Protein AF-A0A1V6SLI2-F1 (afdb_monomer)

Mean predicted aligned error: 20.58 Å

Solvent-accessible surface area (backbone atoms only — not comparable to full-atom values): 27323 Å² total; per-residue (Å²): 140,80,90,82,83,81,81,80,77,80,84,79,77,57,75,88,74,56,78,76,87,75,81,78,74,79,84,79,71,80,94,71,87,84,80,83,86,89,86,84,91,81,86,79,82,81,82,66,76,77,42,73,76,43,67,50,71,49,76,47,74,46,64,66,79,65,73,90,71,76,64,74,61,68,69,55,58,57,48,43,68,65,27,41,50,62,81,67,58,69,67,48,49,58,50,50,52,54,52,48,56,55,32,55,76,68,77,46,65,62,51,77,51,75,51,76,44,76,65,89,68,70,82,78,75,55,87,58,94,89,75,46,79,77,77,71,55,80,73,81,81,86,73,87,85,77,88,74,56,74,66,60,53,52,52,49,50,56,53,45,53,55,51,50,60,56,52,63,72,74,36,77,89,69,74,75,77,62,53,58,77,68,47,40,84,75,43,78,64,84,66,63,90,79,45,59,67,76,60,32,38,40,63,28,50,66,99,62,85,67,72,89,73,56,70,66,63,43,52,51,51,20,50,54,34,28,50,52,24,52,50,48,33,28,56,50,43,58,68,37,65,80,33,50,81,61,62,52,69,42,65,62,76,30,54,60,54,41,30,46,36,41,34,66,40,41,86,39,75,45,35,19,55,44,13,48,51,54,21,40,54,47,10,39,54,44,4,32,50,48,35,55,58,42,68,75,41,95,67,33,82,83,41,31,69,59,49,13,50,50,19,21,52,54,34,45,53,50,18,60,52,65,71,17,50,24,75,34,20,30,49,42,4,20,39,22,36,61,34,70,60,44,41,70,40,36,78,58,42,43,65,53,50,53,52,36,47,51,46,35,52,53,37,37,22,57,53,37,34,72,69,49,65,18,38,88,40,66,83,56,88,64,81,54,65,77,81,70,92,80,70,87,86,79,68,97,83,71,89,81,86,76,84,83,84,87,83,75,94,74,83,77,79,86,85,68,72,48,76,41,73,80,47,75,50,71,53,94,91,63,88,73,51,79,65,55,49,55,49,51,50,55,48,16,71,71,97

Radius of gyration: 33.37 Å; Cα contacts (8 Å, |Δi|>4): 417; chains: 1; bounding box: 104×66×93 Å

pLDDT: mean 71.89, std 22.85, range [26.3, 98.38]

InterPro domains:
  IPR007065 HPP [PTHR33741] (158-380)
  IPR058581 HPP, transmembrane region [PF04982] (214-375)

Secondary structure (DSSP, 8-state):
--------------GGGSPP----------TT-SS-------PPP--PPPEESS-EEEEEEEEPP-GGG----HHHHHHHHHHEES--HHHHHHHHHHHHHHHHHTT--EEEEEEEE-PPPGGGSS--TTT-TTTSPPPP---------HHHHHHHHHHHHHHHHHHHHH-GGG----SHHHHGGGSPPP-GGGS-HHHHHHTT--SSPPPPPPHHHHHHHHHHHHHHHHHHHHHHHHH-HHHHTTT--SS-THHHHHHHHHHHSTTSGGGSHHHHHHHHHHHHHHHHHHHHHHTTSTTGGGGHHHHHHHHHHHHHHHHHHTT---HHHHHHHHHHHH-HHHHHHGGGHHHHHHHHHHHHHHHHHHHHHHHS---S-SS-SS--SPP-TT-SSS--S--------SS--SS-S----EEETTEEE--TT----HHHHHHHHHHHTT-

Foldseek 3Di:
DDDDDDDDDPPPPDPVPQPPDDDPDDDPDDPPPPDDDDDDDDDDDDQPDKDWPDWDKDKDKWFQDDLPVLDDPVSVVVCCVNTIDGDPSVVVSVVSVVVVVRCVVVVHGIDMDMDTDDDDDCPVVQDDPDPCPPVPDDDPDDDDDDDDDPVVVVVCVVVVVVVVVVVCVVDPSNPDQDPCVVVLLVDDDDPLVVDPPVVCLLQQDDPDAFDDDDPVVLVVLLVVLLCQLLVQQLVVLCPDVVNVVLVHHSDDVLSSVLSCCLRNVVADLLNALQLLQVLLLLLLCLLLVLLVVLVVDPCSVVVLVVSLVVSLVVSQVVCVNHVSDHNSSSVSSSCCRNPPSNVSCRSVVNVSSNVSSVSSLSSSSVSCSPRHGPDPDHHDLDPSDDDPPPPPPPDPDDDDDDDPPPPDPDDDDDQDWDAAQQDTDGDPPDDQDPVNVVVSNVVSPVD

Organism: NCBI:txid303698

Sequence (447 aa):
MDHDGSKKEPCDLNADSLPDFKVLPYPTEPDWLDAHPDKKDSPTSDTIPITLNASAHWTYCGPLLTLEESSLPSSFHTWAQATINGSLLTPLFSFLAYVHEFLMANNLAHYWLTVRATKGSEEFDIPRWHTDDLFFTPLPSQTPSQTPSLWSRFMAESSREKSERSNHLSNISSWNFDIDRFLNPLIPAPRWNLVPQPIAHFLGYRSKAPRPLGNILAAFWSLVGAFCGVALVASVSKRVPSFEDRNAPAIIGSFGAAAVIEFCAVESPFAQPRNAFFSQMIACVVGVGISKLFALNSNAENYTELGGALACGITTALMVLTRTVHPPAGATALLAVTNAQTVGLGWFLFPVMILGITLMISTALLVNNIQRRYPLYWWTSQPLSRRRDTDIESDNDKPAQAGSQYEESLTDIPRRLVVERGEIWVPNGVFVSAEERRVLDRISARL

Nearest PDB structures (foldseek):
  7x2u-assembly1_B  TM=2.955E-01  e=4.511E+00  Homo sapiens
  7dsw-assembly1_A  TM=2.464E-01  e=4.303E+00  Homo sapiens
  7x2u-assembly1_A  TM=3.431E-01  e=9.156E+00  Homo sapiens
  5iz2-assembly1_A  TM=2.581E-01  e=5.988E+00  Trichonephila clavipes
  4uiq-assembly2_A  TM=2.173E-01  e=3.563E+00  Bordetella pertussis Tohama I

Structure (mmCIF, N/CA/C/O backbone):
data_AF-A0A1V6SLI2-F1
#
_entry.id   AF-A0A1V6SLI2-F1
#
loop_
_atom_site.group_PDB
_atom_site.id
_atom_site.type_symbol
_atom_site.label_atom_id
_atom_site.label_alt_id
_atom_site.label_comp_id
_atom_site.label_asym_id
_atom_site.label_entity_id
_atom_site.label_seq_id
_atom_site.pdbx_PDB_ins_code
_atom_site.Cartn_x
_atom_site.Cartn_y
_atom_site.Cartn_z
_atom_site.occupancy
_atom_site.B_iso_or_equiv
_atom_site.auth_seq_id
_atom_site.auth_comp_id
_atom_site.auth_asym_id
_atom_site.auth_atom_id
_atom_site.pdbx_PDB_model_num
ATOM 1 N N . MET A 1 1 ? 10.917 34.733 -63.773 1.00 35.41 1 MET A N 1
ATOM 2 C CA . MET A 1 1 ? 12.329 35.032 -64.053 1.00 35.41 1 MET A CA 1
ATOM 3 C C . MET A 1 1 ? 12.891 35.700 -62.813 1.00 35.41 1 MET A C 1
ATOM 5 O O . MET A 1 1 ? 12.502 36.824 -62.551 1.00 35.41 1 MET A O 1
ATOM 9 N N . ASP A 1 2 ? 13.649 35.080 -61.920 1.00 34.75 2 ASP A N 1
ATOM 10 C CA . ASP A 1 2 ? 14.152 33.713 -61.801 1.00 34.75 2 ASP A CA 1
ATOM 11 C C . ASP A 1 2 ? 14.356 33.443 -60.302 1.00 34.75 2 ASP A C 1
ATOM 13 O O . ASP A 1 2 ? 14.860 34.296 -59.573 1.00 34.75 2 ASP A O 1
ATOM 17 N N . HIS A 1 3 ? 13.903 32.279 -59.835 1.00 33.03 3 HIS A N 1
ATOM 18 C CA . HIS A 1 3 ? 14.228 31.749 -58.514 1.00 33.03 3 HIS A CA 1
ATOM 19 C C . HIS A 1 3 ? 15.561 31.009 -58.642 1.00 33.03 3 HIS A C 1
ATOM 21 O O . HIS A 1 3 ? 15.582 29.918 -59.208 1.00 33.03 3 HIS A O 1
ATOM 27 N N . ASP A 1 4 ? 16.650 31.576 -58.123 1.00 33.88 4 ASP A N 1
ATOM 28 C CA . ASP A 1 4 ? 17.918 30.854 -57.988 1.00 33.88 4 ASP A CA 1
ATOM 29 C C . ASP A 1 4 ? 18.048 30.298 -56.564 1.00 33.88 4 ASP A C 1
ATOM 31 O O . ASP A 1 4 ? 18.243 31.021 -55.583 1.00 33.88 4 ASP A O 1
ATOM 35 N N . GLY A 1 5 ? 17.824 28.991 -56.451 1.00 39.03 5 GLY A N 1
ATOM 36 C CA . GLY A 1 5 ? 17.951 28.221 -55.225 1.00 39.03 5 GLY A CA 1
ATOM 37 C C . GLY A 1 5 ? 19.354 27.644 -55.098 1.00 39.03 5 GLY A C 1
ATOM 38 O O . GLY A 1 5 ? 19.585 26.503 -55.486 1.00 39.03 5 GLY A O 1
ATOM 39 N N . SER A 1 6 ? 20.268 28.388 -54.476 1.00 32.72 6 SER A N 1
ATOM 40 C CA . SER A 1 6 ? 21.530 27.830 -53.984 1.00 32.72 6 SER A CA 1
ATOM 41 C C . SER A 1 6 ? 21.305 27.207 -52.602 1.00 32.72 6 SER A C 1
ATOM 43 O O . SER A 1 6 ? 21.252 27.891 -51.578 1.00 32.72 6 SER A O 1
ATOM 45 N N . LYS A 1 7 ? 21.124 25.882 -52.570 1.00 34.06 7 LYS A N 1
ATOM 46 C CA . LYS A 1 7 ? 21.240 25.079 -51.347 1.00 34.06 7 LYS A CA 1
ATOM 47 C C . LYS A 1 7 ? 22.696 25.140 -50.870 1.00 34.06 7 LYS A C 1
ATOM 49 O O . LYS A 1 7 ? 23.570 24.595 -51.535 1.00 34.06 7 LYS A O 1
ATOM 54 N N . LYS A 1 8 ? 22.956 25.762 -49.716 1.00 37.72 8 LYS A N 1
ATOM 55 C CA . LYS A 1 8 ? 24.183 25.503 -48.951 1.00 37.72 8 LYS A CA 1
ATOM 56 C C . LYS A 1 8 ? 24.022 24.157 -48.247 1.00 37.72 8 LYS A C 1
ATOM 58 O O . LYS A 1 8 ? 23.121 24.006 -47.425 1.00 37.72 8 LYS A O 1
ATOM 63 N N . GLU A 1 9 ? 24.853 23.190 -48.615 1.00 37.81 9 GLU A N 1
ATOM 64 C CA . GLU A 1 9 ? 24.988 21.924 -47.895 1.00 37.81 9 GLU A CA 1
ATOM 65 C C . GLU A 1 9 ? 25.480 22.183 -46.458 1.00 37.81 9 GLU A C 1
ATOM 67 O O . GLU A 1 9 ? 26.278 23.102 -46.241 1.00 37.81 9 GLU A O 1
ATOM 72 N N . PRO A 1 10 ? 25.002 21.423 -45.458 1.00 36.81 10 PRO A N 1
ATOM 73 C CA . PRO A 1 10 ? 25.609 21.425 -44.135 1.00 36.81 10 PRO A CA 1
ATOM 74 C C . PRO A 1 10 ? 27.017 20.823 -44.237 1.00 36.81 10 PRO A C 1
ATOM 76 O O . PRO A 1 10 ? 27.198 19.764 -44.829 1.00 36.81 10 PRO A O 1
ATOM 79 N N . CYS A 1 11 ? 28.022 21.500 -43.674 1.00 39.16 11 CYS A N 1
ATOM 80 C CA . CYS A 1 11 ? 29.340 20.901 -43.484 1.00 39.16 11 CYS A CA 1
ATOM 81 C C . CYS A 1 11 ? 29.198 19.728 -42.505 1.00 39.16 11 CYS A C 1
ATOM 83 O O . CYS A 1 11 ? 29.123 19.941 -41.294 1.00 39.16 11 CYS A O 1
ATOM 85 N N . ASP A 1 12 ? 29.137 18.507 -43.031 1.00 37.19 12 ASP A N 1
ATOM 86 C CA . ASP A 1 12 ? 29.220 17.283 -42.243 1.00 37.19 12 ASP A CA 1
ATOM 87 C C . ASP A 1 12 ? 30.621 17.198 -41.617 1.00 37.19 12 ASP A C 1
ATOM 89 O O . ASP A 1 12 ? 31.607 16.847 -42.265 1.00 37.19 12 ASP A O 1
ATOM 93 N N . LEU A 1 13 ? 30.719 17.568 -40.338 1.00 39.59 13 LEU A N 1
ATOM 94 C CA . LEU A 1 13 ? 31.880 17.269 -39.504 1.00 39.59 13 LEU A CA 1
ATOM 95 C C . LEU A 1 13 ? 31.942 15.749 -39.321 1.00 39.59 13 LEU A C 1
ATOM 97 O O . LEU A 1 13 ? 31.149 15.169 -38.580 1.00 39.59 13 LEU A O 1
ATOM 101 N N . ASN A 1 14 ? 32.876 15.105 -40.020 1.00 40.84 14 ASN A N 1
ATOM 102 C CA . ASN A 1 14 ? 33.132 13.681 -39.875 1.00 40.84 14 ASN A CA 1
ATOM 103 C C . ASN A 1 14 ? 33.748 13.422 -38.487 1.00 40.84 14 ASN A C 1
ATOM 105 O O . ASN A 1 14 ? 34.852 13.887 -38.194 1.00 40.84 14 ASN A O 1
ATOM 109 N N . ALA A 1 15 ? 33.029 12.705 -37.620 1.00 42.62 15 ALA A N 1
ATOM 110 C CA . ALA A 1 15 ? 33.477 12.406 -36.257 1.00 42.62 15 ALA A CA 1
ATOM 111 C C . ALA A 1 15 ? 34.810 11.632 -36.238 1.00 42.62 15 ALA A C 1
ATOM 113 O O . ALA A 1 15 ? 35.597 11.794 -35.311 1.00 42.62 15 ALA A O 1
ATOM 114 N N . ASP A 1 16 ? 35.095 10.881 -37.307 1.00 43.03 16 ASP A N 1
ATOM 115 C CA . ASP A 1 16 ? 36.319 10.090 -37.471 1.00 43.03 16 ASP A CA 1
ATOM 116 C C . ASP A 1 16 ? 37.550 10.930 -37.874 1.00 43.03 16 ASP A C 1
ATOM 118 O O . ASP A 1 16 ? 38.665 10.415 -37.893 1.00 43.03 16 ASP A O 1
ATOM 122 N N . SER A 1 17 ? 37.376 12.218 -38.214 1.00 42.22 17 SER A N 1
ATOM 123 C CA . SER A 1 17 ? 38.486 13.152 -38.494 1.00 42.22 17 SER A CA 1
ATOM 124 C C . SER A 1 17 ? 38.869 14.039 -37.304 1.00 42.22 17 SER A C 1
ATOM 126 O O . SER A 1 17 ? 39.744 14.897 -37.429 1.00 42.22 17 SER A O 1
ATOM 128 N N . LEU A 1 18 ? 38.217 13.854 -36.153 1.00 40.53 18 LEU A N 1
ATOM 129 C CA . LEU A 1 18 ? 38.602 14.509 -34.906 1.00 40.53 18 LEU A CA 1
ATOM 130 C C . LEU A 1 18 ? 39.888 13.838 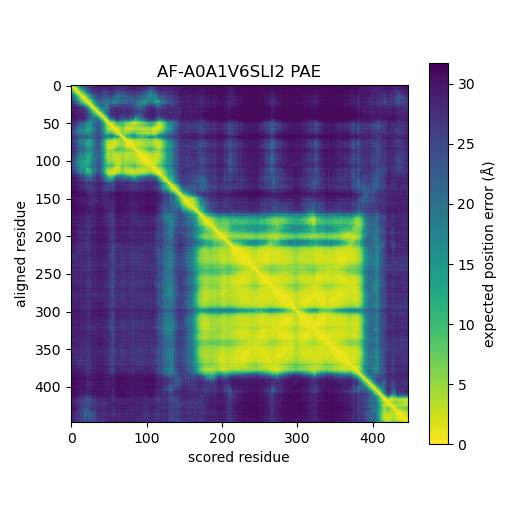-34.371 1.00 40.53 18 LEU A C 1
ATOM 132 O O . LEU A 1 18 ? 39.978 12.613 -34.389 1.00 40.53 18 LEU A O 1
ATOM 136 N N . PRO A 1 19 ? 40.898 14.590 -33.901 1.00 43.97 19 PRO A N 1
ATOM 137 C CA . PRO A 1 19 ? 42.063 14.025 -33.243 1.00 43.97 19 PRO A CA 1
ATOM 138 C C . PRO A 1 19 ? 41.621 13.287 -31.984 1.00 43.97 19 PRO A C 1
ATOM 140 O O . PRO A 1 19 ? 40.727 13.744 -31.266 1.00 43.97 19 PRO A O 1
ATOM 143 N N . ASP A 1 20 ? 42.276 12.159 -31.717 1.00 44.19 20 ASP A N 1
ATOM 144 C CA . ASP A 1 20 ? 42.027 11.350 -30.530 1.00 44.19 20 ASP A CA 1
ATOM 145 C C . ASP A 1 20 ? 42.045 12.207 -29.258 1.00 44.19 20 ASP A C 1
ATOM 147 O O . ASP A 1 20 ? 42.888 13.094 -29.078 1.00 44.19 20 ASP A O 1
ATOM 151 N N . PHE A 1 21 ? 41.100 11.924 -28.361 1.00 36.31 21 PHE A N 1
ATOM 152 C CA . PHE A 1 21 ? 40.970 12.591 -27.073 1.00 36.31 21 PHE A CA 1
ATOM 153 C C . PHE A 1 21 ? 42.282 12.483 -26.287 1.00 36.31 21 PHE A C 1
ATOM 155 O O . PHE A 1 21 ? 42.639 11.424 -25.768 1.00 36.31 21 PHE A O 1
ATOM 162 N N . LYS A 1 22 ? 43.017 13.593 -26.193 1.00 38.38 22 LYS A N 1
ATOM 163 C CA . LYS A 1 22 ? 44.294 13.640 -25.488 1.00 38.38 22 LYS A CA 1
ATOM 164 C C . LYS A 1 22 ? 44.051 14.017 -24.031 1.00 38.38 22 LYS A C 1
ATOM 166 O O . LYS A 1 22 ? 43.799 15.176 -23.708 1.00 38.38 22 LYS A O 1
ATOM 171 N N . VAL A 1 23 ? 44.137 13.035 -23.138 1.00 37.06 23 VAL A N 1
ATOM 172 C CA . VAL A 1 23 ? 44.223 13.294 -21.697 1.00 37.06 23 VAL A CA 1
ATOM 173 C C . VAL A 1 23 ? 45.565 13.978 -21.450 1.00 37.06 23 VAL A C 1
ATOM 175 O O . VAL A 1 23 ? 46.610 13.355 -21.612 1.00 37.06 23 VAL A O 1
ATOM 178 N N . LEU A 1 24 ? 45.554 15.265 -21.098 1.00 34.62 24 LEU A N 1
ATOM 179 C CA . LEU A 1 24 ? 46.747 15.932 -20.581 1.00 34.62 24 LEU A CA 1
ATOM 180 C C . LEU A 1 24 ? 46.910 15.490 -19.120 1.00 34.62 24 LEU A C 1
ATOM 182 O O . LEU A 1 24 ? 46.080 15.872 -18.289 1.00 34.62 24 LEU A O 1
ATOM 186 N N . PRO A 1 25 ? 47.910 14.654 -18.788 1.00 34.47 25 PRO A N 1
ATOM 187 C CA . PRO A 1 25 ? 48.137 14.269 -17.407 1.00 34.47 25 PRO A CA 1
ATOM 188 C C . PRO A 1 25 ? 48.475 15.513 -16.581 1.00 34.47 25 PRO A C 1
ATOM 190 O O . PRO A 1 25 ? 49.175 16.418 -17.038 1.00 34.47 25 PRO A O 1
ATOM 193 N N . TYR A 1 26 ? 47.972 15.547 -15.349 1.00 32.72 26 TYR A N 1
ATOM 194 C CA . TYR A 1 26 ? 48.440 16.484 -14.336 1.00 32.72 26 TYR A CA 1
ATOM 195 C C . TYR A 1 26 ? 49.964 16.315 -14.207 1.00 32.72 26 TYR A C 1
ATOM 197 O O . TYR A 1 26 ? 50.404 15.175 -14.046 1.00 32.72 26 TYR A O 1
ATOM 205 N N . PRO A 1 27 ? 50.783 17.377 -14.319 1.00 33.19 27 PRO A N 1
ATOM 206 C CA . PRO A 1 27 ? 52.226 17.228 -14.243 1.00 33.19 27 PRO A CA 1
ATOM 207 C C . PRO A 1 27 ? 52.607 16.838 -12.814 1.00 33.19 27 PRO A C 1
ATOM 209 O O . PRO A 1 27 ? 52.708 17.680 -11.926 1.00 33.19 27 PRO A O 1
ATOM 212 N N . THR A 1 28 ? 52.810 15.548 -12.577 1.00 40.88 28 THR A N 1
ATOM 213 C CA . THR A 1 28 ? 53.609 15.062 -11.455 1.00 40.88 28 THR A CA 1
ATOM 214 C C . THR A 1 28 ? 55.063 15.092 -11.903 1.00 40.88 28 THR A C 1
ATOM 216 O O . THR A 1 28 ? 55.547 14.088 -12.400 1.00 40.88 28 THR A O 1
ATOM 219 N N . GLU A 1 29 ? 55.681 16.270 -11.769 1.00 35.81 29 GLU A N 1
ATOM 220 C CA . GLU A 1 29 ? 57.099 16.586 -12.025 1.00 35.81 29 GLU A CA 1
ATOM 221 C C . GLU A 1 29 ? 57.648 16.273 -13.446 1.00 35.81 29 GLU A C 1
ATOM 223 O O . GLU A 1 29 ? 57.259 15.302 -14.089 1.00 35.81 29 GLU A O 1
ATOM 228 N N . PRO A 1 30 ? 58.543 17.100 -14.021 1.00 34.78 30 PRO A N 1
ATOM 229 C CA . PRO A 1 30 ? 59.125 16.802 -15.329 1.00 34.78 30 PRO A CA 1
ATOM 230 C C . PRO A 1 30 ? 60.303 15.811 -15.238 1.00 34.78 30 PRO A C 1
ATOM 232 O O . PRO A 1 30 ? 61.299 16.087 -14.572 1.00 34.78 30 PRO A O 1
ATOM 235 N N . ASP A 1 31 ? 60.248 14.738 -16.029 1.00 35.72 31 ASP A N 1
ATOM 236 C CA . ASP A 1 31 ? 61.293 13.713 -16.248 1.00 35.72 31 ASP A CA 1
ATOM 237 C C . ASP A 1 31 ? 62.550 14.209 -17.019 1.00 35.72 31 ASP A C 1
ATOM 239 O O . ASP A 1 31 ? 63.136 13.482 -17.820 1.00 35.72 31 ASP A O 1
ATOM 243 N N . TRP A 1 32 ? 63.011 15.451 -16.823 1.00 41.44 32 TRP A N 1
ATOM 244 C CA . TRP A 1 32 ? 64.291 15.916 -17.405 1.00 41.44 32 TRP A CA 1
ATOM 245 C C . TRP A 1 32 ? 65.414 16.129 -16.385 1.00 41.44 32 TRP A C 1
ATOM 247 O O . TRP A 1 32 ? 66.485 16.622 -16.740 1.00 41.44 32 TRP A O 1
ATOM 257 N N . LEU A 1 33 ? 65.237 15.685 -15.140 1.00 33.62 33 LEU A N 1
ATOM 258 C CA . LEU A 1 33 ? 66.271 15.755 -14.108 1.00 33.62 33 LEU A CA 1
ATOM 259 C C . LEU A 1 33 ? 67.183 14.514 -14.082 1.00 33.62 33 LEU A C 1
ATOM 261 O O . LEU A 1 33 ? 67.442 13.971 -13.023 1.00 33.62 33 LEU A O 1
ATOM 265 N N . ASP A 1 34 ? 67.684 14.075 -15.239 1.00 36.12 34 ASP A N 1
ATOM 266 C CA . ASP A 1 34 ? 68.716 13.025 -15.321 1.00 36.12 34 ASP A CA 1
ATOM 267 C C . ASP A 1 34 ? 69.675 13.255 -16.505 1.00 36.12 34 ASP A C 1
ATOM 269 O O . ASP A 1 34 ? 70.051 12.340 -17.232 1.00 36.12 34 ASP A O 1
ATOM 273 N N . ALA A 1 35 ? 70.098 14.502 -16.739 1.00 36.97 35 ALA A N 1
ATOM 274 C CA . ALA A 1 35 ? 71.254 14.770 -17.599 1.00 36.97 35 ALA A CA 1
ATOM 275 C C . ALA A 1 35 ? 71.861 16.167 -17.369 1.00 36.97 35 ALA A C 1
ATOM 277 O O . ALA A 1 35 ? 71.662 17.058 -18.185 1.00 36.97 35 ALA A O 1
ATOM 278 N N . HIS A 1 36 ? 72.636 16.335 -16.290 1.00 30.75 36 HIS A N 1
ATOM 279 C CA . HIS A 1 36 ? 73.961 17.000 -16.242 1.00 30.75 36 HIS A CA 1
ATOM 280 C C . HIS A 1 36 ? 74.291 17.555 -14.839 1.00 30.75 36 HIS A C 1
ATOM 282 O O . HIS A 1 36 ? 73.413 18.096 -14.169 1.00 30.75 36 HIS A O 1
ATOM 288 N N . PRO A 1 37 ? 75.553 17.423 -14.380 1.00 40.16 37 PRO A N 1
ATOM 289 C CA . PRO A 1 37 ? 75.987 17.887 -13.069 1.00 40.16 37 PRO A CA 1
ATOM 290 C C . PRO A 1 37 ? 76.273 19.399 -13.084 1.00 40.16 37 PRO A C 1
ATOM 292 O O . PRO A 1 37 ? 76.606 19.966 -14.120 1.00 40.16 37 PRO A O 1
ATOM 295 N N . ASP A 1 38 ? 76.200 20.011 -11.902 1.00 36.50 38 ASP A N 1
ATOM 296 C CA . ASP A 1 38 ? 76.635 21.377 -11.569 1.00 36.50 38 ASP A CA 1
ATOM 297 C C . ASP A 1 38 ? 75.690 22.547 -11.908 1.00 36.50 38 ASP A C 1
ATOM 299 O O . ASP A 1 38 ? 75.901 23.285 -12.870 1.00 36.50 38 ASP A O 1
ATOM 303 N N . LYS A 1 39 ? 74.751 22.856 -10.995 1.00 30.08 39 LYS A N 1
ATOM 304 C CA . LYS A 1 39 ? 74.680 24.193 -10.362 1.00 30.08 39 LYS A CA 1
ATOM 305 C C . LYS A 1 39 ? 73.649 24.289 -9.233 1.00 30.08 39 LYS A C 1
ATOM 307 O O . LYS A 1 39 ? 72.529 23.809 -9.322 1.00 30.08 39 LYS A O 1
ATOM 312 N N . LYS A 1 40 ? 74.105 24.956 -8.175 1.00 32.22 40 LYS A N 1
ATOM 313 C CA . LYS A 1 40 ? 73.472 25.276 -6.894 1.00 32.22 40 LYS A CA 1
ATOM 314 C C . LYS A 1 40 ? 72.495 26.464 -6.983 1.00 32.22 40 LYS A C 1
ATOM 316 O O . LYS A 1 40 ? 72.749 27.400 -7.736 1.00 32.22 40 LYS A O 1
ATOM 321 N N . ASP A 1 41 ? 71.505 26.429 -6.086 1.00 34.12 41 ASP A N 1
ATOM 322 C CA . ASP A 1 41 ? 70.798 27.545 -5.425 1.00 34.12 41 ASP A CA 1
ATOM 323 C C . ASP A 1 41 ? 69.790 28.408 -6.232 1.00 34.12 41 ASP A C 1
ATOM 325 O O . ASP A 1 41 ? 70.157 29.384 -6.880 1.00 34.12 41 ASP A O 1
ATOM 329 N N . SER A 1 42 ? 68.482 28.116 -6.103 1.00 27.95 42 SER A N 1
ATOM 330 C CA . SER A 1 42 ? 67.363 29.091 -5.948 1.00 27.95 42 SER A CA 1
ATOM 331 C C . SER A 1 42 ? 66.005 28.366 -5.768 1.00 27.95 42 SER A C 1
ATOM 333 O O . SER A 1 42 ? 65.871 27.233 -6.231 1.00 27.95 42 SER A O 1
ATOM 335 N N . PRO A 1 43 ? 65.015 28.937 -5.044 1.00 34.38 43 PRO A N 1
ATOM 336 C CA . PRO A 1 43 ? 63.869 28.185 -4.531 1.00 34.38 43 PRO A CA 1
ATOM 337 C C . PRO A 1 43 ? 62.800 27.949 -5.608 1.00 34.38 43 PRO A C 1
ATOM 339 O O . PRO A 1 43 ? 62.363 28.874 -6.291 1.00 34.38 43 PRO A O 1
ATOM 342 N N . THR A 1 44 ? 62.368 26.697 -5.732 1.00 34.41 44 THR A N 1
ATOM 343 C CA . THR A 1 44 ? 61.233 26.231 -6.539 1.00 34.41 44 THR A CA 1
ATOM 344 C C . THR A 1 44 ? 59.939 26.935 -6.125 1.00 34.41 44 THR A C 1
ATOM 346 O O . THR A 1 44 ? 59.614 26.963 -4.941 1.00 34.41 44 THR A O 1
ATOM 349 N N . SER A 1 45 ? 59.191 27.495 -7.083 1.00 35.69 45 SER A N 1
ATOM 350 C CA . SER A 1 45 ? 57.886 28.103 -6.810 1.00 35.69 45 SER A CA 1
ATOM 351 C C . SER A 1 45 ? 56.880 27.047 -6.348 1.00 35.69 45 SER A C 1
ATOM 353 O O . SER A 1 45 ? 56.570 26.121 -7.097 1.00 35.69 45 SER A O 1
ATOM 355 N N . ASP A 1 46 ? 56.346 27.229 -5.146 1.00 37.81 46 ASP A N 1
ATOM 356 C CA . ASP A 1 46 ? 55.258 26.450 -4.563 1.00 37.81 46 ASP A CA 1
ATOM 357 C C . ASP A 1 46 ? 54.021 26.420 -5.485 1.00 37.81 46 ASP A C 1
ATOM 359 O O . ASP A 1 46 ? 53.280 27.401 -5.594 1.00 37.81 46 ASP A O 1
ATOM 363 N N . THR A 1 47 ? 53.732 25.291 -6.137 1.00 48.03 47 THR A N 1
ATOM 364 C CA . THR A 1 47 ? 52.396 25.051 -6.703 1.00 48.03 47 THR A CA 1
ATOM 365 C C . THR A 1 47 ? 51.451 24.688 -5.562 1.00 48.03 47 THR A C 1
ATOM 367 O O . THR A 1 47 ? 51.375 23.536 -5.140 1.00 48.03 47 THR A O 1
ATOM 370 N N . ILE A 1 48 ? 50.755 25.692 -5.031 1.00 54.56 48 ILE A N 1
ATOM 371 C CA . ILE A 1 48 ? 49.733 25.529 -3.989 1.00 54.56 48 ILE A CA 1
ATOM 372 C C . ILE A 1 48 ? 48.647 24.550 -4.494 1.00 54.56 48 ILE A C 1
ATOM 374 O O . ILE A 1 48 ? 48.108 24.773 -5.583 1.00 54.56 48 ILE A O 1
ATOM 378 N N . PRO A 1 49 ? 48.288 23.491 -3.738 1.00 66.38 49 PRO A N 1
ATOM 379 C CA . PRO A 1 49 ? 47.221 22.571 -4.125 1.00 66.38 49 PRO A CA 1
ATOM 380 C C . PRO A 1 49 ? 45.876 23.304 -4.211 1.00 66.38 49 PRO A C 1
ATOM 382 O O . PRO A 1 49 ? 45.477 24.019 -3.290 1.00 66.38 49 PRO A O 1
ATOM 385 N N . ILE A 1 50 ? 45.175 23.130 -5.334 1.00 73.69 50 ILE A N 1
ATOM 386 C CA . ILE A 1 50 ? 43.887 23.778 -5.605 1.00 73.69 50 ILE A CA 1
ATOM 387 C C . ILE A 1 50 ? 42.832 23.231 -4.632 1.00 73.69 50 ILE A C 1
ATOM 389 O O . ILE A 1 50 ? 42.548 22.034 -4.632 1.00 73.69 50 ILE A O 1
ATOM 393 N N . THR A 1 51 ? 42.220 24.098 -3.822 1.00 77.44 51 THR A N 1
ATOM 394 C CA . THR A 1 51 ? 41.125 23.734 -2.900 1.00 77.44 51 THR A CA 1
ATOM 395 C C . THR A 1 51 ? 39.826 24.457 -3.269 1.00 77.44 51 THR A C 1
ATOM 397 O O . THR A 1 51 ? 39.854 25.539 -3.853 1.00 77.44 51 THR A O 1
ATOM 400 N N . LEU A 1 52 ? 38.669 23.846 -2.983 1.00 80.62 52 LEU A N 1
ATOM 401 C CA . LEU A 1 52 ? 37.351 24.364 -3.381 1.00 80.62 52 LEU A CA 1
ATOM 402 C C . LEU A 1 52 ? 36.579 24.937 -2.186 1.00 80.62 52 LEU A C 1
ATOM 404 O O . LEU A 1 52 ? 36.356 24.238 -1.196 1.00 80.62 52 LEU A O 1
ATOM 408 N N . ASN A 1 53 ? 36.102 26.177 -2.313 1.00 77.56 53 ASN A N 1
ATOM 409 C CA . ASN A 1 53 ? 35.265 26.831 -1.300 1.00 77.56 53 ASN A CA 1
ATOM 410 C C . ASN A 1 53 ? 33.781 26.461 -1.460 1.00 77.56 53 ASN A C 1
ATOM 412 O O . ASN A 1 53 ? 33.088 26.226 -0.469 1.00 77.56 53 ASN A O 1
ATOM 416 N N . ALA A 1 54 ? 33.298 26.368 -2.702 1.00 75.75 54 ALA A N 1
ATOM 417 C CA . ALA A 1 54 ? 31.901 26.098 -3.034 1.00 75.75 54 ALA A CA 1
ATOM 418 C C . ALA A 1 54 ? 31.773 25.223 -4.291 1.00 75.75 54 ALA A C 1
ATOM 420 O O . ALA A 1 54 ? 32.679 25.170 -5.121 1.00 75.75 54 ALA A O 1
ATOM 421 N N . SER A 1 55 ? 30.628 24.552 -4.439 1.00 82.25 55 SER A N 1
ATOM 422 C CA . SER A 1 55 ? 30.258 23.885 -5.691 1.00 82.25 55 SER A CA 1
ATOM 423 C C . SER A 1 55 ? 29.655 24.911 -6.648 1.00 82.25 55 SER A C 1
ATOM 425 O O . SER A 1 55 ? 28.598 25.471 -6.362 1.00 82.25 55 SER A O 1
ATOM 427 N N . ALA A 1 56 ? 30.307 25.161 -7.780 1.00 83.25 56 ALA A N 1
ATOM 428 C CA . ALA A 1 56 ? 29.847 26.119 -8.781 1.00 83.25 56 ALA A CA 1
ATOM 429 C C . ALA A 1 56 ? 30.336 25.736 -10.182 1.00 83.25 56 ALA A C 1
ATOM 431 O O . ALA A 1 56 ? 31.255 24.935 -10.354 1.00 83.25 56 ALA A O 1
ATOM 432 N N . HIS A 1 57 ? 29.729 26.330 -11.204 1.00 87.31 57 HIS A N 1
ATOM 433 C CA . HIS A 1 57 ? 30.129 26.144 -12.593 1.00 87.31 57 HIS A CA 1
ATOM 434 C C . HIS A 1 57 ? 30.246 27.495 -13.292 1.00 87.31 57 HIS A C 1
ATOM 436 O O . HIS A 1 57 ? 29.497 28.425 -12.994 1.00 87.31 57 HIS A O 1
ATOM 442 N N . TRP A 1 58 ? 31.175 27.582 -14.233 1.00 86.00 58 TRP A N 1
ATOM 443 C CA . TRP A 1 58 ? 31.320 28.711 -15.137 1.00 86.00 58 TRP A CA 1
ATOM 444 C C . TRP A 1 58 ? 31.206 28.224 -16.571 1.00 86.00 58 TRP A C 1
ATOM 446 O O . TRP A 1 58 ? 31.736 27.171 -16.920 1.00 86.00 58 TRP A O 1
ATOM 456 N N . THR A 1 59 ? 30.486 28.981 -17.390 1.00 85.31 59 THR A N 1
ATOM 457 C CA . THR A 1 59 ? 30.236 28.643 -18.789 1.00 85.31 59 THR A CA 1
ATOM 458 C C . THR A 1 59 ? 30.555 29.837 -19.671 1.00 85.31 59 THR A C 1
ATOM 460 O O . THR A 1 59 ? 30.116 30.952 -19.387 1.00 85.31 59 THR A O 1
ATOM 463 N N . TYR A 1 60 ? 31.279 29.590 -20.756 1.00 83.75 60 TYR A N 1
ATOM 464 C CA . TYR A 1 60 ? 31.547 30.548 -21.815 1.00 83.75 60 TYR A CA 1
ATOM 465 C C . TYR A 1 60 ? 31.026 30.015 -23.143 1.00 83.75 60 TYR A C 1
ATOM 467 O O . TYR A 1 60 ? 31.292 28.872 -23.510 1.00 83.75 60 TYR A O 1
ATOM 475 N N . CYS A 1 61 ? 30.298 30.863 -23.861 1.00 80.44 61 CYS A N 1
ATOM 476 C CA . CYS A 1 61 ? 29.816 30.599 -25.207 1.00 80.44 61 CYS A CA 1
ATOM 477 C C . CYS A 1 61 ? 30.112 31.839 -26.044 1.00 80.44 61 CYS A C 1
ATOM 479 O O . CYS A 1 61 ? 29.555 32.908 -25.784 1.00 80.44 61 CYS A O 1
ATOM 481 N N . GLY A 1 62 ? 31.008 31.719 -27.018 1.00 80.44 62 GLY A N 1
ATOM 482 C CA . GLY A 1 62 ? 31.465 32.880 -27.767 1.00 80.44 62 GLY A CA 1
ATOM 483 C C . GLY A 1 62 ? 32.534 32.564 -28.809 1.00 80.44 62 GLY A C 1
ATOM 484 O O . GLY A 1 62 ? 32.811 31.389 -29.075 1.00 80.44 62 GLY A O 1
ATOM 485 N N . PRO A 1 63 ? 33.104 33.610 -29.431 1.00 79.88 63 PRO A N 1
ATOM 486 C CA . PRO A 1 63 ? 34.233 33.461 -30.339 1.00 79.88 63 PRO A CA 1
ATOM 487 C C . PRO A 1 63 ? 35.450 32.876 -29.612 1.00 79.88 63 PRO A C 1
ATOM 489 O O . PRO A 1 63 ? 35.534 32.901 -28.383 1.00 79.88 63 PRO A O 1
ATOM 492 N N . LEU A 1 64 ? 36.408 32.352 -30.375 1.00 77.38 64 LEU A N 1
ATOM 493 C CA . LEU A 1 64 ? 37.674 31.870 -29.826 1.00 77.38 64 LEU A CA 1
ATOM 494 C C . LEU A 1 64 ? 38.341 32.949 -28.954 1.00 77.38 64 LEU A C 1
ATOM 496 O O . LEU A 1 64 ? 38.652 34.033 -29.441 1.00 77.38 64 LEU A O 1
ATOM 500 N N . LEU A 1 65 ? 38.573 32.645 -27.672 1.00 76.25 65 LEU A N 1
ATOM 501 C CA . LEU A 1 65 ? 39.321 33.534 -26.779 1.00 76.25 65 LEU A CA 1
ATOM 502 C C . LEU A 1 65 ? 40.745 33.739 -27.321 1.00 76.25 65 LEU A C 1
ATOM 504 O O . LEU A 1 65 ? 41.449 32.768 -27.608 1.00 76.25 65 LEU A O 1
ATOM 508 N N . THR A 1 66 ? 41.157 34.998 -27.465 1.00 64.94 66 THR A N 1
ATOM 509 C CA . THR A 1 66 ? 42.491 35.398 -27.921 1.00 64.94 66 THR A CA 1
ATOM 510 C C . THR A 1 66 ? 43.516 35.155 -26.818 1.00 64.94 66 THR A C 1
ATOM 512 O O . THR A 1 66 ? 43.508 35.799 -25.771 1.00 64.94 66 THR A O 1
ATOM 515 N N . LEU A 1 67 ? 44.417 34.202 -27.052 1.00 63.19 67 LEU A N 1
ATOM 516 C CA . LEU A 1 67 ? 45.441 33.795 -26.084 1.00 63.19 67 LEU A CA 1
ATOM 517 C C . LEU A 1 67 ? 46.586 34.812 -25.949 1.00 63.19 67 LEU A C 1
ATOM 519 O O . LEU A 1 67 ? 47.322 34.768 -24.969 1.00 63.19 67 LEU A O 1
ATOM 523 N N . GLU A 1 68 ? 46.714 35.745 -26.898 1.00 57.16 68 GLU A N 1
ATOM 524 C CA . GLU A 1 68 ? 47.797 36.738 -26.951 1.00 57.16 68 GLU A CA 1
ATOM 525 C C . GLU A 1 68 ? 47.731 37.787 -25.825 1.00 57.16 68 GLU A C 1
ATOM 527 O O . GLU A 1 68 ? 48.766 38.306 -25.414 1.00 57.16 68 GLU A O 1
ATOM 532 N N . GLU A 1 69 ? 46.548 38.065 -25.264 1.00 55.12 69 GLU A N 1
ATOM 533 C CA . GLU A 1 69 ? 46.372 39.094 -24.222 1.00 55.12 69 GLU A CA 1
ATOM 534 C C . GLU A 1 69 ? 46.274 38.534 -22.796 1.00 55.12 69 GLU A C 1
ATOM 536 O O . GLU A 1 69 ? 46.143 39.303 -21.845 1.00 55.12 69 GLU A O 1
ATOM 541 N N . SER A 1 70 ? 46.344 37.208 -22.607 1.00 55.34 70 SER A N 1
ATOM 542 C CA . SER A 1 70 ? 46.254 36.556 -21.282 1.00 55.34 70 SER A CA 1
ATOM 543 C C . SER A 1 70 ? 45.052 36.998 -20.422 1.00 55.34 70 SER A C 1
ATOM 545 O O . SER A 1 70 ? 45.069 36.830 -19.201 1.00 55.34 70 SER A O 1
ATOM 547 N N . SER A 1 71 ? 44.006 37.575 -21.022 1.00 61.41 71 SER A N 1
ATOM 548 C CA . SER A 1 71 ? 42.862 38.122 -20.295 1.00 61.41 71 SER A CA 1
ATOM 549 C C . SER A 1 71 ? 41.613 37.296 -20.595 1.00 61.41 71 SER A C 1
ATOM 551 O O . SER A 1 71 ? 41.029 37.333 -21.675 1.00 61.41 71 SER A O 1
ATOM 553 N N . LEU A 1 72 ? 41.224 36.470 -19.622 1.00 76.44 72 LEU A N 1
ATOM 554 C CA . LEU A 1 72 ? 39.939 35.779 -19.663 1.00 76.44 72 LEU A CA 1
ATOM 555 C C . LEU A 1 72 ? 38.813 36.785 -19.363 1.00 76.44 72 LEU A C 1
ATOM 557 O O . LEU A 1 72 ? 39.056 37.824 -18.742 1.00 76.44 72 LEU A O 1
ATOM 561 N N . PRO A 1 73 ? 37.559 36.487 -19.753 1.00 79.50 73 PRO A N 1
ATOM 562 C CA . PRO A 1 73 ? 36.421 37.325 -19.398 1.00 79.50 73 PRO A CA 1
ATOM 563 C C . PRO A 1 73 ? 36.371 37.599 -17.889 1.00 79.50 73 PRO A C 1
ATOM 565 O O . PRO A 1 73 ? 36.617 36.705 -17.079 1.00 79.50 73 PRO A O 1
ATOM 568 N N . SER A 1 74 ? 35.983 38.813 -17.491 1.00 76.12 74 SER A N 1
ATOM 569 C CA . SER A 1 74 ? 35.875 39.199 -16.073 1.00 76.12 74 SER A CA 1
ATOM 570 C C . SER A 1 74 ? 34.983 38.250 -15.260 1.00 76.12 74 SER A C 1
ATOM 572 O O . SER A 1 74 ? 35.265 37.992 -14.092 1.00 76.12 74 SER A O 1
ATOM 574 N N . SER A 1 75 ? 33.974 37.645 -15.899 1.00 82.44 75 SER A N 1
ATOM 575 C CA . SER A 1 75 ? 33.108 36.622 -15.302 1.00 82.44 75 SER A CA 1
ATOM 576 C C . SER A 1 75 ? 33.867 35.379 -14.826 1.00 82.44 75 SER A C 1
ATOM 578 O O . SER A 1 75 ? 33.495 34.800 -13.806 1.00 82.44 75 SER A O 1
ATOM 580 N N . PHE A 1 76 ? 34.942 34.986 -15.518 1.00 83.62 76 PHE A N 1
ATOM 581 C CA . PHE A 1 76 ? 35.804 33.885 -15.093 1.00 83.62 76 PHE A CA 1
ATOM 582 C C . PHE A 1 76 ? 36.560 34.254 -13.820 1.00 83.62 76 PHE A C 1
ATOM 584 O O . PHE A 1 76 ? 36.583 33.475 -12.872 1.00 83.62 76 PHE A O 1
ATOM 591 N N . HIS A 1 77 ? 37.132 35.460 -13.766 1.00 81.69 77 HIS A N 1
ATOM 592 C CA . HIS A 1 77 ? 37.868 35.933 -12.595 1.00 81.69 77 HIS A CA 1
ATOM 593 C C . HIS A 1 77 ? 36.966 36.050 -11.361 1.00 81.69 77 HIS A C 1
ATOM 595 O O . HIS A 1 77 ? 37.356 35.609 -10.280 1.00 81.69 77 HIS A O 1
ATOM 601 N N . THR A 1 78 ? 35.740 36.557 -11.522 1.00 82.50 78 THR A N 1
ATOM 602 C CA . THR A 1 78 ? 34.741 36.605 -10.443 1.00 82.50 78 THR A CA 1
ATOM 603 C C . THR A 1 78 ? 34.369 35.206 -9.949 1.00 82.50 78 THR A C 1
ATOM 605 O O . THR A 1 78 ? 34.325 34.970 -8.742 1.00 82.50 78 THR A O 1
ATOM 608 N N . TRP A 1 79 ? 34.136 34.258 -10.861 1.00 86.69 79 TRP A N 1
ATOM 609 C CA . TRP A 1 79 ? 33.824 32.876 -10.494 1.00 86.69 79 TRP A CA 1
ATOM 610 C C . TRP A 1 79 ? 35.000 32.177 -9.801 1.00 86.69 79 TRP A C 1
ATOM 612 O O . TRP A 1 79 ? 34.806 31.537 -8.765 1.00 86.69 79 TRP A O 1
ATOM 622 N N . ALA A 1 80 ? 36.214 32.321 -10.336 1.00 83.50 80 ALA A N 1
ATOM 623 C CA . ALA A 1 80 ? 37.414 31.690 -9.804 1.00 83.50 80 ALA A CA 1
ATOM 624 C C . ALA A 1 80 ? 37.713 32.180 -8.380 1.00 83.50 80 ALA A C 1
ATOM 626 O O . ALA A 1 80 ? 37.937 31.351 -7.505 1.00 83.50 80 ALA A O 1
ATOM 627 N N . GLN A 1 81 ? 37.610 33.491 -8.121 1.00 82.31 81 GLN A N 1
ATOM 628 C CA . GLN A 1 81 ? 37.776 34.065 -6.778 1.00 82.31 81 GLN A CA 1
ATOM 629 C C . GLN A 1 81 ? 36.736 33.556 -5.770 1.00 82.31 81 GLN A C 1
ATOM 631 O O . GLN A 1 81 ? 37.057 33.362 -4.601 1.00 82.31 81 GLN A O 1
ATOM 636 N N . ALA A 1 82 ? 35.492 33.337 -6.204 1.00 79.19 82 ALA A N 1
ATOM 637 C CA . ALA A 1 82 ? 34.431 32.845 -5.326 1.00 79.19 82 ALA A CA 1
ATOM 638 C C . ALA A 1 82 ? 34.528 31.333 -5.046 1.00 79.19 82 ALA A C 1
ATOM 640 O O . ALA A 1 82 ? 34.074 30.864 -4.002 1.00 79.19 82 ALA A O 1
ATOM 641 N N . THR A 1 83 ? 35.099 30.562 -5.975 1.00 79.94 83 THR A N 1
ATOM 642 C CA . THR A 1 83 ? 34.962 29.096 -6.003 1.00 79.94 83 THR A CA 1
ATOM 643 C C . THR A 1 83 ? 36.255 28.364 -5.637 1.00 79.94 83 THR A C 1
ATOM 645 O O . THR A 1 83 ? 36.195 27.302 -5.013 1.00 79.94 83 THR A O 1
ATOM 648 N N . ILE A 1 84 ? 37.417 28.914 -5.999 1.00 84.00 84 ILE A N 1
ATOM 649 C CA . ILE A 1 84 ? 38.708 28.220 -5.984 1.00 84.00 84 ILE A CA 1
ATOM 650 C C . ILE A 1 84 ? 39.727 28.985 -5.129 1.00 84.00 84 ILE A C 1
ATOM 652 O O . ILE A 1 84 ? 39.945 30.177 -5.322 1.00 84.00 84 ILE A O 1
ATOM 656 N N . ASN A 1 85 ? 40.424 28.272 -4.246 1.00 78.00 85 ASN A N 1
ATOM 657 C CA . ASN A 1 85 ? 41.648 28.731 -3.592 1.00 78.00 85 ASN A CA 1
ATOM 658 C C . ASN A 1 85 ? 42.855 28.117 -4.321 1.00 78.00 85 ASN A C 1
ATOM 660 O O . ASN A 1 85 ? 43.123 26.921 -4.193 1.00 78.00 85 ASN A O 1
ATOM 664 N N . GLY A 1 86 ? 43.558 28.929 -5.111 1.00 77.50 86 GLY A N 1
ATOM 665 C CA . GLY A 1 86 ? 44.684 28.520 -5.961 1.00 77.50 86 GLY A CA 1
ATOM 666 C C . GLY A 1 86 ? 44.605 29.156 -7.354 1.00 77.50 86 GLY A C 1
ATOM 667 O O . GLY A 1 86 ? 43.713 29.961 -7.620 1.00 77.50 86 GLY A O 1
ATOM 668 N N . SER A 1 87 ? 45.524 28.799 -8.258 1.00 74.06 87 SER A N 1
ATOM 669 C CA . SER A 1 87 ? 45.511 29.284 -9.647 1.00 74.06 87 SER A CA 1
ATOM 670 C C . SER A 1 87 ? 45.153 28.164 -10.621 1.00 74.06 87 SER A C 1
ATOM 672 O O . SER A 1 87 ? 45.923 27.226 -10.811 1.00 74.06 87 SER A O 1
ATOM 674 N N . LEU A 1 88 ? 43.991 28.286 -11.270 1.00 76.25 88 LEU A N 1
ATOM 675 C CA . LEU A 1 88 ? 43.573 27.417 -12.381 1.00 76.25 88 LEU A CA 1
ATOM 676 C C . LEU A 1 88 ? 44.023 27.967 -13.748 1.00 76.25 88 LEU A C 1
ATOM 678 O O . LEU A 1 88 ? 43.815 27.326 -14.772 1.00 76.25 88 LEU A O 1
ATOM 682 N N . LEU A 1 89 ? 44.639 29.153 -13.786 1.00 75.25 89 LEU A N 1
ATOM 683 C CA . LEU A 1 89 ? 44.945 29.851 -15.035 1.00 75.25 89 LEU A CA 1
ATOM 684 C C . LEU A 1 89 ? 45.969 29.094 -15.881 1.00 75.25 89 LEU A C 1
ATOM 686 O O . LEU A 1 89 ? 45.727 28.878 -17.061 1.00 75.25 89 LEU A O 1
ATOM 690 N N . THR A 1 90 ? 47.074 28.637 -15.289 1.00 75.81 90 THR A N 1
ATOM 691 C CA . THR A 1 90 ? 48.152 27.979 -16.044 1.00 75.81 90 THR A CA 1
ATOM 692 C C . THR A 1 90 ? 47.692 26.682 -16.727 1.00 75.81 90 THR A C 1
ATOM 694 O O . THR A 1 90 ? 47.889 26.563 -17.936 1.00 75.81 90 THR A O 1
ATOM 697 N N . PRO A 1 91 ? 47.013 25.737 -16.039 1.00 76.62 91 PRO A N 1
ATOM 698 C CA . PRO A 1 91 ? 46.481 24.542 -16.700 1.00 76.62 91 PRO A CA 1
ATOM 699 C C . PRO A 1 91 ? 45.393 24.865 -17.733 1.00 76.62 91 PRO A 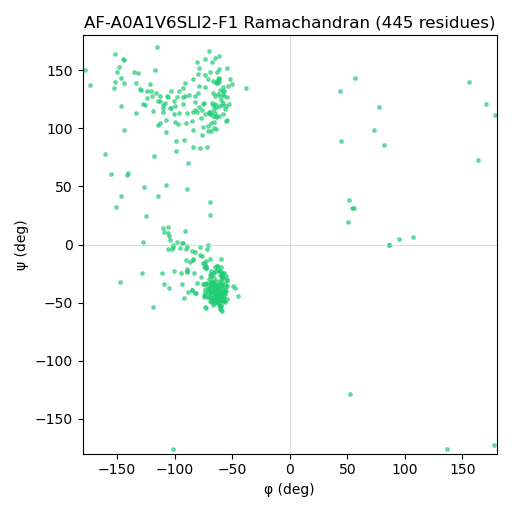C 1
ATOM 701 O O . PRO A 1 91 ? 45.330 24.231 -18.786 1.00 76.62 91 PRO A O 1
ATOM 704 N N . LEU A 1 92 ? 44.550 25.864 -17.450 1.00 79.56 92 LEU A N 1
ATOM 705 C CA . LEU A 1 92 ? 43.465 26.263 -18.342 1.00 79.56 92 LEU A CA 1
ATOM 706 C C . LEU A 1 92 ? 43.989 26.903 -19.632 1.00 79.56 92 LEU A C 1
ATOM 708 O O . LEU A 1 92 ? 43.476 26.588 -20.699 1.00 79.56 92 LEU A O 1
ATOM 712 N N . PHE A 1 93 ? 45.020 27.747 -19.566 1.00 80.12 93 PHE A N 1
ATOM 713 C CA . PHE A 1 93 ? 45.637 28.337 -20.756 1.00 80.12 93 PHE A CA 1
ATOM 714 C C . PHE A 1 93 ? 46.327 27.283 -21.627 1.00 80.12 93 PHE A C 1
ATOM 716 O O . PHE A 1 93 ? 46.156 27.319 -22.843 1.00 80.12 93 PHE A O 1
ATOM 723 N N . SER A 1 94 ? 47.015 26.302 -21.032 1.00 78.00 94 SER A N 1
ATOM 724 C CA . SER A 1 94 ? 47.595 25.175 -21.782 1.00 78.00 94 SER A CA 1
ATOM 725 C C . SER A 1 94 ? 46.527 24.365 -22.522 1.00 78.00 94 SER A C 1
ATOM 727 O O . SER A 1 94 ? 46.719 23.980 -23.674 1.00 78.00 94 SER A O 1
ATOM 729 N N . PHE A 1 95 ? 45.374 24.141 -21.887 1.00 81.44 95 PHE A N 1
ATOM 730 C CA . PHE A 1 95 ? 44.237 23.477 -22.521 1.00 81.44 95 PHE A CA 1
ATOM 731 C C . PHE A 1 95 ? 43.601 24.336 -23.624 1.00 81.44 95 PHE A C 1
ATOM 733 O O . PHE A 1 95 ? 43.346 23.846 -24.723 1.00 81.44 95 PHE A O 1
ATOM 740 N N . LEU A 1 96 ? 43.377 25.626 -23.363 1.00 80.69 96 LEU A N 1
ATOM 741 C CA . LEU A 1 96 ? 42.791 26.553 -24.331 1.00 80.69 96 LEU A CA 1
ATOM 742 C C . LEU A 1 96 ? 43.675 26.737 -25.569 1.00 80.69 96 LEU A C 1
ATOM 744 O O . LEU A 1 96 ? 43.131 26.840 -26.662 1.00 80.69 96 LEU A O 1
ATOM 748 N N . ALA A 1 97 ? 45.004 26.730 -25.422 1.00 80.56 97 ALA A N 1
ATOM 749 C CA . ALA A 1 97 ? 45.945 26.765 -26.543 1.00 80.56 97 ALA A CA 1
ATOM 750 C C . ALA A 1 97 ? 45.788 25.556 -27.467 1.00 80.56 97 ALA A C 1
ATOM 752 O O . ALA A 1 97 ? 45.635 25.722 -28.676 1.00 80.56 97 ALA A O 1
ATOM 753 N N . TYR A 1 98 ? 45.712 24.356 -26.893 1.00 81.50 98 TYR A N 1
ATOM 754 C CA . TYR A 1 98 ? 45.461 23.135 -27.656 1.00 81.50 98 TYR A CA 1
ATOM 755 C C . TYR A 1 98 ? 44.104 23.169 -28.379 1.00 81.50 98 TYR A C 1
ATOM 757 O O . TYR A 1 98 ? 44.019 22.878 -29.572 1.00 81.50 98 TYR A O 1
ATOM 765 N N . VAL A 1 99 ? 43.039 23.566 -27.675 1.00 80.81 99 VAL A N 1
ATOM 766 C CA . VAL A 1 99 ? 41.692 23.671 -28.259 1.00 80.81 99 VAL A CA 1
ATOM 767 C C . VAL A 1 99 ? 41.649 24.728 -29.364 1.00 80.81 99 VAL A C 1
ATOM 769 O O . VAL A 1 99 ? 40.990 24.524 -30.380 1.00 80.81 99 VAL A O 1
ATOM 772 N N . HIS A 1 100 ? 42.369 25.837 -29.201 1.00 82.62 100 HIS A N 1
ATOM 773 C CA . HIS A 1 100 ? 42.437 26.904 -30.192 1.00 82.62 100 HIS A CA 1
ATOM 774 C C . HIS A 1 100 ? 43.101 26.434 -31.493 1.00 82.62 100 HIS A C 1
ATOM 776 O O . HIS A 1 100 ? 42.519 26.613 -32.563 1.00 82.62 100 HIS A O 1
ATOM 782 N N . GLU A 1 101 ? 44.267 25.784 -31.415 1.00 79.75 101 GLU A N 1
ATOM 783 C CA . GLU A 1 101 ? 44.942 25.209 -32.589 1.00 79.75 101 GLU A CA 1
ATOM 784 C C . GLU A 1 101 ? 44.059 24.177 -33.298 1.00 79.75 101 GLU A C 1
ATOM 786 O O . GLU A 1 101 ? 43.932 24.190 -34.525 1.00 79.75 101 GLU A O 1
ATOM 791 N N . PHE A 1 102 ? 43.389 23.323 -32.523 1.00 80.19 102 PHE A N 1
ATOM 792 C CA . PHE A 1 102 ? 42.497 22.303 -33.054 1.00 80.19 102 PHE A CA 1
ATOM 793 C C . PHE A 1 102 ? 41.287 22.892 -33.802 1.00 80.19 102 PHE A C 1
ATOM 795 O O . PHE A 1 102 ? 40.954 22.452 -34.907 1.00 80.19 102 PHE A O 1
ATOM 802 N N . LEU A 1 103 ? 40.626 23.896 -33.224 1.00 79.88 103 LEU A N 1
ATOM 803 C CA . LEU A 1 103 ? 39.444 24.519 -33.824 1.00 79.88 103 LEU A CA 1
ATOM 804 C C . LEU A 1 103 ? 39.803 25.350 -35.061 1.00 79.88 103 LEU A C 1
ATOM 806 O O . LEU A 1 103 ? 39.090 25.282 -36.065 1.00 79.88 103 LEU A O 1
ATOM 810 N N . MET A 1 104 ? 40.940 26.052 -35.037 1.00 79.62 104 MET A N 1
ATOM 811 C CA . MET A 1 104 ? 41.449 26.795 -36.195 1.00 79.62 104 MET A CA 1
ATOM 812 C C . MET A 1 104 ? 41.811 25.867 -37.359 1.00 79.62 104 MET A C 1
ATOM 814 O O . MET A 1 104 ? 41.480 26.178 -38.502 1.00 79.62 104 MET A O 1
ATOM 818 N N . ALA A 1 105 ? 42.399 24.697 -37.087 1.00 78.31 105 ALA A N 1
ATOM 819 C CA . ALA A 1 105 ? 42.691 23.693 -38.115 1.00 78.31 105 ALA A CA 1
ATOM 820 C C . ALA A 1 105 ? 41.428 23.162 -38.826 1.00 78.31 105 ALA A C 1
ATOM 822 O O . ALA A 1 105 ? 41.509 22.707 -39.965 1.00 78.31 105 ALA A O 1
ATOM 823 N N . ASN A 1 106 ? 40.261 23.259 -38.181 1.00 80.81 106 ASN A N 1
ATOM 824 C CA . ASN A 1 106 ? 38.971 22.803 -38.705 1.00 80.81 106 ASN A CA 1
ATOM 825 C C . ASN A 1 106 ? 38.050 23.953 -39.158 1.00 80.81 106 ASN A C 1
ATOM 827 O O . ASN A 1 106 ? 36.858 23.735 -39.370 1.00 80.81 106 ASN A O 1
ATOM 831 N N . ASN A 1 107 ? 38.575 25.176 -39.324 1.00 83.06 107 ASN A N 1
ATOM 832 C CA . ASN A 1 107 ? 37.807 26.375 -39.697 1.00 83.06 107 ASN A CA 1
ATOM 833 C C . ASN A 1 107 ? 36.621 26.692 -38.754 1.00 83.06 107 ASN A C 1
ATOM 835 O O . ASN A 1 107 ? 35.609 27.255 -39.180 1.00 83.06 107 ASN A O 1
ATOM 839 N N . LEU A 1 108 ? 36.730 26.357 -37.465 1.00 79.62 108 LEU A N 1
ATOM 840 C CA . LEU A 1 108 ? 35.713 26.643 -36.451 1.00 79.62 108 LEU A CA 1
ATOM 841 C C . LEU A 1 108 ? 36.112 27.869 -35.626 1.00 79.62 108 LEU A C 1
ATOM 843 O O . LEU A 1 108 ? 37.164 27.892 -35.002 1.00 79.62 108 LEU A O 1
ATOM 847 N N . ALA A 1 109 ? 35.245 28.884 -35.593 1.00 76.88 109 ALA A N 1
ATOM 848 C CA . ALA A 1 109 ? 35.542 30.173 -34.955 1.00 76.88 109 ALA A CA 1
ATOM 849 C C . ALA A 1 109 ? 34.903 30.373 -33.564 1.00 76.88 109 ALA A C 1
ATOM 851 O O . ALA A 1 109 ? 35.115 31.411 -32.937 1.00 76.88 109 ALA A O 1
ATOM 852 N N . HIS A 1 110 ? 34.084 29.424 -33.095 1.00 80.44 110 HIS A N 1
ATOM 853 C CA . HIS A 1 110 ? 33.290 29.544 -31.865 1.00 80.44 110 HIS A CA 1
ATOM 854 C C . HIS A 1 110 ? 33.372 28.259 -31.041 1.00 80.44 110 HIS A C 1
ATOM 856 O O . HIS A 1 110 ? 33.453 27.171 -31.612 1.00 80.44 110 HIS A O 1
ATOM 862 N N . TYR A 1 111 ? 33.293 28.375 -29.714 1.00 82.50 111 TYR A N 1
ATOM 863 C CA . TYR A 1 111 ? 33.196 27.214 -28.829 1.00 82.50 111 TYR A CA 1
ATOM 864 C C . TYR A 1 111 ? 32.320 27.470 -27.603 1.00 82.50 111 TYR A C 1
ATOM 866 O O . TYR A 1 111 ? 32.086 28.606 -27.183 1.00 82.50 111 TYR A O 1
ATOM 874 N N . TRP A 1 112 ? 31.861 26.366 -27.018 1.00 82.75 112 TRP A N 1
ATOM 875 C CA . TRP A 1 112 ? 31.220 26.326 -25.712 1.00 82.75 112 TRP A CA 1
ATOM 876 C C . TRP A 1 112 ? 32.162 25.620 -24.737 1.00 82.75 112 TRP A C 1
ATOM 878 O O . TRP A 1 112 ? 32.458 24.439 -24.899 1.00 82.75 112 TRP A O 1
ATOM 888 N N . LEU A 1 113 ? 32.615 26.331 -23.703 1.00 84.12 113 LEU A N 1
ATOM 889 C CA . LEU A 1 113 ? 33.430 25.782 -22.620 1.00 84.12 113 LEU A CA 1
ATOM 890 C C . LEU A 1 113 ? 32.688 25.865 -21.289 1.00 84.12 113 LEU A C 1
ATOM 892 O O . LEU A 1 113 ? 32.196 26.928 -20.918 1.00 84.12 113 LEU A O 1
ATOM 896 N N . THR A 1 114 ? 32.642 24.756 -20.552 1.00 82.56 114 THR A N 1
ATOM 897 C CA . THR A 1 114 ? 32.076 24.709 -19.197 1.00 82.56 114 THR A CA 1
ATOM 898 C C . THR A 1 114 ? 33.116 24.168 -18.226 1.00 82.56 114 THR A C 1
ATOM 900 O O . THR A 1 114 ? 33.637 23.074 -18.425 1.00 82.56 114 THR A O 1
ATOM 903 N N . VAL A 1 115 ? 33.393 24.911 -17.157 1.00 84.56 115 VAL A N 1
ATOM 904 C CA . VAL A 1 115 ? 34.262 24.492 -16.052 1.00 84.56 115 VAL A CA 1
ATOM 905 C C . VAL A 1 115 ? 33.389 24.256 -14.825 1.00 84.56 115 VAL A C 1
ATOM 907 O O . VAL A 1 115 ? 32.697 25.165 -14.367 1.00 84.56 115 VAL A O 1
ATOM 910 N N . ARG A 1 116 ? 33.403 23.033 -14.287 1.00 81.62 116 ARG A N 1
ATOM 911 C CA . ARG A 1 116 ? 32.611 22.643 -13.112 1.00 81.62 116 ARG A CA 1
ATOM 912 C C . ARG A 1 116 ? 33.529 22.309 -11.942 1.00 81.62 116 ARG A C 1
ATOM 914 O O . ARG A 1 116 ? 34.360 21.414 -12.043 1.00 81.62 116 ARG A O 1
ATOM 921 N N . ALA A 1 117 ? 33.326 22.993 -10.823 1.00 83.19 117 ALA A N 1
ATOM 922 C CA . ALA A 1 117 ? 33.952 22.692 -9.545 1.00 83.19 117 ALA A CA 1
ATOM 923 C C . ALA A 1 117 ? 32.893 22.101 -8.608 1.00 83.19 117 ALA A C 1
ATOM 925 O O . ALA A 1 117 ? 31.868 22.731 -8.344 1.00 83.19 117 ALA A O 1
ATOM 926 N N . THR A 1 118 ? 33.121 20.885 -8.117 1.00 76.88 118 THR A N 1
ATOM 927 C CA . THR A 1 118 ? 32.149 20.171 -7.279 1.00 76.88 118 THR A CA 1
ATOM 928 C C . THR A 1 118 ? 32.832 19.714 -6.002 1.00 76.88 118 THR A C 1
ATOM 930 O O . THR A 1 118 ? 33.814 18.979 -6.057 1.00 76.88 118 THR A O 1
ATOM 933 N N . LYS A 1 119 ? 32.320 20.153 -4.853 1.00 73.62 119 LYS A N 1
ATOM 934 C CA . LYS A 1 119 ? 32.720 19.635 -3.545 1.00 73.62 119 LYS A CA 1
ATOM 935 C C . LYS A 1 119 ? 32.016 18.296 -3.312 1.00 73.62 119 LYS A C 1
ATOM 937 O O . LYS A 1 119 ? 30.827 18.187 -3.607 1.00 73.62 119 LYS A O 1
ATOM 942 N N . GLY A 1 120 ? 32.737 17.298 -2.798 1.00 62.31 120 GLY A N 1
ATOM 943 C CA . GLY A 1 120 ? 32.126 16.035 -2.373 1.00 62.31 120 GLY A CA 1
ATOM 944 C C . GLY A 1 120 ? 31.062 16.295 -1.304 1.00 62.31 120 GLY A C 1
ATOM 945 O O . GLY A 1 120 ? 31.299 17.079 -0.384 1.00 62.31 120 GLY A O 1
ATOM 946 N N . SER A 1 121 ? 29.880 15.700 -1.458 1.00 51.69 121 SER A N 1
ATOM 947 C CA . SER A 1 121 ? 28.798 15.777 -0.475 1.00 51.69 121 SER A CA 1
ATOM 948 C C . SER A 1 121 ? 28.717 14.476 0.316 1.00 51.69 121 SER A C 1
ATOM 950 O O . SER A 1 121 ? 28.609 13.416 -0.294 1.00 51.69 121 SER A O 1
ATOM 952 N N . GLU A 1 122 ? 28.634 14.568 1.642 1.00 48.94 122 GLU A N 1
ATOM 953 C CA . GLU A 1 122 ? 28.361 13.424 2.536 1.00 48.94 122 GLU A CA 1
ATOM 954 C C . GLU A 1 122 ? 26.905 12.918 2.433 1.00 48.94 122 GLU A C 1
ATOM 956 O O . GLU A 1 122 ? 26.513 11.962 3.092 1.00 48.94 122 GLU A O 1
ATOM 961 N N . GLU A 1 123 ? 26.069 13.541 1.591 1.00 41.62 123 GLU A N 1
ATOM 962 C CA . GLU A 1 123 ? 24.669 13.147 1.366 1.00 41.62 123 GLU A CA 1
ATOM 963 C C . GLU A 1 123 ? 24.525 11.706 0.837 1.00 41.62 123 GLU A C 1
ATOM 965 O O . GLU A 1 123 ? 23.485 11.074 1.033 1.00 41.62 123 GLU A O 1
ATOM 970 N N . PHE A 1 124 ? 25.581 11.180 0.209 1.00 44.34 124 PHE A N 1
ATOM 971 C CA . PHE A 1 124 ? 25.660 9.807 -0.294 1.00 44.34 124 PHE A CA 1
ATOM 972 C C . PHE A 1 124 ? 26.333 8.825 0.685 1.00 44.34 124 PHE A C 1
ATOM 974 O O . PHE A 1 124 ? 26.340 7.631 0.408 1.00 44.34 124 PHE A O 1
ATOM 981 N N . ASP A 1 125 ? 26.834 9.294 1.835 1.00 44.69 125 ASP A N 1
ATOM 982 C CA . ASP A 1 125 ? 27.432 8.454 2.890 1.00 44.69 125 ASP A CA 1
ATOM 983 C C . ASP A 1 125 ? 26.406 8.032 3.966 1.00 44.69 125 ASP A C 1
ATOM 985 O O . ASP A 1 125 ? 26.737 7.345 4.935 1.00 44.69 125 ASP A O 1
ATOM 989 N N . ILE A 1 126 ? 25.139 8.440 3.818 1.00 44.00 126 ILE A N 1
ATOM 990 C CA . ILE A 1 126 ? 24.052 8.091 4.738 1.00 44.00 126 ILE A CA 1
ATOM 991 C C . ILE A 1 126 ? 23.346 6.828 4.221 1.00 44.00 126 ILE A C 1
ATOM 993 O O . ILE A 1 126 ? 22.863 6.836 3.086 1.00 44.00 126 ILE A O 1
ATOM 997 N N . PRO A 1 127 ? 23.192 5.771 5.041 1.00 40.22 127 PRO A N 1
ATOM 998 C CA . PRO A 1 127 ? 22.455 4.579 4.641 1.00 40.22 127 PRO A CA 1
ATOM 999 C C . PRO A 1 127 ? 20.995 4.938 4.339 1.00 40.22 127 PRO A C 1
ATOM 1001 O O . PRO A 1 127 ? 20.217 5.286 5.234 1.00 40.22 127 PRO A O 1
ATOM 1004 N N . ARG A 1 128 ? 20.609 4.868 3.060 1.00 44.56 128 ARG A N 1
ATOM 1005 C CA . ARG A 1 128 ? 19.210 4.988 2.641 1.00 44.56 128 ARG A CA 1
ATOM 1006 C C . ARG A 1 128 ? 18.523 3.637 2.769 1.00 44.56 128 ARG A C 1
ATOM 1008 O O . ARG A 1 128 ? 19.085 2.576 2.507 1.00 44.56 128 ARG A O 1
ATOM 1015 N N . TRP A 1 129 ? 17.266 3.696 3.189 1.00 42.72 129 TRP A N 1
ATOM 1016 C CA . TRP A 1 129 ? 16.389 2.542 3.273 1.00 42.72 129 TRP A CA 1
ATOM 1017 C C . TRP A 1 129 ? 16.327 1.848 1.902 1.00 42.72 129 TRP A C 1
ATOM 1019 O O . TRP A 1 129 ? 15.876 2.437 0.927 1.00 42.72 129 TRP A O 1
ATOM 1029 N N . HIS A 1 130 ? 16.757 0.583 1.892 1.00 48.62 130 HIS A N 1
ATOM 1030 C CA . HIS A 1 130 ? 16.552 -0.452 0.870 1.00 48.62 130 HIS A CA 1
ATOM 1031 C C . HIS A 1 130 ? 17.688 -0.911 -0.053 1.00 48.62 130 HIS A C 1
ATOM 1033 O O . HIS A 1 130 ? 17.414 -1.823 -0.839 1.00 48.62 130 HIS A O 1
ATOM 1039 N N . THR A 1 131 ? 18.949 -0.479 0.107 1.00 39.09 131 THR A N 1
ATOM 1040 C CA . THR A 1 131 ? 19.970 -0.939 -0.875 1.00 39.09 131 THR A CA 1
ATOM 1041 C C . THR A 1 131 ? 21.388 -1.145 -0.387 1.00 39.09 131 THR A C 1
ATOM 1043 O O . THR A 1 131 ? 22.047 -2.063 -0.870 1.00 39.09 131 THR A O 1
ATOM 1046 N N . ASP A 1 132 ? 21.860 -0.380 0.590 1.00 38.41 132 ASP A N 1
ATOM 1047 C CA . ASP A 1 132 ? 23.310 -0.298 0.801 1.00 38.41 132 ASP A CA 1
ATOM 1048 C C . ASP A 1 132 ? 23.844 -1.095 1.998 1.00 38.41 132 ASP A C 1
ATOM 1050 O O . ASP A 1 132 ? 25.049 -1.097 2.250 1.00 38.41 132 ASP A O 1
ATOM 1054 N N . ASP A 1 133 ? 22.990 -1.847 2.703 1.00 42.31 133 ASP A N 1
ATOM 1055 C CA . ASP A 1 133 ? 23.406 -2.626 3.884 1.00 42.31 133 ASP A CA 1
ATOM 1056 C C . ASP A 1 133 ? 24.510 -3.655 3.559 1.00 42.31 133 ASP A C 1
ATOM 1058 O O . ASP A 1 133 ? 25.309 -4.010 4.429 1.00 42.31 133 ASP A O 1
ATOM 1062 N N . LEU A 1 134 ? 24.581 -4.111 2.300 1.00 44.41 134 LEU A N 1
ATOM 1063 C CA . LEU A 1 134 ? 25.621 -5.016 1.793 1.00 44.41 134 LEU A CA 1
ATOM 1064 C C . LEU A 1 134 ? 26.858 -4.287 1.247 1.00 44.41 134 LEU A C 1
ATOM 1066 O O . LEU A 1 134 ? 27.924 -4.894 1.181 1.00 44.41 134 LEU A O 1
ATOM 1070 N N . PHE A 1 135 ? 26.730 -3.022 0.839 1.00 38.34 135 PHE A N 1
ATOM 1071 C CA . PHE A 1 135 ? 27.823 -2.268 0.218 1.00 38.34 135 PHE A CA 1
ATOM 1072 C C . PHE A 1 135 ? 28.791 -1.703 1.267 1.00 38.34 135 PHE A C 1
ATOM 1074 O O . PHE A 1 135 ? 29.998 -1.670 1.042 1.00 38.34 135 PHE A O 1
ATOM 1081 N N . PHE A 1 136 ? 28.277 -1.336 2.446 1.00 37.34 136 PHE A N 1
ATOM 1082 C CA . PHE A 1 136 ? 29.064 -0.726 3.525 1.00 37.34 136 PHE A CA 1
ATOM 1083 C C . PHE A 1 136 ? 29.361 -1.658 4.707 1.00 37.34 136 PHE A C 1
ATOM 1085 O O . PHE A 1 136 ? 29.863 -1.201 5.736 1.00 37.34 136 PHE A O 1
ATOM 1092 N N . THR A 1 137 ? 29.080 -2.963 4.607 1.00 39.59 137 THR A N 1
ATOM 1093 C CA . THR A 1 137 ? 29.479 -3.895 5.670 1.00 39.59 137 THR A CA 1
ATOM 1094 C C . THR A 1 137 ? 31.011 -4.002 5.691 1.00 39.59 137 THR A C 1
ATOM 1096 O O . THR A 1 137 ? 31.595 -4.403 4.682 1.00 39.59 137 THR A O 1
ATOM 1099 N N . PRO A 1 138 ? 31.705 -3.691 6.805 1.00 36.44 138 PRO A N 1
ATOM 1100 C CA . PRO A 1 138 ? 33.147 -3.876 6.867 1.00 36.44 138 PRO A CA 1
ATOM 1101 C C . PRO A 1 138 ? 33.465 -5.360 6.676 1.00 36.44 138 PRO A C 1
ATOM 1103 O O . PRO A 1 138 ? 33.032 -6.200 7.471 1.00 36.44 138 PRO A O 1
ATOM 1106 N N . LEU A 1 139 ? 34.218 -5.695 5.626 1.00 38.66 139 LEU A N 1
ATOM 1107 C CA . LEU A 1 139 ? 34.801 -7.026 5.491 1.00 38.66 139 LEU A CA 1
ATOM 1108 C C . LEU A 1 139 ? 35.655 -7.296 6.740 1.00 38.66 139 LEU A C 1
ATOM 1110 O O . LEU A 1 139 ? 36.448 -6.431 7.126 1.00 38.66 139 LEU A O 1
ATOM 1114 N N . PRO A 1 140 ? 35.514 -8.461 7.396 1.00 35.62 140 PRO A N 1
ATOM 1115 C CA . PRO A 1 140 ? 36.349 -8.783 8.539 1.00 35.62 140 PRO A CA 1
ATOM 1116 C C . PRO A 1 140 ? 37.816 -8.739 8.105 1.00 35.62 140 PRO A C 1
ATOM 1118 O O . PRO A 1 140 ? 38.232 -9.447 7.187 1.00 35.62 140 PRO A O 1
ATOM 1121 N N . SER A 1 141 ? 38.593 -7.882 8.767 1.00 33.28 141 SER A N 1
ATOM 1122 C CA . SER A 1 141 ? 40.028 -7.750 8.549 1.00 33.28 141 SER A CA 1
ATOM 1123 C C . SER A 1 141 ? 40.698 -9.101 8.794 1.00 33.28 141 SER A C 1
ATOM 1125 O O . SER A 1 141 ? 40.738 -9.581 9.930 1.00 33.28 141 SER A O 1
ATOM 1127 N N . GLN A 1 142 ? 41.224 -9.717 7.738 1.00 32.84 142 GLN A N 1
ATOM 1128 C CA . GLN A 1 142 ? 42.100 -10.873 7.863 1.00 32.84 142 GLN A CA 1
ATOM 1129 C C . GLN A 1 142 ? 43.439 -10.404 8.436 1.00 32.84 142 GLN A C 1
ATOM 1131 O O . GLN A 1 142 ? 44.297 -9.903 7.715 1.00 32.84 142 GLN A O 1
ATOM 1136 N N . THR A 1 143 ? 43.630 -10.552 9.744 1.00 30.31 143 THR A N 1
ATOM 1137 C CA . THR A 1 143 ? 44.969 -10.573 10.336 1.00 30.31 143 THR A CA 1
ATOM 1138 C C . THR A 1 143 ? 45.458 -12.021 10.395 1.00 30.31 143 THR A C 1
ATOM 1140 O O . THR A 1 143 ? 44.747 -12.889 10.911 1.00 30.31 143 THR A O 1
ATOM 1143 N N . PRO A 1 144 ? 46.658 -12.328 9.875 1.00 37.91 144 PRO A N 1
ATOM 1144 C CA . PRO A 1 144 ? 47.178 -13.682 9.904 1.00 37.91 144 PRO A CA 1
ATOM 1145 C C . PRO A 1 144 ? 47.645 -14.053 11.319 1.00 37.91 144 PRO A C 1
ATOM 1147 O O . PRO A 1 144 ? 48.508 -13.413 11.912 1.00 37.91 144 PRO A O 1
ATOM 1150 N N . SER A 1 145 ? 47.045 -15.127 11.834 1.00 38.34 145 SER A N 1
ATOM 1151 C CA . SER A 1 145 ? 47.638 -16.131 12.725 1.00 38.34 145 SER A CA 1
ATOM 1152 C C . SER A 1 145 ? 48.507 -15.655 13.902 1.00 38.34 145 SER A C 1
ATOM 1154 O O . SER A 1 145 ? 49.730 -15.703 13.821 1.00 38.34 145 SER A O 1
ATOM 1156 N N . GLN A 1 146 ? 47.878 -15.405 15.055 1.00 38.81 146 GLN A N 1
ATOM 1157 C CA . GLN A 1 146 ? 48.306 -15.959 16.352 1.00 38.81 146 GLN A CA 1
ATOM 1158 C C . GLN A 1 146 ? 47.048 -16.203 17.191 1.00 38.81 146 GLN A C 1
ATOM 1160 O O . GLN A 1 146 ? 46.289 -15.275 17.445 1.00 38.81 146 GLN A O 1
ATOM 1165 N N . THR A 1 147 ? 46.777 -17.450 17.578 1.00 40.75 147 THR A N 1
ATOM 1166 C CA . THR A 1 147 ? 45.606 -17.814 18.392 1.00 40.75 147 THR A CA 1
ATOM 1167 C C . THR A 1 147 ? 45.760 -17.265 19.815 1.00 40.75 147 THR A C 1
ATOM 1169 O O . THR A 1 147 ? 46.621 -17.761 20.546 1.00 40.75 147 THR A O 1
ATOM 1172 N N . PRO A 1 148 ? 44.948 -16.286 20.254 1.00 44.66 148 PRO A N 1
ATOM 1173 C CA . PRO A 1 148 ? 45.023 -15.789 21.618 1.00 44.66 148 PRO A CA 1
ATOM 1174 C C . PRO A 1 148 ? 44.286 -16.758 22.562 1.00 44.66 148 PRO A C 1
ATOM 1176 O O . PRO A 1 148 ? 43.309 -17.412 22.181 1.00 44.66 148 PRO A O 1
ATOM 1179 N N . SER A 1 149 ? 44.777 -16.890 23.796 1.00 56.34 149 SER A N 1
ATOM 1180 C CA . SER A 1 149 ? 44.250 -17.835 24.791 1.00 56.34 149 SER A CA 1
ATOM 1181 C C . SER A 1 149 ? 42.783 -17.546 25.148 1.00 56.34 149 SER A C 1
ATOM 1183 O O . SER A 1 149 ? 42.334 -16.399 25.116 1.00 56.34 149 SER A O 1
ATOM 1185 N N . LEU A 1 150 ? 42.030 -18.586 25.531 1.00 48.53 150 LEU A N 1
ATOM 1186 C CA . LEU A 1 150 ? 40.593 -18.522 25.862 1.00 48.53 150 LEU A CA 1
ATOM 1187 C C . LEU A 1 150 ? 40.217 -17.374 26.819 1.00 48.53 150 LEU A C 1
ATOM 1189 O O . LEU A 1 150 ? 39.191 -16.728 26.628 1.00 48.53 150 LEU A O 1
ATOM 1193 N N . TRP A 1 151 ? 41.074 -17.068 27.796 1.00 46.22 151 TRP A N 1
ATOM 1194 C CA . TRP A 1 151 ? 40.846 -16.000 28.775 1.00 46.22 151 TRP A CA 1
ATOM 1195 C C . TRP A 1 151 ? 40.993 -14.587 28.197 1.00 46.22 151 TRP A C 1
ATOM 1197 O O . TRP A 1 151 ? 40.241 -13.688 28.572 1.00 46.22 151 TRP A O 1
ATOM 1207 N N . SER A 1 152 ? 41.904 -14.391 27.242 1.00 51.66 152 SER A N 1
ATOM 1208 C CA . SER A 1 152 ? 42.053 -13.108 26.542 1.00 51.66 152 SER A CA 1
ATOM 1209 C C . SER A 1 152 ? 40.888 -12.830 25.587 1.00 51.66 152 SER A C 1
ATOM 1211 O O . SER A 1 152 ? 40.435 -11.691 25.498 1.00 51.66 152 SER A O 1
ATOM 1213 N N . ARG A 1 153 ? 40.324 -13.879 24.966 1.00 51.50 153 ARG A N 1
ATOM 1214 C CA . ARG A 1 153 ? 39.090 -13.786 24.168 1.00 51.50 153 ARG A CA 1
ATOM 1215 C C . ARG A 1 153 ? 37.900 -13.397 25.043 1.00 51.50 153 ARG A C 1
ATOM 1217 O O . ARG A 1 153 ? 37.188 -12.469 24.697 1.00 51.50 153 ARG A O 1
ATOM 1224 N N . PHE A 1 154 ? 37.746 -14.017 26.214 1.00 51.50 154 PHE A N 1
ATOM 1225 C CA . PHE A 1 154 ? 36.627 -13.738 27.125 1.00 51.50 154 PHE A CA 1
ATOM 1226 C C . PHE A 1 154 ? 36.654 -12.311 27.710 1.00 51.50 154 PHE A C 1
ATOM 1228 O O . PHE A 1 154 ? 35.617 -11.660 27.825 1.00 51.50 154 PHE A O 1
ATOM 1235 N N . MET A 1 155 ? 37.840 -11.790 28.048 1.00 56.34 155 MET A N 1
ATOM 1236 C CA . MET A 1 155 ? 37.987 -10.415 28.553 1.00 56.34 155 MET A CA 1
ATOM 1237 C C . MET A 1 155 ? 37.835 -9.360 27.450 1.00 56.34 155 MET A C 1
ATOM 1239 O O . MET A 1 155 ? 37.281 -8.287 27.707 1.00 56.34 155 MET A O 1
ATOM 1243 N N . ALA A 1 156 ? 38.283 -9.664 26.227 1.00 52.12 156 ALA A N 1
ATOM 1244 C CA . ALA A 1 156 ? 38.060 -8.815 25.060 1.00 52.12 156 ALA A CA 1
ATOM 1245 C C . ALA A 1 156 ? 36.575 -8.776 24.671 1.00 52.12 156 ALA A C 1
ATOM 1247 O O . ALA A 1 156 ? 36.068 -7.690 24.417 1.00 52.12 156 ALA A O 1
ATOM 1248 N N . GLU A 1 157 ? 35.862 -9.906 24.720 1.00 48.81 157 GLU A N 1
ATOM 1249 C CA . GLU A 1 157 ? 34.411 -9.986 24.484 1.00 48.81 157 GLU A CA 1
ATOM 1250 C C . GLU A 1 157 ? 33.635 -9.148 25.516 1.00 48.81 157 GLU A C 1
ATOM 1252 O O . GLU A 1 157 ? 32.824 -8.309 25.147 1.00 48.81 157 GLU A O 1
ATOM 1257 N N . SER A 1 158 ? 33.963 -9.282 26.808 1.00 45.19 158 SER A N 1
ATOM 1258 C CA . SER A 1 158 ? 33.315 -8.546 27.911 1.00 45.19 158 SER A CA 1
ATOM 1259 C C . SER A 1 158 ? 33.571 -7.031 27.866 1.00 45.19 158 SER A C 1
ATOM 1261 O O . SER A 1 158 ? 32.683 -6.218 28.144 1.00 45.19 158 SER A O 1
ATOM 1263 N N . SER A 1 159 ? 34.785 -6.626 27.482 1.00 47.44 159 SER A N 1
ATOM 1264 C CA . SER A 1 159 ? 35.150 -5.209 27.331 1.00 47.44 159 SER A CA 1
ATOM 1265 C C . SER A 1 159 ? 34.555 -4.598 26.058 1.00 47.44 159 SER A C 1
ATOM 1267 O O . SER A 1 159 ? 34.152 -3.433 26.064 1.00 47.44 159 SER A O 1
ATOM 1269 N N . ARG A 1 160 ? 34.447 -5.388 24.983 1.00 44.75 160 ARG A N 1
ATOM 1270 C CA . ARG A 1 160 ? 33.823 -5.007 23.712 1.00 44.75 160 ARG A CA 1
ATOM 1271 C C . ARG A 1 160 ? 32.304 -4.899 23.843 1.00 44.75 160 ARG A C 1
ATOM 1273 O O . ARG A 1 160 ? 31.762 -3.886 23.423 1.00 44.75 160 ARG A O 1
ATOM 1280 N N . GLU A 1 161 ? 31.648 -5.811 24.563 1.00 49.12 161 GLU A N 1
ATOM 1281 C CA . GLU A 1 161 ? 30.224 -5.703 24.919 1.00 49.12 161 GLU A CA 1
ATOM 1282 C C . GLU A 1 161 ? 29.925 -4.438 25.733 1.00 49.12 161 GLU A C 1
ATOM 1284 O O . GLU A 1 161 ? 28.925 -3.766 25.488 1.00 49.12 161 GLU A O 1
ATOM 1289 N N . LYS A 1 162 ? 30.786 -4.072 26.693 1.00 44.62 162 LYS A N 1
ATOM 1290 C CA . LYS A 1 162 ? 30.604 -2.845 27.489 1.00 44.62 162 LYS A CA 1
ATOM 1291 C C . LYS A 1 162 ? 30.850 -1.564 26.684 1.00 44.62 162 LYS A C 1
ATOM 1293 O O . LYS A 1 162 ? 30.128 -0.591 26.886 1.00 44.62 162 LYS A O 1
ATOM 1298 N N . SER A 1 163 ? 31.825 -1.565 25.774 1.00 42.12 163 SER A N 1
ATOM 1299 C CA . SER A 1 163 ? 32.140 -0.422 24.902 1.00 42.12 163 SER A CA 1
ATOM 1300 C C . SER A 1 163 ? 31.090 -0.225 23.797 1.00 42.12 163 SER A C 1
ATOM 1302 O O . SER A 1 163 ? 30.600 0.885 23.587 1.00 42.12 163 SER A O 1
ATOM 1304 N N . GLU A 1 164 ? 30.642 -1.307 23.155 1.00 47.81 164 GLU A N 1
ATOM 1305 C CA . GLU A 1 164 ? 29.589 -1.279 22.131 1.00 47.81 164 GLU A CA 1
ATOM 1306 C C . GLU A 1 164 ? 28.232 -0.894 22.736 1.00 47.81 164 GLU A C 1
ATOM 1308 O O . GLU A 1 164 ? 27.525 -0.058 22.174 1.00 47.81 164 GLU A O 1
ATOM 1313 N N . ARG A 1 165 ? 27.893 -1.387 23.936 1.00 46.28 165 ARG A N 1
ATOM 1314 C CA . ARG A 1 165 ? 26.648 -1.015 24.633 1.00 46.28 165 ARG A CA 1
ATOM 1315 C C . ARG A 1 165 ? 26.638 0.451 25.100 1.00 46.28 165 ARG A C 1
ATOM 1317 O O . ARG A 1 165 ? 25.568 1.047 25.175 1.00 46.28 165 ARG A O 1
ATOM 1324 N N . SER A 1 166 ? 27.806 1.046 25.362 1.00 45.75 166 SER A N 1
ATOM 1325 C CA . SER A 1 166 ? 27.955 2.479 25.671 1.00 45.75 166 SER A CA 1
ATOM 1326 C C . SER A 1 166 ? 27.785 3.370 24.430 1.00 45.75 166 SER A C 1
ATOM 1328 O O . SER A 1 166 ? 27.163 4.427 24.514 1.00 45.75 166 SER A O 1
ATOM 1330 N N . ASN A 1 167 ? 28.294 2.942 23.270 1.00 48.31 167 ASN A N 1
ATOM 1331 C CA . ASN A 1 167 ? 28.243 3.718 22.022 1.00 48.31 167 ASN A CA 1
ATOM 1332 C C . ASN A 1 167 ? 26.914 3.578 21.254 1.00 48.31 167 ASN A C 1
ATOM 1334 O O . ASN A 1 167 ? 26.523 4.483 20.521 1.00 48.31 167 ASN A O 1
ATOM 1338 N N . HIS A 1 168 ? 26.178 2.480 21.447 1.00 47.75 168 HIS A N 1
ATOM 1339 C CA . HIS A 1 168 ? 24.877 2.254 20.801 1.00 47.75 168 HIS A CA 1
ATOM 1340 C C . HIS A 1 168 ? 23.739 3.106 21.405 1.00 47.75 168 HIS A C 1
ATOM 1342 O O . HIS A 1 168 ? 22.692 3.306 20.785 1.00 47.75 168 HIS A O 1
ATOM 1348 N N . LEU A 1 169 ? 23.931 3.616 22.628 1.00 52.19 169 LEU A N 1
ATOM 1349 C CA . LEU A 1 169 ? 22.974 4.498 23.306 1.00 52.19 169 LEU A CA 1
ATOM 1350 C C . LEU A 1 169 ? 23.211 5.985 23.006 1.00 52.19 169 LEU A C 1
ATOM 1352 O O . LEU A 1 169 ? 22.278 6.772 23.129 1.00 52.19 169 LEU A O 1
ATOM 1356 N N . SER A 1 170 ? 24.428 6.380 22.615 1.00 57.31 170 SER A N 1
ATOM 1357 C CA . SER A 1 170 ? 24.787 7.787 22.376 1.00 57.31 170 SER A CA 1
ATOM 1358 C C . SER A 1 170 ? 24.530 8.255 20.943 1.00 57.31 170 SER A C 1
ATOM 1360 O O . SER A 1 170 ? 24.370 9.454 20.718 1.00 57.31 170 SER A O 1
ATOM 1362 N N . ASN A 1 171 ? 24.443 7.337 19.976 1.00 58.72 171 ASN A N 1
ATOM 1363 C CA . ASN A 1 171 ? 24.194 7.672 18.579 1.00 58.72 171 ASN A CA 1
ATOM 1364 C C . ASN A 1 171 ? 22.770 7.273 18.161 1.00 58.72 171 ASN A C 1
ATOM 1366 O O . ASN A 1 171 ? 22.518 6.125 17.793 1.00 58.72 171 ASN A O 1
ATOM 1370 N N . ILE A 1 172 ? 21.840 8.234 18.197 1.00 64.00 172 ILE A N 1
ATOM 1371 C CA . ILE A 1 172 ? 20.427 8.051 17.800 1.00 64.00 172 ILE A CA 1
ATOM 1372 C C . ILE A 1 172 ? 20.317 7.550 16.346 1.00 64.00 172 ILE A C 1
ATOM 1374 O O . ILE A 1 172 ? 19.410 6.788 16.027 1.00 64.00 172 ILE A O 1
ATOM 1378 N N . SER A 1 173 ? 21.285 7.893 15.485 1.00 62.81 173 SER A N 1
ATOM 1379 C CA . SER A 1 173 ? 21.356 7.423 14.092 1.00 62.81 173 SER A CA 1
ATOM 1380 C C . SER A 1 173 ? 21.579 5.904 13.966 1.00 62.81 173 SER A C 1
ATOM 1382 O O . SER A 1 173 ? 21.268 5.308 12.942 1.00 62.81 173 SER A O 1
ATOM 1384 N N . SER A 1 174 ? 22.076 5.238 15.016 1.00 58.84 174 SER A N 1
ATOM 1385 C CA . SER A 1 174 ? 22.322 3.784 15.005 1.00 58.84 174 SER A CA 1
ATOM 1386 C C . SER A 1 174 ? 21.089 2.937 15.352 1.00 58.84 174 SER A C 1
ATOM 1388 O O . SER A 1 174 ? 21.138 1.707 15.289 1.00 58.84 174 SER A O 1
ATOM 1390 N N . TRP A 1 175 ? 19.971 3.564 15.731 1.00 70.94 175 TRP A N 1
ATOM 1391 C CA . TRP A 1 175 ? 18.746 2.860 16.109 1.00 70.94 175 TRP A CA 1
ATOM 1392 C C . TRP A 1 175 ? 17.995 2.365 14.868 1.00 70.94 175 TRP A C 1
ATOM 1394 O O . TRP A 1 175 ? 17.048 2.991 14.400 1.00 70.94 175 TRP A O 1
ATOM 1404 N N . ASN A 1 176 ? 18.402 1.207 14.350 1.00 70.56 176 ASN A N 1
ATOM 1405 C CA . ASN A 1 176 ? 17.716 0.525 13.256 1.00 70.56 176 ASN A CA 1
ATOM 1406 C C . ASN A 1 176 ? 16.988 -0.722 13.779 1.00 70.56 176 ASN A C 1
ATOM 1408 O O . ASN A 1 176 ? 17.609 -1.728 14.127 1.00 70.56 176 ASN A O 1
ATOM 1412 N N . PHE A 1 177 ? 15.658 -0.656 13.847 1.00 77.62 177 PHE A N 1
ATOM 1413 C CA . PHE A 1 177 ? 14.831 -1.825 14.132 1.00 77.62 177 PHE A CA 1
ATOM 1414 C C . PHE A 1 177 ? 14.471 -2.526 12.821 1.00 77.62 177 PHE A C 1
ATOM 1416 O O . PHE A 1 177 ? 13.723 -1.985 12.003 1.00 77.62 177 PHE A O 1
ATOM 1423 N N . ASP A 1 178 ? 14.989 -3.742 12.630 1.00 75.38 178 ASP A N 1
ATOM 1424 C CA . ASP A 1 178 ? 14.624 -4.599 11.504 1.00 75.38 178 ASP A CA 1
ATOM 1425 C C . ASP A 1 178 ? 13.888 -5.864 11.931 1.00 75.38 178 ASP A C 1
ATOM 1427 O O . ASP A 1 178 ? 14.491 -6.836 12.390 1.00 75.38 178 ASP A O 1
ATOM 1431 N N . ILE A 1 179 ? 12.566 -5.854 11.744 1.00 78.88 179 ILE A N 1
ATOM 1432 C CA . ILE A 1 179 ? 11.722 -7.021 11.992 1.00 78.88 179 ILE A CA 1
ATOM 1433 C C . ILE A 1 179 ? 12.024 -8.171 11.017 1.00 78.88 179 ILE A C 1
ATOM 1435 O O . ILE A 1 179 ? 11.896 -9.341 11.387 1.00 78.88 179 ILE A O 1
ATOM 1439 N N . ASP A 1 180 ? 12.481 -7.871 9.797 1.00 78.88 180 ASP A N 1
ATOM 1440 C CA . ASP A 1 180 ? 12.740 -8.870 8.756 1.00 78.88 180 ASP A CA 1
ATOM 1441 C C . ASP A 1 180 ? 13.945 -9.736 9.110 1.00 78.88 180 ASP A C 1
ATOM 1443 O O . ASP A 1 180 ? 13.973 -10.916 8.764 1.00 78.88 180 ASP A O 1
ATOM 1447 N N . ARG A 1 181 ? 14.882 -9.218 9.914 1.00 72.69 181 ARG A N 1
ATOM 1448 C CA . ARG A 1 181 ? 15.986 -10.004 10.485 1.00 72.69 181 ARG A CA 1
ATOM 1449 C C . ARG A 1 181 ? 15.491 -11.210 11.289 1.00 72.69 181 ARG A C 1
ATOM 1451 O O . ARG A 1 181 ? 16.154 -12.245 11.310 1.00 72.69 181 ARG A O 1
ATOM 1458 N N . PHE A 1 182 ? 14.336 -11.082 11.940 1.00 77.69 182 PHE A N 1
ATOM 1459 C CA . PHE A 1 182 ? 13.736 -12.143 12.748 1.00 77.69 182 PHE A CA 1
ATOM 1460 C C . PHE A 1 182 ? 12.734 -12.987 11.954 1.00 77.69 182 PHE A C 1
ATOM 1462 O O . PHE A 1 182 ? 12.636 -14.191 12.182 1.00 77.69 182 PHE A O 1
ATOM 1469 N N . LEU A 1 183 ? 12.004 -12.376 11.014 1.00 78.69 183 LEU A N 1
ATOM 1470 C CA . LEU A 1 183 ? 10.965 -13.055 10.234 1.00 78.69 183 LEU A CA 1
ATOM 1471 C C . LEU A 1 183 ? 11.522 -13.834 9.036 1.00 78.69 183 LEU A C 1
ATOM 1473 O O . LEU A 1 183 ? 11.094 -14.962 8.803 1.00 78.69 183 LEU A O 1
ATOM 1477 N N . ASN A 1 184 ? 12.487 -13.286 8.292 1.00 80.31 184 ASN A N 1
ATOM 1478 C CA . ASN A 1 184 ? 13.002 -13.901 7.062 1.00 80.31 184 ASN A CA 1
ATOM 1479 C C . ASN A 1 184 ? 13.560 -15.323 7.264 1.00 80.31 184 ASN A C 1
ATOM 1481 O O . ASN A 1 184 ? 13.253 -16.181 6.439 1.00 80.31 184 ASN A O 1
ATOM 1485 N N . PRO A 1 185 ? 14.303 -15.640 8.347 1.00 75.31 185 PRO A N 1
ATOM 1486 C CA . PRO A 1 185 ? 14.790 -17.002 8.582 1.00 75.31 185 PRO A CA 1
ATOM 1487 C C . PRO A 1 185 ? 13.683 -18.042 8.809 1.00 75.31 185 PRO A C 1
ATOM 1489 O O . PRO A 1 185 ? 13.921 -19.235 8.630 1.00 75.31 185 PRO A O 1
ATOM 1492 N N . LEU A 1 186 ? 12.491 -17.608 9.226 1.00 77.69 186 LEU A N 1
ATOM 1493 C CA . LEU A 1 186 ? 11.348 -18.485 9.494 1.00 77.69 186 LEU A CA 1
ATOM 1494 C C . LEU A 1 186 ? 10.522 -18.769 8.235 1.00 77.69 186 LEU A C 1
ATOM 1496 O O . LEU A 1 186 ? 9.700 -19.685 8.236 1.00 77.69 186 LEU A O 1
ATOM 1500 N N . ILE A 1 187 ? 10.716 -17.993 7.168 1.00 77.25 187 ILE A N 1
ATOM 1501 C CA . ILE A 1 187 ? 9.844 -18.016 5.997 1.00 77.25 187 ILE A CA 1
ATOM 1502 C C . ILE A 1 187 ? 10.537 -18.774 4.870 1.00 77.25 187 ILE A C 1
ATOM 1504 O O . ILE A 1 187 ? 11.590 -18.349 4.391 1.00 77.25 187 ILE A O 1
ATOM 1508 N N . PRO A 1 188 ? 9.967 -19.903 4.416 1.00 73.88 188 PRO A N 1
ATOM 1509 C CA . PRO A 1 188 ? 10.579 -20.680 3.355 1.00 73.88 188 PRO A CA 1
ATOM 1510 C C . PRO A 1 188 ? 10.564 -19.894 2.043 1.00 73.88 188 PRO A C 1
ATOM 1512 O O . PRO A 1 188 ? 9.569 -19.260 1.686 1.00 73.88 188 PRO A O 1
ATOM 1515 N N . ALA A 1 189 ? 11.656 -19.991 1.284 1.00 73.00 189 ALA A N 1
ATOM 1516 C CA . ALA A 1 189 ? 11.701 -19.439 -0.062 1.00 73.00 189 ALA A CA 1
ATOM 1517 C C . ALA A 1 189 ? 10.586 -20.060 -0.936 1.00 73.00 189 ALA A C 1
ATOM 1519 O O . ALA A 1 189 ? 10.380 -21.283 -0.900 1.00 73.00 189 ALA A O 1
ATOM 1520 N N . PRO A 1 190 ? 9.863 -19.250 -1.731 1.00 72.06 190 PRO A N 1
ATOM 1521 C CA . PRO A 1 190 ? 8.758 -19.737 -2.546 1.00 72.06 190 PRO A CA 1
ATOM 1522 C C . PRO A 1 190 ? 9.252 -20.718 -3.617 1.00 72.06 190 PRO A C 1
ATOM 1524 O O . PRO A 1 190 ? 10.158 -20.425 -4.399 1.00 72.06 190 PRO A O 1
ATOM 1527 N N . ARG A 1 191 ? 8.633 -21.902 -3.670 1.00 77.56 191 ARG A N 1
ATOM 1528 C CA . ARG A 1 191 ? 8.971 -22.967 -4.626 1.00 77.56 191 ARG A CA 1
ATOM 1529 C C . ARG A 1 191 ? 8.177 -22.813 -5.924 1.00 77.56 191 ARG A C 1
ATOM 1531 O O . ARG A 1 191 ? 7.307 -23.629 -6.220 1.00 77.56 191 ARG A O 1
ATOM 1538 N N . TRP A 1 192 ? 8.490 -21.784 -6.711 1.00 74.88 192 TRP A N 1
ATOM 1539 C CA . TRP A 1 192 ? 7.801 -21.502 -7.983 1.00 74.88 192 TRP A CA 1
ATOM 1540 C C . TRP A 1 192 ? 7.854 -22.662 -8.988 1.00 74.88 192 TRP A C 1
ATOM 1542 O O . TRP A 1 192 ? 6.936 -22.817 -9.782 1.00 74.88 192 TRP A O 1
ATOM 1552 N N . ASN A 1 193 ? 8.858 -23.539 -8.883 1.00 73.50 193 ASN A N 1
ATOM 1553 C CA . ASN A 1 193 ? 8.992 -24.739 -9.717 1.00 73.50 193 ASN A CA 1
ATOM 1554 C C . ASN A 1 193 ? 7.845 -25.756 -9.542 1.00 73.50 193 ASN A C 1
ATOM 1556 O O . ASN A 1 193 ? 7.673 -26.618 -10.396 1.00 73.50 193 ASN A O 1
ATOM 1560 N N . LEU A 1 194 ? 7.080 -25.685 -8.444 1.00 80.75 194 LEU A N 1
ATOM 1561 C CA . LEU A 1 194 ? 5.938 -26.574 -8.186 1.00 80.75 194 LEU A CA 1
ATOM 1562 C C . LEU A 1 194 ? 4.615 -26.029 -8.743 1.00 80.75 194 LEU A C 1
ATOM 1564 O O . LEU A 1 194 ? 3.626 -26.757 -8.796 1.00 80.75 194 LEU A O 1
ATOM 1568 N N . VAL A 1 195 ? 4.573 -24.752 -9.125 1.00 84.75 195 VAL A N 1
ATOM 1569 C CA . VAL A 1 195 ? 3.345 -24.076 -9.548 1.00 84.75 195 VAL A CA 1
ATOM 1570 C C . VAL A 1 195 ? 3.258 -24.104 -11.078 1.00 84.75 195 VAL A C 1
ATOM 1572 O O . VAL A 1 195 ? 4.233 -23.749 -11.744 1.00 84.75 195 VAL A O 1
ATOM 1575 N N . PRO A 1 196 ? 2.110 -24.482 -11.674 1.00 86.12 196 PRO A N 1
ATOM 1576 C CA . PRO A 1 196 ? 1.919 -24.393 -13.117 1.00 86.12 196 PRO A CA 1
ATOM 1577 C C . PRO A 1 196 ? 2.210 -22.979 -13.633 1.00 86.12 196 PRO A C 1
ATOM 1579 O O . PRO A 1 196 ? 1.733 -21.999 -13.062 1.00 86.12 196 PRO A O 1
ATOM 1582 N N . GLN A 1 197 ? 2.927 -22.879 -14.756 1.00 83.56 197 GLN A N 1
ATOM 1583 C CA . GLN A 1 197 ? 3.307 -21.609 -15.393 1.00 83.56 197 GLN A CA 1
ATOM 1584 C C . GLN A 1 197 ? 2.185 -20.557 -15.501 1.00 83.56 197 GLN A C 1
ATOM 1586 O O . GLN A 1 197 ? 2.451 -19.407 -15.154 1.00 83.56 197 GLN A O 1
ATOM 1591 N N . PRO A 1 198 ? 0.934 -20.878 -15.907 1.00 84.50 198 PRO A N 1
ATOM 1592 C CA . PRO A 1 198 ? -0.112 -19.855 -15.974 1.00 84.50 198 PRO A CA 1
ATOM 1593 C C . PRO A 1 198 ? -0.441 -19.261 -14.600 1.00 84.50 198 PRO A C 1
ATOM 1595 O O . PRO A 1 198 ? -0.663 -18.062 -14.490 1.00 84.50 198 PRO A O 1
ATOM 1598 N N . ILE A 1 199 ? -0.424 -20.069 -13.539 1.00 84.69 199 ILE A N 1
ATOM 1599 C CA . ILE A 1 199 ? -0.691 -19.600 -12.174 1.00 84.69 199 ILE A CA 1
ATOM 1600 C C . ILE A 1 199 ? 0.514 -18.809 -11.657 1.00 84.69 199 ILE A C 1
ATOM 1602 O O . ILE A 1 199 ? 0.346 -17.725 -11.107 1.00 84.69 199 ILE A O 1
ATOM 1606 N N . ALA A 1 200 ? 1.733 -19.304 -11.889 1.00 85.69 200 ALA A N 1
ATOM 1607 C CA . ALA A 1 200 ? 2.961 -18.610 -11.509 1.00 85.69 200 ALA A CA 1
ATOM 1608 C C . ALA A 1 200 ? 3.054 -17.214 -12.158 1.00 85.69 200 ALA A C 1
ATOM 1610 O O . ALA A 1 200 ? 3.430 -16.252 -11.486 1.00 85.69 200 ALA A O 1
ATOM 1611 N N . HIS A 1 201 ? 2.614 -17.084 -13.416 1.00 85.50 201 HIS A N 1
ATOM 1612 C CA . HIS A 1 201 ? 2.547 -15.810 -14.140 1.00 85.50 201 HIS A CA 1
ATOM 1613 C C . HIS A 1 201 ? 1.674 -14.773 -13.427 1.00 85.50 201 HIS A C 1
ATOM 1615 O O . HIS A 1 201 ? 2.115 -13.645 -13.212 1.00 85.50 201 HIS A O 1
ATOM 1621 N N . PHE A 1 202 ? 0.458 -15.149 -13.014 1.00 87.56 202 PHE A N 1
ATOM 1622 C CA . PHE A 1 202 ? -0.444 -14.255 -12.272 1.00 87.56 202 PHE A CA 1
ATOM 1623 C C . PHE A 1 202 ? -0.011 -14.015 -10.820 1.00 87.56 202 PHE A C 1
ATOM 1625 O O . PHE A 1 202 ? -0.486 -13.072 -10.197 1.00 87.56 202 PHE A O 1
ATOM 1632 N N . LEU A 1 203 ? 0.908 -14.820 -10.285 1.00 86.38 203 LEU A N 1
ATOM 1633 C CA . LEU A 1 203 ? 1.531 -14.604 -8.976 1.00 86.38 203 LEU A CA 1
ATOM 1634 C C . LEU A 1 203 ? 2.823 -13.769 -9.062 1.00 86.38 203 LEU A C 1
ATOM 1636 O O . LEU A 1 203 ? 3.561 -13.684 -8.078 1.00 86.38 203 LEU A O 1
ATOM 1640 N N . GLY A 1 204 ? 3.100 -13.145 -10.212 1.00 81.06 204 GLY A N 1
ATOM 1641 C CA . GLY A 1 204 ? 4.229 -12.232 -10.415 1.00 81.06 204 GLY A CA 1
ATOM 1642 C C . GLY A 1 204 ? 5.546 -12.914 -10.801 1.00 81.06 204 GLY A C 1
ATOM 1643 O O . GLY A 1 204 ? 6.549 -12.229 -11.045 1.00 81.06 204 GLY A O 1
ATOM 1644 N N . TYR A 1 205 ? 5.566 -14.248 -10.903 1.00 82.75 205 TYR A N 1
ATOM 1645 C CA . TYR A 1 205 ? 6.730 -14.986 -11.383 1.00 82.75 205 TYR A CA 1
ATOM 1646 C C . TYR A 1 205 ? 6.802 -14.912 -12.910 1.00 82.75 205 TYR A C 1
ATOM 1648 O O . TYR A 1 205 ? 5.916 -15.385 -13.619 1.00 82.75 205 TYR A O 1
ATOM 1656 N N . ARG A 1 206 ? 7.882 -14.318 -13.429 1.00 75.56 206 ARG A N 1
ATOM 1657 C CA . ARG A 1 206 ? 8.142 -14.208 -14.867 1.00 75.56 206 ARG A CA 1
ATOM 1658 C C . ARG A 1 206 ? 9.543 -14.683 -15.200 1.00 75.56 206 ARG A C 1
ATOM 1660 O O . ARG A 1 206 ? 10.508 -14.230 -14.596 1.00 75.56 206 ARG A O 1
ATOM 1667 N N . SER A 1 207 ? 9.653 -15.514 -16.234 1.00 69.00 207 SER A N 1
ATOM 1668 C CA . SER A 1 207 ? 10.948 -15.923 -16.791 1.00 69.00 207 SER A CA 1
ATOM 1669 C C . SER A 1 207 ? 11.639 -14.810 -17.588 1.00 69.00 207 SER A C 1
ATOM 1671 O O . SER A 1 207 ? 12.844 -14.874 -17.799 1.00 69.00 207 SER A O 1
ATOM 1673 N N . LYS A 1 208 ? 10.893 -13.798 -18.056 1.00 74.00 208 LYS A N 1
ATOM 1674 C CA . LYS A 1 208 ? 11.412 -12.633 -18.791 1.00 74.00 208 LYS A CA 1
ATOM 1675 C C . LYS A 1 208 ? 10.802 -11.350 -18.234 1.00 74.00 208 LYS A C 1
ATOM 1677 O O . LYS A 1 208 ? 9.604 -11.315 -17.949 1.00 74.00 208 LYS A O 1
ATOM 1682 N N . ALA A 1 209 ? 11.604 -10.297 -18.101 1.00 71.62 209 ALA A N 1
ATOM 1683 C CA . ALA A 1 209 ? 11.104 -8.999 -17.661 1.00 71.62 209 ALA A CA 1
ATOM 1684 C C . ALA A 1 209 ? 10.057 -8.441 -18.658 1.00 71.62 209 ALA A C 1
ATOM 1686 O O . ALA A 1 209 ? 10.231 -8.607 -19.872 1.00 71.62 209 ALA A O 1
ATOM 1687 N N . PRO A 1 210 ? 8.952 -7.820 -18.183 1.00 76.19 210 PRO A N 1
ATOM 1688 C CA . PRO A 1 210 ? 8.056 -7.058 -19.054 1.00 76.19 210 PRO A CA 1
ATOM 1689 C C . PRO A 1 210 ? 8.816 -5.996 -19.840 1.00 76.19 210 PRO A C 1
ATOM 1691 O O . PRO A 1 210 ? 9.787 -5.428 -19.351 1.00 76.19 210 PRO A O 1
ATOM 1694 N N . ARG A 1 211 ? 8.302 -5.660 -21.023 1.00 77.25 211 ARG A N 1
ATOM 1695 C CA . ARG A 1 211 ? 8.715 -4.434 -21.709 1.00 77.25 211 ARG A CA 1
ATOM 1696 C C . ARG A 1 211 ? 8.145 -3.222 -20.961 1.00 77.25 211 ARG A C 1
ATOM 1698 O O . ARG A 1 211 ? 6.999 -3.309 -20.509 1.00 77.25 211 ARG A O 1
ATOM 1705 N N . PRO A 1 212 ? 8.888 -2.107 -20.865 1.00 76.25 212 PRO A N 1
ATOM 1706 C CA . PRO A 1 212 ? 8.349 -0.875 -20.305 1.00 76.25 212 PRO A CA 1
ATOM 1707 C C . PRO A 1 212 ? 7.149 -0.417 -21.143 1.00 76.25 212 PRO A C 1
ATOM 1709 O O . PRO A 1 212 ? 7.192 -0.432 -22.376 1.00 76.25 212 PRO A O 1
ATOM 1712 N N . LEU A 1 213 ? 6.050 -0.064 -20.477 1.00 81.56 213 LEU A N 1
ATOM 1713 C CA . LEU A 1 213 ? 4.841 0.426 -21.138 1.00 81.56 213 LEU A CA 1
ATOM 1714 C C . LEU A 1 213 ? 4.896 1.951 -21.243 1.00 81.56 213 LEU A C 1
ATOM 1716 O O . LEU A 1 213 ? 5.260 2.626 -20.286 1.00 81.56 213 LEU A O 1
ATOM 1720 N N . GLY A 1 214 ? 4.476 2.498 -22.384 1.00 81.06 214 GLY A N 1
ATOM 1721 C CA . GLY A 1 214 ? 4.302 3.944 -22.531 1.00 81.06 214 GLY A CA 1
ATOM 1722 C C . GLY A 1 214 ? 3.148 4.484 -21.677 1.00 81.06 214 GLY A C 1
ATOM 1723 O O . GLY A 1 214 ? 2.201 3.760 -21.357 1.00 81.06 214 GLY A O 1
ATOM 1724 N N . ASN A 1 215 ? 3.187 5.782 -21.366 1.00 88.06 215 ASN A N 1
ATOM 1725 C CA . ASN A 1 215 ? 2.268 6.434 -20.422 1.00 88.06 215 ASN A CA 1
ATOM 1726 C C . ASN A 1 215 ? 0.776 6.259 -20.752 1.00 88.06 215 ASN A C 1
ATOM 1728 O O . ASN A 1 215 ? -0.026 6.119 -19.838 1.00 88.06 215 ASN A O 1
ATOM 1732 N N . ILE A 1 216 ? 0.386 6.236 -22.033 1.00 92.00 216 ILE A N 1
ATOM 1733 C CA . ILE A 1 216 ? -1.026 6.088 -22.441 1.00 92.00 216 ILE A CA 1
ATOM 1734 C C . ILE A 1 216 ? -1.554 4.699 -22.078 1.00 92.00 216 ILE A C 1
ATOM 1736 O O . ILE A 1 216 ? -2.612 4.558 -21.469 1.00 92.00 216 ILE A O 1
ATOM 1740 N N . LEU A 1 217 ? -0.792 3.663 -22.430 1.00 90.94 217 LEU A N 1
ATOM 1741 C CA . LEU A 1 217 ? -1.144 2.284 -22.115 1.00 90.94 217 LEU A CA 1
ATOM 1742 C C . LEU A 1 217 ? -1.058 2.042 -20.608 1.00 90.94 217 LEU A C 1
ATOM 1744 O O . LEU A 1 217 ? -1.867 1.304 -20.049 1.00 90.94 217 LEU A O 1
ATOM 1748 N N . ALA A 1 218 ? -0.121 2.717 -19.936 1.00 89.56 218 ALA A N 1
ATOM 1749 C CA . ALA A 1 218 ? -0.091 2.735 -18.491 1.00 89.56 218 ALA A CA 1
ATOM 1750 C C . ALA A 1 218 ? -1.396 3.343 -17.926 1.00 89.56 218 ALA A C 1
ATOM 1752 O O . ALA A 1 218 ? -2.120 2.659 -17.214 1.00 89.56 218 ALA A O 1
ATOM 1753 N N . ALA A 1 219 ? -1.774 4.558 -18.314 1.00 92.38 219 ALA A N 1
ATOM 1754 C CA . ALA A 1 219 ? -3.007 5.200 -17.857 1.00 92.38 219 ALA A CA 1
ATOM 1755 C C . ALA A 1 219 ? -4.261 4.347 -18.125 1.00 92.38 219 ALA A C 1
ATOM 1757 O O . ALA A 1 219 ? -5.116 4.230 -17.249 1.00 92.38 219 ALA A O 1
ATOM 1758 N N . PHE A 1 220 ? -4.342 3.691 -19.286 1.00 95.88 220 PHE A N 1
ATOM 1759 C CA . PHE A 1 220 ? -5.433 2.774 -19.618 1.00 95.88 220 PHE A CA 1
ATOM 1760 C C . PHE A 1 220 ? -5.540 1.606 -18.627 1.00 95.88 220 PHE A C 1
ATOM 1762 O O . PHE A 1 220 ? -6.606 1.377 -18.059 1.00 95.88 220 PHE A O 1
ATOM 1769 N N . TRP A 1 221 ? -4.443 0.887 -18.369 1.00 94.38 221 TRP A N 1
ATOM 1770 C CA . TRP A 1 221 ? -4.459 -0.222 -17.408 1.00 94.38 221 TRP A CA 1
ATOM 1771 C C . TRP A 1 221 ? -4.711 0.238 -15.978 1.00 94.38 221 TRP A C 1
ATOM 1773 O O . TRP A 1 221 ? -5.380 -0.467 -15.226 1.00 94.38 221 TRP A O 1
ATOM 1783 N N . SER A 1 222 ? -4.226 1.423 -15.614 1.00 94.75 222 SER A N 1
ATOM 1784 C CA . SER A 1 222 ? -4.504 2.024 -14.313 1.00 94.75 222 SER A CA 1
ATOM 1785 C C . SER A 1 222 ? -5.993 2.336 -14.145 1.00 94.75 222 SER A C 1
ATOM 1787 O O . SER A 1 222 ? -6.562 2.032 -13.101 1.00 94.75 222 SER A O 1
ATOM 1789 N N . LEU A 1 223 ? -6.642 2.873 -15.186 1.00 97.00 223 LEU A N 1
ATOM 1790 C CA . LEU A 1 223 ? -8.084 3.127 -15.212 1.00 97.00 223 LEU A CA 1
ATOM 1791 C C . LEU A 1 223 ? -8.880 1.826 -15.071 1.00 97.00 223 LEU A C 1
ATOM 1793 O O . LEU A 1 223 ? -9.743 1.730 -14.202 1.00 97.00 223 LEU A O 1
ATOM 1797 N N . VAL A 1 224 ? -8.582 0.828 -15.909 1.00 97.44 224 VAL A N 1
ATOM 1798 C CA . VAL A 1 224 ? -9.275 -0.469 -15.895 1.00 97.44 224 VAL A CA 1
ATOM 1799 C C . VAL A 1 224 ? -9.090 -1.159 -14.547 1.00 97.44 224 VAL A C 1
ATOM 1801 O O . VAL A 1 224 ? -10.066 -1.599 -13.947 1.00 97.44 224 VAL A O 1
ATOM 1804 N N . GLY A 1 225 ? -7.858 -1.212 -14.042 1.00 96.69 225 GLY A N 1
ATOM 1805 C CA . GLY A 1 225 ? -7.536 -1.820 -12.756 1.00 96.69 225 GLY A CA 1
ATOM 1806 C C . GLY A 1 225 ? -8.257 -1.142 -11.600 1.00 96.69 225 GLY A C 1
ATOM 1807 O O . GLY A 1 225 ? -8.995 -1.808 -10.875 1.00 96.69 225 GLY A O 1
ATOM 1808 N N . ALA A 1 226 ? -8.120 0.181 -11.473 1.00 97.44 226 ALA A N 1
ATOM 1809 C CA . ALA A 1 226 ? -8.748 0.937 -10.393 1.00 97.44 226 ALA A CA 1
ATOM 1810 C C . ALA A 1 226 ? -10.273 0.819 -10.429 1.00 97.44 226 ALA A C 1
ATOM 1812 O O . ALA A 1 226 ? -10.882 0.556 -9.393 1.00 97.44 226 ALA A O 1
ATOM 1813 N N . PHE A 1 227 ? -10.884 0.936 -11.612 1.00 97.81 227 PHE A N 1
ATOM 1814 C CA . PHE A 1 227 ? -12.321 0.742 -11.783 1.00 97.81 227 PHE A CA 1
A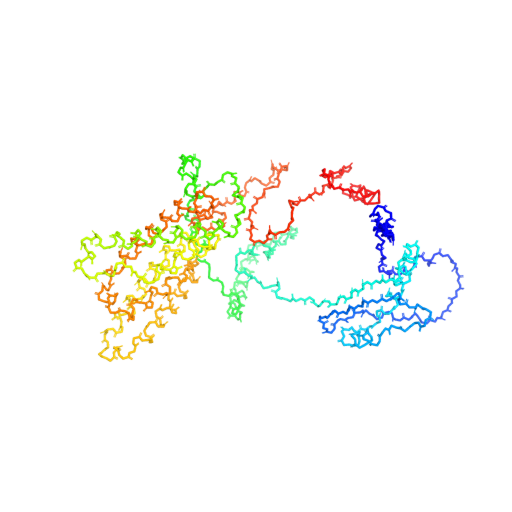TOM 1815 C C . PHE A 1 227 ? -12.748 -0.667 -11.363 1.00 97.81 227 PHE A C 1
ATOM 1817 O O . PHE A 1 227 ? -13.636 -0.803 -10.526 1.00 97.81 227 PHE A O 1
ATOM 1824 N N . CYS A 1 228 ? -12.105 -1.712 -11.891 1.00 97.69 228 CYS A N 1
ATOM 1825 C CA . CYS A 1 228 ? -12.451 -3.095 -11.574 1.00 97.69 228 CYS A CA 1
ATOM 1826 C C . CYS A 1 228 ? -12.255 -3.417 -10.089 1.00 97.69 228 CYS A C 1
ATOM 1828 O O . CYS A 1 228 ? -13.131 -4.043 -9.499 1.00 97.69 228 CYS A O 1
ATOM 1830 N N . GLY A 1 229 ? -11.155 -2.978 -9.473 1.00 97.31 229 GLY A N 1
ATOM 1831 C CA . GLY A 1 229 ? -10.851 -3.261 -8.068 1.00 97.31 229 GLY A CA 1
ATOM 1832 C C . GLY A 1 229 ? -11.844 -2.588 -7.128 1.00 97.31 229 GLY A C 1
ATOM 1833 O O . GLY A 1 229 ? -12.498 -3.253 -6.324 1.00 97.31 229 GLY A O 1
ATOM 1834 N N . VAL A 1 230 ? -12.041 -1.279 -7.299 1.00 97.44 230 VAL A N 1
ATOM 1835 C CA . VAL A 1 230 ? -13.000 -0.491 -6.511 1.00 97.44 230 VAL A CA 1
ATOM 1836 C C . VAL A 1 230 ? -14.429 -0.998 -6.714 1.00 97.44 230 VAL A C 1
ATOM 1838 O O . VAL A 1 230 ? -15.153 -1.193 -5.736 1.00 97.44 230 VAL A O 1
ATOM 1841 N N . ALA A 1 231 ? -14.837 -1.267 -7.958 1.00 97.56 231 ALA A N 1
ATOM 1842 C CA . ALA A 1 231 ? -16.172 -1.778 -8.258 1.00 97.56 231 ALA A CA 1
ATOM 1843 C C . ALA A 1 231 ? -16.397 -3.183 -7.686 1.00 97.56 231 ALA A C 1
ATOM 1845 O O . ALA A 1 231 ? -17.495 -3.462 -7.198 1.00 97.56 231 ALA A O 1
ATOM 1846 N N . LEU A 1 232 ? -15.383 -4.057 -7.713 1.00 97.69 232 LEU A N 1
ATOM 1847 C CA . LEU A 1 232 ? -15.462 -5.398 -7.138 1.00 97.69 232 LEU A CA 1
ATOM 1848 C C . LEU A 1 232 ? -15.623 -5.331 -5.620 1.00 97.69 232 LEU A C 1
ATOM 1850 O O . LEU A 1 232 ? -16.556 -5.932 -5.091 1.00 97.69 232 LEU A O 1
ATOM 1854 N N . VAL A 1 233 ? -14.775 -4.563 -4.930 1.00 97.19 233 VAL A N 1
ATOM 1855 C CA . VAL A 1 233 ? -14.872 -4.369 -3.475 1.00 97.19 233 VAL A CA 1
ATOM 1856 C C . VAL A 1 233 ? -16.242 -3.809 -3.105 1.00 97.19 233 VAL A C 1
ATOM 1858 O O . VAL A 1 233 ? -16.913 -4.379 -2.245 1.00 97.19 233 VAL A O 1
ATOM 1861 N N . ALA A 1 234 ? -16.698 -2.758 -3.790 1.00 96.25 234 ALA A N 1
ATOM 1862 C CA . ALA A 1 234 ? -17.993 -2.139 -3.523 1.00 96.25 234 ALA A CA 1
ATOM 1863 C C . ALA A 1 234 ? -19.171 -3.097 -3.764 1.00 96.25 234 ALA A C 1
ATOM 1865 O O . ALA A 1 234 ? -20.092 -3.188 -2.948 1.00 96.25 234 ALA A O 1
ATOM 1866 N N . SER A 1 235 ? -19.139 -3.840 -4.873 1.00 96.06 235 SER A N 1
ATOM 1867 C CA . SER A 1 235 ? -20.210 -4.768 -5.249 1.00 96.06 235 SER A CA 1
ATOM 1868 C C . SER A 1 235 ? -20.285 -5.977 -4.326 1.00 96.06 235 SER A C 1
ATOM 1870 O O . SER A 1 235 ? -21.387 -6.401 -3.981 1.00 96.06 235 SER A O 1
ATOM 1872 N N . VAL A 1 236 ? -19.139 -6.535 -3.927 1.00 96.12 236 VAL A N 1
ATOM 1873 C CA . VAL A 1 236 ? -19.093 -7.668 -2.997 1.00 96.12 236 VAL A CA 1
ATOM 1874 C C . VAL A 1 236 ? -19.518 -7.215 -1.609 1.00 96.12 236 VAL A C 1
ATOM 1876 O O . VAL A 1 236 ? -20.417 -7.822 -1.039 1.00 96.12 236 VAL A O 1
ATOM 1879 N N . SER A 1 237 ? -18.962 -6.115 -1.096 1.00 93.88 237 SER A N 1
ATOM 1880 C CA . SER A 1 237 ? -19.262 -5.630 0.259 1.00 93.88 237 SER A CA 1
ATOM 1881 C C . SER A 1 237 ? -20.747 -5.318 0.447 1.00 93.88 237 SER A C 1
ATOM 1883 O O . SER A 1 237 ? -21.307 -5.645 1.488 1.00 93.88 237 SER A O 1
ATOM 1885 N N . LYS A 1 238 ? -21.415 -4.777 -0.583 1.00 93.19 238 LYS A N 1
ATOM 1886 C CA . LYS A 1 238 ? -22.866 -4.527 -0.569 1.00 93.19 238 LYS A CA 1
ATOM 1887 C C . LYS A 1 238 ? -23.717 -5.806 -0.529 1.00 93.19 238 LYS A C 1
ATOM 1889 O O . LYS A 1 238 ? -24.861 -5.746 -0.109 1.00 93.19 238 LYS A O 1
ATOM 1894 N N . ARG A 1 239 ? -23.203 -6.940 -1.015 1.00 93.88 239 ARG A N 1
ATOM 1895 C CA . ARG A 1 239 ? -23.956 -8.203 -1.157 1.00 93.88 239 ARG A CA 1
ATOM 1896 C C . ARG A 1 239 ? -23.660 -9.223 -0.060 1.00 93.88 239 ARG A C 1
ATOM 1898 O O . ARG A 1 239 ? -24.232 -10.308 -0.089 1.00 93.88 239 ARG A O 1
ATOM 1905 N N . VAL A 1 240 ? -22.751 -8.923 0.865 1.00 94.62 240 VAL A N 1
ATOM 1906 C CA . VAL A 1 240 ? -22.481 -9.784 2.021 1.00 94.62 240 VAL A CA 1
ATOM 1907 C C . VAL A 1 240 ? -23.559 -9.508 3.079 1.00 94.62 240 VAL A C 1
ATOM 1909 O O . VAL A 1 240 ? -23.556 -8.410 3.637 1.00 94.62 240 VAL A O 1
ATOM 1912 N N . PRO A 1 241 ? -24.442 -10.473 3.415 1.00 91.38 241 PRO A N 1
ATOM 1913 C CA . PRO A 1 241 ? -25.561 -10.231 4.335 1.00 91.38 241 PRO A CA 1
ATOM 1914 C C . PRO A 1 241 ? -25.104 -9.700 5.698 1.00 91.38 241 PRO A C 1
ATOM 1916 O O . PRO A 1 241 ? -25.612 -8.704 6.193 1.00 91.38 241 PRO A O 1
ATOM 1919 N N . SER A 1 242 ? -24.023 -10.271 6.242 1.00 91.69 242 SER A N 1
ATOM 1920 C CA . SER A 1 242 ? -23.444 -9.842 7.520 1.00 91.69 242 SER A CA 1
ATOM 1921 C C . SER A 1 242 ? -22.962 -8.384 7.537 1.00 91.69 242 SER A C 1
ATOM 1923 O O . SER A 1 242 ? -22.773 -7.823 8.616 1.00 91.69 242 SER A O 1
ATOM 1925 N N . PHE A 1 243 ? -22.673 -7.798 6.371 1.00 92.25 243 PHE A N 1
ATOM 1926 C CA . PHE A 1 243 ? -22.222 -6.410 6.232 1.00 92.25 243 PHE A CA 1
ATOM 1927 C C . PHE A 1 243 ? -23.427 -5.478 6.094 1.00 92.25 243 PHE A C 1
ATOM 1929 O O . PHE A 1 243 ? -23.459 -4.424 6.730 1.00 92.25 243 PHE A O 1
ATOM 1936 N N . GLU A 1 244 ? -24.428 -5.903 5.323 1.00 90.06 244 GLU A N 1
ATOM 1937 C CA . GLU A 1 244 ? -25.703 -5.206 5.151 1.00 90.06 244 GLU A CA 1
ATOM 1938 C C . GLU A 1 244 ? -26.462 -5.082 6.479 1.00 90.06 244 GLU A C 1
ATOM 1940 O O . GLU A 1 244 ? -26.815 -3.971 6.872 1.00 90.06 244 GLU A O 1
ATOM 1945 N N . ASP A 1 245 ? -26.575 -6.174 7.244 1.00 90.50 245 ASP A N 1
ATOM 1946 C CA . ASP A 1 245 ? -27.234 -6.210 8.562 1.00 90.50 245 ASP A CA 1
ATOM 1947 C C . ASP A 1 245 ? -26.632 -5.211 9.567 1.00 90.50 245 ASP A C 1
ATOM 1949 O O . ASP A 1 245 ? -27.278 -4.792 10.529 1.00 90.50 245 ASP A O 1
ATOM 1953 N N . ARG A 1 246 ? -25.366 -4.831 9.363 1.00 90.44 246 ARG A N 1
ATOM 1954 C CA . ARG A 1 246 ? -24.608 -3.915 10.228 1.00 90.44 246 ARG A CA 1
ATOM 1955 C C . ARG A 1 246 ? -24.450 -2.521 9.630 1.00 90.44 246 ARG A C 1
ATOM 1957 O O . ARG A 1 246 ? -23.718 -1.714 10.198 1.00 90.44 246 ARG A O 1
ATOM 1964 N N . ASN A 1 247 ? -25.118 -2.232 8.512 1.00 89.00 247 ASN A N 1
ATOM 1965 C CA . ASN A 1 247 ? -25.000 -0.978 7.767 1.00 89.00 247 ASN A CA 1
ATOM 1966 C C . ASN A 1 247 ? -23.540 -0.610 7.440 1.00 89.00 247 ASN A C 1
ATOM 1968 O O . ASN A 1 247 ? -23.152 0.560 7.507 1.00 89.00 247 ASN A O 1
ATOM 1972 N N . ALA A 1 248 ? -22.709 -1.607 7.114 1.00 90.19 248 ALA A N 1
ATOM 1973 C CA . ALA A 1 248 ? -21.330 -1.359 6.718 1.00 90.19 248 ALA A CA 1
ATOM 1974 C C . ALA A 1 248 ? -21.287 -0.539 5.413 1.00 90.19 248 ALA A C 1
ATOM 1976 O O . ALA A 1 248 ? -22.089 -0.783 4.505 1.00 90.19 248 ALA A O 1
ATOM 1977 N N . PRO A 1 249 ? -20.358 0.425 5.278 1.00 90.19 249 PRO A N 1
ATOM 1978 C CA . PRO A 1 249 ? -20.234 1.189 4.047 1.00 90.19 249 PRO A CA 1
ATOM 1979 C C . PRO A 1 249 ? -19.838 0.255 2.900 1.00 90.19 249 PRO A C 1
ATOM 1981 O O . PRO A 1 249 ? -18.977 -0.610 3.061 1.00 90.19 249 PRO A O 1
ATOM 1984 N N . ALA A 1 250 ? -20.438 0.454 1.722 1.00 90.19 250 ALA A N 1
ATOM 1985 C CA . ALA A 1 250 ? -20.132 -0.364 0.547 1.00 90.19 250 ALA A CA 1
ATOM 1986 C C . ALA A 1 250 ? -18.642 -0.292 0.176 1.00 90.19 250 ALA A C 1
ATOM 1988 O O . ALA A 1 250 ? -18.063 -1.278 -0.264 1.00 90.19 250 ALA A O 1
ATOM 1989 N N . ILE A 1 251 ? -18.010 0.866 0.375 1.00 92.25 251 ILE A N 1
ATOM 1990 C CA . ILE A 1 251 ? -16.567 1.016 0.247 1.00 92.25 251 ILE A CA 1
ATOM 1991 C C . ILE A 1 251 ? -16.050 2.054 1.236 1.00 92.25 251 ILE A C 1
ATOM 1993 O O . ILE A 1 251 ? -16.693 3.072 1.491 1.00 92.25 251 ILE A O 1
ATOM 1997 N N . ILE A 1 252 ? -14.867 1.796 1.782 1.00 94.19 252 ILE A N 1
ATOM 1998 C CA . ILE A 1 252 ? -14.152 2.730 2.649 1.00 94.19 252 ILE A CA 1
ATOM 1999 C C . ILE A 1 252 ? -13.212 3.563 1.780 1.00 94.19 252 ILE A C 1
ATOM 2001 O O . ILE A 1 252 ? -12.512 3.022 0.925 1.00 94.19 252 ILE A O 1
ATOM 2005 N N . GLY A 1 253 ? -13.191 4.883 1.995 1.00 93.31 253 GLY A N 1
ATOM 2006 C CA . GLY A 1 253 ? -12.470 5.829 1.133 1.00 93.31 253 GLY A CA 1
ATOM 2007 C C . GLY A 1 253 ? -10.978 5.523 0.953 1.00 93.31 253 GLY A C 1
ATOM 2008 O O . GLY A 1 253 ? -10.418 5.819 -0.101 1.00 93.31 253 GLY A O 1
ATOM 2009 N N . SER A 1 254 ? -10.343 4.854 1.923 1.00 96.06 254 SER A N 1
ATOM 2010 C CA . SER A 1 254 ? -8.951 4.406 1.810 1.00 96.06 254 SER A CA 1
ATOM 2011 C C . SER A 1 254 ? -8.709 3.458 0.631 1.00 96.06 254 SER A C 1
ATOM 2013 O O . SER A 1 254 ? -7.643 3.522 0.022 1.00 96.06 254 SER A O 1
ATOM 2015 N N . PHE A 1 255 ? -9.692 2.648 0.219 1.00 96.94 255 PHE A N 1
ATOM 2016 C CA . PHE A 1 255 ? -9.553 1.781 -0.957 1.00 96.94 255 PHE A CA 1
ATOM 2017 C C . PHE A 1 255 ? -9.414 2.558 -2.271 1.00 96.94 255 PHE A C 1
ATOM 2019 O O . PHE A 1 255 ? -8.806 2.049 -3.208 1.00 96.94 255 PHE A O 1
ATOM 2026 N N . GLY A 1 256 ? -9.893 3.805 -2.338 1.00 95.69 256 GLY A N 1
ATOM 2027 C CA . GLY A 1 256 ? -9.624 4.682 -3.479 1.00 95.69 256 GLY A CA 1
ATOM 2028 C C . GLY A 1 256 ? -8.132 5.003 -3.612 1.00 95.69 256 GLY A C 1
ATOM 2029 O O . GLY A 1 256 ? -7.567 4.889 -4.697 1.00 95.69 256 GLY A O 1
ATOM 2030 N N . ALA A 1 257 ? -7.465 5.325 -2.498 1.00 95.94 257 ALA A N 1
ATOM 2031 C CA . ALA A 1 257 ? -6.019 5.546 -2.477 1.00 95.94 257 ALA A CA 1
ATOM 2032 C C . ALA A 1 257 ? -5.227 4.246 -2.719 1.00 95.94 257 ALA A C 1
ATOM 2034 O O . ALA A 1 257 ? -4.213 4.269 -3.418 1.00 95.94 257 ALA A O 1
ATOM 2035 N N . ALA A 1 258 ? -5.706 3.111 -2.193 1.00 96.88 258 ALA A N 1
ATOM 2036 C CA . ALA A 1 258 ? -5.112 1.797 -2.458 1.00 96.88 258 ALA A CA 1
ATOM 2037 C C . ALA A 1 258 ? -5.146 1.454 -3.948 1.00 96.88 258 ALA A C 1
ATOM 2039 O O . ALA A 1 258 ? -4.119 1.075 -4.504 1.00 96.88 258 ALA A O 1
ATOM 2040 N N . ALA A 1 259 ? -6.272 1.701 -4.622 1.00 97.19 259 ALA A N 1
ATOM 2041 C CA . ALA A 1 259 ? -6.392 1.497 -6.060 1.00 97.19 259 ALA A CA 1
ATOM 2042 C C . ALA A 1 259 ? -5.371 2.328 -6.858 1.00 97.19 259 ALA A C 1
ATOM 2044 O O . ALA A 1 259 ? -4.755 1.816 -7.790 1.00 97.19 259 ALA A O 1
ATOM 2045 N N . VAL A 1 260 ? -5.128 3.587 -6.480 1.00 95.38 260 VAL A N 1
ATOM 2046 C CA . VAL A 1 260 ? -4.111 4.413 -7.153 1.00 95.38 260 VAL A CA 1
ATOM 2047 C C . VAL A 1 260 ? -2.721 3.796 -7.009 1.00 95.38 260 VAL A C 1
ATOM 2049 O O . VAL A 1 260 ? -2.007 3.664 -7.998 1.00 95.38 260 VAL A O 1
ATOM 2052 N N . ILE A 1 261 ? -2.321 3.382 -5.810 1.00 94.31 261 ILE A N 1
ATOM 2053 C CA . ILE A 1 261 ? -0.981 2.815 -5.609 1.00 94.31 261 ILE A CA 1
ATOM 2054 C C . ILE A 1 261 ? -0.857 1.445 -6.293 1.00 94.31 261 ILE A C 1
ATOM 2056 O O . ILE A 1 261 ? 0.109 1.217 -7.016 1.00 94.31 261 ILE A O 1
ATOM 2060 N N . GLU A 1 262 ? -1.845 0.564 -6.143 1.00 95.81 262 GLU A N 1
ATOM 2061 C CA . GLU A 1 262 ? -1.805 -0.799 -6.689 1.00 95.81 262 GLU A CA 1
ATOM 2062 C C . GLU A 1 262 ? -1.905 -0.855 -8.218 1.00 95.81 262 GLU A C 1
ATOM 2064 O O . GLU A 1 262 ? -1.351 -1.774 -8.823 1.00 95.81 262 GLU A O 1
ATOM 2069 N N . PHE A 1 263 ? -2.581 0.105 -8.861 1.00 95.88 263 PHE A N 1
ATOM 2070 C CA . PHE A 1 263 ? -2.776 0.100 -10.315 1.00 95.88 263 PHE A CA 1
ATOM 2071 C C . PHE A 1 263 ? -2.017 1.195 -11.062 1.00 95.88 263 PHE A C 1
ATOM 2073 O O . PHE A 1 263 ? -1.729 0.998 -12.238 1.00 95.88 263 PHE A O 1
ATOM 2080 N N . CYS A 1 264 ? -1.651 2.321 -10.445 1.00 92.69 264 CYS A N 1
ATOM 2081 C CA . CYS A 1 264 ? -0.796 3.327 -11.093 1.00 92.69 264 CYS A CA 1
ATOM 2082 C C . CYS A 1 264 ? 0.684 3.093 -10.788 1.00 92.69 264 CYS A C 1
ATOM 2084 O O . CYS A 1 264 ? 1.498 3.120 -11.706 1.00 92.69 264 CYS A O 1
ATOM 2086 N N . ALA A 1 265 ? 1.026 2.835 -9.524 1.00 90.69 265 ALA A N 1
ATOM 2087 C CA . ALA A 1 265 ? 2.400 2.678 -9.048 1.00 90.69 265 ALA A CA 1
ATOM 2088 C C . ALA A 1 265 ? 2.719 1.207 -8.725 1.00 90.69 265 ALA A C 1
ATOM 2090 O O . ALA A 1 265 ? 3.212 0.886 -7.648 1.00 90.69 265 ALA A O 1
ATOM 2091 N N . VAL A 1 266 ? 2.438 0.310 -9.676 1.00 89.62 266 VAL A N 1
ATOM 2092 C CA . VAL A 1 266 ? 2.511 -1.161 -9.521 1.00 89.62 266 VAL A CA 1
ATOM 2093 C C . VAL A 1 266 ? 3.874 -1.654 -9.014 1.00 89.62 266 VAL A C 1
ATOM 2095 O O . VAL A 1 266 ? 3.961 -2.618 -8.255 1.00 89.62 266 VAL A O 1
ATOM 2098 N N . GLU A 1 267 ? 4.944 -0.986 -9.440 1.00 85.94 267 GLU A N 1
ATOM 2099 C CA . GLU A 1 267 ? 6.328 -1.320 -9.087 1.00 85.94 267 GLU A CA 1
ATOM 2100 C C . GLU A 1 267 ? 6.747 -0.749 -7.724 1.00 85.94 267 GLU A C 1
ATOM 2102 O O . GLU A 1 267 ? 7.816 -1.071 -7.214 1.00 85.94 267 GLU A O 1
ATOM 2107 N N . SER A 1 268 ? 5.899 0.070 -7.095 1.00 88.69 268 SER A N 1
ATOM 2108 C CA . SER A 1 268 ? 6.186 0.653 -5.790 1.00 88.69 268 SER A CA 1
ATOM 2109 C C . SER A 1 268 ? 6.290 -0.433 -4.714 1.00 88.69 268 SER A C 1
ATOM 2111 O O . SER A 1 268 ? 5.428 -1.320 -4.649 1.00 88.69 268 SER A O 1
ATOM 2113 N N . PRO A 1 269 ? 7.260 -0.338 -3.785 1.00 86.81 269 PRO A N 1
ATOM 2114 C CA . PRO A 1 269 ? 7.296 -1.210 -2.614 1.00 86.81 269 PRO A CA 1
ATOM 2115 C C . PRO A 1 269 ? 6.019 -1.082 -1.764 1.00 86.81 269 PRO A C 1
ATOM 2117 O O . PRO A 1 269 ? 5.583 -2.051 -1.147 1.00 86.81 269 PRO A O 1
ATOM 2120 N N . PHE A 1 270 ? 5.351 0.076 -1.771 1.00 91.38 270 PHE A N 1
ATOM 2121 C CA . PHE A 1 270 ? 4.113 0.308 -1.012 1.00 91.38 270 PHE A CA 1
ATOM 2122 C C . PHE A 1 270 ? 2.883 -0.387 -1.614 1.00 91.38 270 PHE A C 1
ATOM 2124 O O . PHE A 1 270 ? 1.871 -0.550 -0.929 1.00 91.38 270 PHE A O 1
ATOM 2131 N N . ALA A 1 271 ? 2.964 -0.797 -2.883 1.00 92.12 271 ALA A N 1
ATOM 2132 C CA . ALA A 1 271 ? 1.916 -1.541 -3.572 1.00 92.12 271 ALA A CA 1
ATOM 2133 C C . ALA A 1 271 ? 1.994 -3.052 -3.307 1.00 92.12 271 ALA A C 1
ATOM 2135 O O . ALA A 1 271 ? 1.059 -3.770 -3.647 1.00 92.12 271 ALA A O 1
ATOM 2136 N N . GLN A 1 272 ? 3.098 -3.562 -2.746 1.00 94.12 272 GLN A N 1
ATOM 2137 C CA . GLN A 1 272 ? 3.322 -5.007 -2.659 1.00 94.12 272 GLN A CA 1
ATOM 2138 C C . GLN A 1 272 ? 2.357 -5.688 -1.662 1.00 94.12 272 GLN A C 1
ATOM 2140 O O . GLN A 1 272 ? 2.001 -5.084 -0.646 1.00 94.12 272 GLN A O 1
ATOM 2145 N N . PRO A 1 273 ? 1.962 -6.957 -1.897 1.00 95.19 273 PRO A N 1
ATOM 2146 C CA . PRO A 1 273 ? 0.888 -7.627 -1.160 1.00 95.19 273 PRO A CA 1
ATOM 2147 C C . PRO A 1 273 ? 1.080 -7.669 0.356 1.00 95.19 273 PRO A C 1
ATOM 2149 O O . PRO A 1 273 ? 0.126 -7.428 1.092 1.00 95.19 273 PRO A O 1
ATOM 2152 N N . ARG A 1 274 ? 2.306 -7.924 0.841 1.00 94.31 274 ARG A N 1
ATOM 2153 C CA . ARG A 1 274 ? 2.617 -7.888 2.281 1.00 94.31 274 ARG A CA 1
ATOM 2154 C C . ARG A 1 274 ? 2.254 -6.535 2.884 1.00 94.31 274 ARG A C 1
ATOM 2156 O O . ARG A 1 274 ? 1.582 -6.478 3.912 1.00 94.31 274 ARG A O 1
ATOM 2163 N N . ASN A 1 275 ? 2.688 -5.459 2.238 1.00 95.19 275 ASN A N 1
ATOM 2164 C CA . ASN A 1 275 ? 2.503 -4.109 2.747 1.00 95.19 275 ASN A CA 1
ATOM 2165 C C . ASN A 1 275 ? 1.022 -3.750 2.744 1.00 95.19 275 ASN A C 1
ATOM 2167 O O . ASN A 1 275 ? 0.503 -3.302 3.761 1.00 95.19 275 ASN A O 1
ATOM 2171 N N . ALA A 1 276 ? 0.321 -4.041 1.651 1.00 96.00 276 ALA A N 1
ATOM 2172 C CA . ALA A 1 276 ? -1.103 -3.776 1.515 1.00 96.00 276 ALA A CA 1
ATOM 2173 C C . ALA A 1 276 ? -1.949 -4.557 2.545 1.00 96.00 276 ALA A C 1
ATOM 2175 O O . ALA A 1 276 ? -2.800 -3.980 3.217 1.00 96.00 276 ALA A O 1
ATOM 2176 N N . PHE A 1 277 ? -1.676 -5.850 2.746 1.00 97.44 277 PHE A N 1
ATOM 2177 C CA . PHE A 1 277 ? -2.465 -6.705 3.637 1.00 97.44 277 PHE A CA 1
ATOM 2178 C C . PHE A 1 277 ? -2.229 -6.417 5.129 1.00 97.44 277 PHE A C 1
ATOM 2180 O O . PHE A 1 277 ? -3.176 -6.154 5.873 1.00 97.44 277 PHE A O 1
ATOM 2187 N N . PHE A 1 278 ? -0.972 -6.443 5.587 1.00 96.62 278 PHE A N 1
ATOM 2188 C CA . PHE A 1 278 ? -0.665 -6.325 7.018 1.00 96.62 278 PHE A CA 1
ATOM 2189 C C . PHE A 1 278 ? -0.879 -4.911 7.558 1.00 96.62 278 PHE A C 1
ATOM 2191 O O . PHE A 1 278 ? -1.323 -4.751 8.695 1.00 96.62 278 PHE A O 1
ATOM 2198 N N . SER A 1 279 ? -0.642 -3.882 6.745 1.00 97.06 279 SER A N 1
ATOM 2199 C CA . SER A 1 279 ? -0.939 -2.502 7.138 1.00 97.06 279 SER A CA 1
ATOM 2200 C C . SER A 1 279 ? -2.416 -2.296 7.468 1.00 97.06 279 SER A C 1
ATOM 2202 O O . SER A 1 279 ? -2.731 -1.652 8.466 1.00 97.06 279 SER A O 1
ATOM 2204 N N . GLN A 1 280 ? -3.330 -2.876 6.681 1.00 97.69 280 GLN A N 1
ATOM 2205 C CA . GLN A 1 280 ? -4.769 -2.752 6.905 1.00 97.69 280 GLN A CA 1
ATOM 2206 C C . GLN A 1 280 ? -5.197 -3.468 8.188 1.00 97.69 280 GLN A C 1
ATOM 2208 O O . GLN A 1 280 ? -6.052 -2.960 8.914 1.00 97.69 280 GLN A O 1
ATOM 2213 N N . MET A 1 281 ? -4.564 -4.598 8.524 1.00 97.88 281 MET A N 1
ATOM 2214 C CA . MET A 1 281 ? -4.765 -5.259 9.819 1.00 97.88 281 MET A CA 1
ATOM 2215 C C . MET A 1 281 ? -4.346 -4.352 10.978 1.00 97.88 281 MET A C 1
ATOM 2217 O O . MET A 1 281 ? -5.125 -4.159 11.913 1.00 97.88 281 MET A O 1
ATOM 2221 N N . ILE A 1 282 ? -3.144 -3.768 10.900 1.00 97.94 282 ILE A N 1
ATOM 2222 C CA . ILE A 1 282 ? -2.624 -2.835 11.911 1.00 97.94 282 ILE A CA 1
ATOM 2223 C C . ILE A 1 282 ? -3.571 -1.639 12.050 1.00 97.94 282 ILE A C 1
ATOM 2225 O O . ILE A 1 282 ? -3.983 -1.312 13.161 1.00 97.94 282 ILE A O 1
ATOM 2229 N N . ALA A 1 283 ? -3.981 -1.035 10.934 1.00 97.94 283 ALA A N 1
ATOM 2230 C CA . ALA A 1 283 ? -4.888 0.107 10.913 1.00 97.94 283 ALA A CA 1
ATOM 2231 C C . ALA A 1 283 ? -6.243 -0.190 11.560 1.00 97.94 283 ALA A C 1
ATOM 2233 O O . ALA A 1 283 ? -6.753 0.638 12.313 1.00 97.94 283 ALA A O 1
ATOM 2234 N N . CYS A 1 284 ? -6.818 -1.370 11.310 1.00 97.62 284 CYS A N 1
ATOM 2235 C CA . CYS A 1 284 ? -8.067 -1.779 11.950 1.00 97.62 284 CYS A CA 1
ATOM 2236 C C . CYS A 1 284 ? -7.901 -1.919 13.461 1.00 97.62 284 CYS A C 1
ATOM 2238 O O . CYS A 1 284 ? -8.723 -1.406 14.214 1.00 97.62 284 CYS A O 1
ATOM 2240 N N . VAL A 1 285 ? -6.841 -2.596 13.910 1.00 98.00 285 VAL A N 1
ATOM 2241 C CA . VAL A 1 285 ? -6.607 -2.833 15.341 1.00 98.00 285 VAL A CA 1
ATOM 2242 C C . VAL A 1 285 ? -6.361 -1.521 16.080 1.00 98.00 285 VAL A C 1
ATOM 2244 O O . VAL A 1 285 ? -6.995 -1.262 17.102 1.00 98.00 285 VAL A O 1
ATOM 2247 N N . VAL A 1 286 ? -5.484 -0.672 15.546 1.00 98.25 286 VAL A N 1
ATOM 2248 C CA . VAL A 1 286 ? -5.130 0.618 16.149 1.00 98.25 286 VAL A CA 1
ATOM 2249 C C . VAL A 1 286 ? -6.303 1.590 16.089 1.00 98.25 286 VAL A C 1
ATOM 2251 O O . VAL A 1 286 ? -6.663 2.170 17.110 1.00 98.25 286 VAL A O 1
ATOM 2254 N N . GLY A 1 287 ? -6.929 1.748 14.921 1.00 97.50 287 GLY A N 1
ATOM 2255 C CA . GLY A 1 287 ? -8.035 2.681 14.717 1.00 97.50 287 GLY A CA 1
ATOM 2256 C C . GLY A 1 287 ? -9.252 2.347 15.578 1.00 97.50 287 GLY A C 1
ATOM 2257 O O . GLY A 1 287 ? -9.756 3.210 16.294 1.00 97.50 287 GLY A O 1
ATOM 2258 N N . VAL A 1 288 ? -9.684 1.080 15.590 1.00 97.31 288 VAL A N 1
ATOM 2259 C CA . VAL A 1 288 ? -10.794 0.638 16.451 1.00 97.31 288 VAL A CA 1
ATOM 2260 C C . VAL A 1 288 ? -10.400 0.704 17.926 1.00 97.31 288 VAL A C 1
ATOM 2262 O O . VAL A 1 288 ? -11.209 1.135 18.746 1.00 97.31 288 VAL A O 1
ATOM 2265 N N . GLY A 1 289 ? -9.166 0.329 18.277 1.00 97.12 289 GLY A N 1
ATOM 2266 C CA . GLY A 1 289 ? -8.663 0.416 19.648 1.00 97.12 289 GLY A CA 1
ATOM 2267 C C . GLY A 1 289 ? -8.714 1.842 20.199 1.00 97.12 289 GLY A C 1
ATOM 2268 O O . GLY A 1 289 ? -9.232 2.061 21.292 1.00 97.12 289 GLY A O 1
ATOM 2269 N N . ILE A 1 290 ? -8.259 2.823 19.417 1.00 96.56 290 ILE A N 1
ATOM 2270 C CA . ILE A 1 290 ? -8.297 4.244 19.791 1.00 96.56 290 ILE A CA 1
ATOM 2271 C C . ILE A 1 290 ? -9.731 4.763 19.828 1.00 96.56 290 ILE A C 1
ATOM 2273 O O . ILE A 1 290 ? -10.097 5.429 20.793 1.00 96.56 290 ILE A O 1
ATOM 2277 N N . SER A 1 291 ? -10.563 4.410 18.845 1.00 95.50 291 SER A N 1
ATOM 2278 C CA . SER A 1 291 ? -11.990 4.758 18.842 1.00 95.50 291 SER A CA 1
ATOM 2279 C C . SER A 1 291 ? -12.686 4.290 20.129 1.00 95.50 291 SER A C 1
ATOM 2281 O O . SER A 1 291 ? -13.362 5.070 20.801 1.00 95.50 291 SER A O 1
ATOM 2283 N N . LYS A 1 292 ? -12.450 3.038 20.545 1.00 94.44 292 LYS A N 1
ATOM 2284 C CA . LYS A 1 292 ? -13.002 2.482 21.791 1.00 94.44 292 LYS A CA 1
ATOM 2285 C C . LYS A 1 292 ? -12.408 3.117 23.046 1.00 94.44 292 LYS A C 1
ATOM 2287 O O . LYS A 1 292 ? -13.145 3.308 24.006 1.00 94.44 292 LYS A O 1
ATOM 2292 N N . LEU A 1 293 ? -11.118 3.455 23.045 1.00 93.50 293 LEU A N 1
ATOM 2293 C CA . LEU A 1 293 ? -10.470 4.137 24.168 1.00 93.50 293 LEU A CA 1
ATOM 2294 C C . LEU A 1 293 ? -11.051 5.540 24.380 1.00 93.50 293 LEU A C 1
ATOM 2296 O O . LEU A 1 293 ? -11.348 5.915 25.511 1.00 93.50 293 LEU A O 1
ATOM 2300 N N . PHE A 1 294 ? -11.261 6.289 23.297 1.00 91.25 294 PHE A N 1
ATOM 2301 C CA . PHE A 1 294 ? -11.897 7.604 23.345 1.00 91.25 294 PHE A CA 1
ATOM 2302 C C . PHE A 1 294 ? -13.345 7.491 23.832 1.00 91.25 294 PHE A C 1
ATOM 2304 O O . PHE A 1 294 ? -13.744 8.252 24.705 1.00 91.25 294 PHE A O 1
ATOM 2311 N N . ALA A 1 295 ? -14.095 6.481 23.385 1.00 89.00 295 ALA A N 1
ATOM 2312 C CA . ALA A 1 295 ? -15.474 6.252 23.824 1.00 89.00 295 ALA A CA 1
ATOM 2313 C C . ALA A 1 295 ? -15.645 6.007 25.343 1.00 89.00 295 ALA A C 1
ATOM 2315 O O . ALA A 1 295 ? -16.770 6.053 25.834 1.00 89.00 295 ALA A O 1
ATOM 2316 N N . LEU A 1 296 ? -14.568 5.761 26.106 1.00 89.50 296 LEU A N 1
ATOM 2317 C CA . LEU A 1 296 ? -14.630 5.663 27.572 1.00 89.50 296 LEU A CA 1
ATOM 2318 C C . LEU A 1 296 ? -14.825 7.020 28.267 1.00 89.50 296 LEU A C 1
ATOM 2320 O O . LEU A 1 296 ? -15.206 7.054 29.436 1.00 89.50 296 LEU A O 1
ATOM 2324 N N . ASN A 1 297 ? -14.552 8.131 27.583 1.00 87.94 297 ASN A N 1
ATOM 2325 C CA . ASN A 1 297 ? -14.704 9.477 28.123 1.00 87.94 297 ASN A CA 1
ATOM 2326 C C . ASN A 1 297 ? -15.942 10.152 27.513 1.00 87.94 297 ASN A C 1
ATOM 2328 O O . ASN A 1 297 ? -16.059 10.260 26.295 1.00 87.94 297 ASN A O 1
ATOM 2332 N N . SER A 1 298 ? -16.843 10.666 28.354 1.00 79.75 298 SER A N 1
ATOM 2333 C CA . SER A 1 298 ? -18.088 11.319 27.922 1.00 79.75 298 SER A CA 1
ATOM 2334 C C . SER A 1 298 ? -17.872 12.576 27.074 1.00 79.75 298 SER A C 1
ATOM 2336 O O . SER A 1 298 ? -18.763 12.969 26.331 1.00 79.75 298 SER A O 1
ATOM 2338 N N . ASN A 1 299 ? -16.697 13.206 27.161 1.00 80.81 299 ASN A N 1
ATOM 2339 C CA . ASN A 1 299 ? -16.354 14.400 26.382 1.00 80.81 299 ASN A CA 1
ATOM 2340 C C . ASN A 1 299 ? -15.619 14.082 25.070 1.00 80.81 299 ASN A C 1
ATOM 2342 O O . ASN A 1 299 ? -15.215 15.002 24.360 1.00 80.81 299 ASN A O 1
ATOM 2346 N N . ALA A 1 300 ? -15.389 12.807 24.754 1.00 76.19 300 ALA A N 1
ATOM 2347 C CA . ALA A 1 300 ? -14.539 12.413 23.635 1.00 76.19 300 ALA A CA 1
ATOM 2348 C C . ALA A 1 300 ? -15.114 12.735 22.251 1.00 76.19 300 ALA A C 1
ATOM 2350 O O . ALA A 1 300 ? -14.338 12.891 21.309 1.00 76.19 300 ALA A O 1
ATOM 2351 N N . GLU A 1 301 ? -16.435 12.892 22.125 1.00 76.44 301 GLU A N 1
ATOM 2352 C CA . GLU A 1 301 ? -17.070 13.313 20.867 1.00 76.44 301 GLU A CA 1
ATOM 2353 C C . GLU A 1 301 ? -16.546 14.675 20.381 1.00 76.44 301 GLU A C 1
ATOM 2355 O O . GLU A 1 301 ? -16.431 14.900 19.177 1.00 76.44 301 GLU A O 1
ATOM 2360 N N . ASN A 1 302 ? -16.108 15.541 21.302 1.00 83.75 302 ASN A N 1
ATOM 2361 C CA . ASN A 1 302 ? -15.534 16.848 20.977 1.00 83.75 302 ASN A CA 1
ATOM 2362 C C . ASN A 1 302 ? -14.085 16.775 20.455 1.00 83.75 302 ASN A C 1
ATOM 2364 O O . ASN A 1 302 ? -13.553 17.785 20.004 1.00 83.75 302 ASN A O 1
ATOM 2368 N N . TYR A 1 303 ? -13.428 15.610 20.524 1.00 87.81 303 TYR A N 1
ATOM 2369 C CA . TYR A 1 303 ? -12.001 15.438 20.207 1.00 87.81 303 TYR A CA 1
ATOM 2370 C C . TYR A 1 303 ? -11.742 14.366 19.139 1.00 87.81 303 TYR A C 1
ATOM 2372 O O . TYR A 1 303 ? -10.651 13.790 19.075 1.00 87.81 303 TYR A O 1
ATOM 2380 N N . THR A 1 304 ? -12.727 14.087 18.285 1.00 89.50 304 THR A N 1
ATOM 2381 C CA . THR A 1 304 ? -12.624 13.079 17.213 1.00 89.50 304 THR A CA 1
ATOM 2382 C C . THR A 1 304 ? -11.479 13.364 16.238 1.00 89.50 304 THR A C 1
ATOM 2384 O O . THR A 1 304 ? -10.800 12.430 15.812 1.00 89.50 304 THR A O 1
ATOM 2387 N N . GLU A 1 305 ? -11.193 14.637 15.953 1.00 92.81 305 GLU A N 1
ATOM 2388 C CA . GLU A 1 305 ? -10.059 15.071 15.123 1.00 92.81 305 GLU A CA 1
ATOM 2389 C C . GLU A 1 305 ? -8.713 14.630 15.715 1.00 92.81 305 GLU A C 1
ATOM 2391 O O . GLU A 1 305 ? -7.874 14.051 15.021 1.00 92.81 305 GLU A O 1
ATOM 2396 N N . LEU A 1 306 ? -8.531 14.836 17.024 1.00 94.12 306 LEU A N 1
ATOM 2397 C CA . LEU A 1 306 ? -7.319 14.444 17.740 1.00 94.12 306 LEU A CA 1
ATOM 2398 C C . LEU A 1 306 ? -7.186 12.919 17.816 1.00 94.12 306 LEU A C 1
ATOM 2400 O O . LEU A 1 306 ? -6.095 12.386 17.616 1.00 94.12 306 LEU A O 1
ATOM 2404 N N . GLY A 1 307 ? -8.292 12.209 18.055 1.00 95.25 307 GLY A N 1
ATOM 2405 C CA . GLY A 1 307 ? -8.318 10.747 18.035 1.00 95.25 307 GLY A CA 1
ATOM 2406 C C . GLY A 1 307 ? -7.950 10.176 16.661 1.00 95.25 307 GLY A C 1
ATOM 2407 O O . GLY A 1 307 ? -7.151 9.243 16.573 1.00 95.25 307 GLY A O 1
ATOM 2408 N N . GLY A 1 308 ? -8.471 10.766 15.581 1.00 96.31 308 GLY A N 1
ATOM 2409 C CA . GLY A 1 308 ? -8.136 10.388 14.207 1.00 96.31 308 GLY A CA 1
ATOM 2410 C C . GLY A 1 308 ? -6.669 10.648 13.860 1.00 96.31 308 GLY A C 1
ATOM 2411 O O . GLY A 1 308 ? -6.006 9.773 13.296 1.00 96.31 308 GLY A O 1
ATOM 2412 N N . ALA A 1 309 ? -6.135 11.811 14.246 1.00 97.50 309 ALA A N 1
ATOM 2413 C CA . ALA A 1 309 ? -4.719 12.141 14.083 1.00 97.50 309 ALA A CA 1
ATOM 2414 C C . ALA A 1 309 ? -3.812 11.167 14.853 1.00 97.50 309 ALA A C 1
ATOM 2416 O O . ALA A 1 309 ? -2.837 10.658 14.294 1.00 97.50 309 ALA A O 1
ATOM 2417 N N . LEU A 1 310 ? -4.163 10.844 16.102 1.00 97.69 310 LEU A N 1
ATOM 2418 C CA . LEU A 1 310 ? -3.436 9.877 16.926 1.00 97.69 310 LEU A CA 1
ATOM 2419 C C . LEU A 1 310 ? -3.449 8.475 16.299 1.00 97.69 310 LEU A C 1
ATOM 2421 O O . LEU A 1 310 ? -2.406 7.825 16.220 1.00 97.69 310 LEU A O 1
ATOM 2425 N N . ALA A 1 311 ? -4.603 8.024 15.799 1.00 98.00 311 ALA A N 1
ATOM 2426 C CA . ALA A 1 311 ? -4.731 6.729 15.136 1.00 98.00 311 ALA A CA 1
ATOM 2427 C C . ALA A 1 311 ? -3.908 6.634 13.853 1.00 98.00 311 ALA A C 1
ATOM 2429 O O . ALA A 1 311 ? -3.210 5.637 13.646 1.00 98.00 3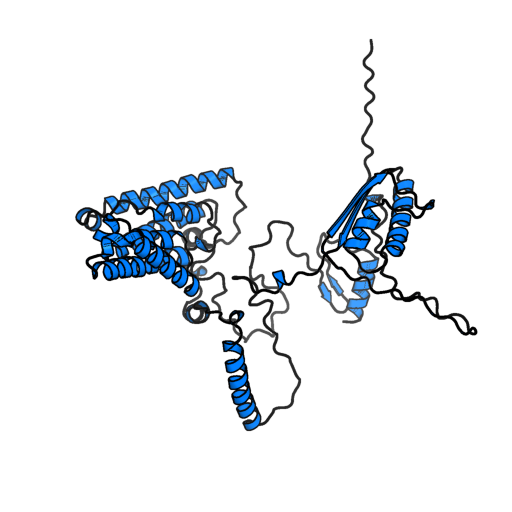11 ALA A O 1
ATOM 2430 N N . CYS A 1 312 ? -3.930 7.678 13.026 1.00 98.06 312 CYS A N 1
ATOM 2431 C CA . CYS A 1 312 ? -3.097 7.765 11.831 1.00 98.06 312 CYS A CA 1
ATOM 2432 C C . CYS A 1 312 ? -1.600 7.735 12.184 1.00 98.06 312 CYS A C 1
ATOM 2434 O O . CYS A 1 312 ? -0.844 6.950 11.606 1.00 98.06 312 CYS A O 1
ATOM 2436 N N . GLY A 1 313 ? -1.177 8.531 13.172 1.00 98.12 313 GLY A N 1
ATOM 2437 C CA . GLY A 1 313 ? 0.217 8.623 13.611 1.00 98.12 313 GLY A CA 1
ATOM 2438 C C . GLY A 1 313 ? 0.761 7.305 14.165 1.00 98.12 313 GLY A C 1
ATOM 2439 O O . GLY A 1 313 ? 1.804 6.835 13.711 1.00 98.12 313 GLY A O 1
ATOM 2440 N N . ILE A 1 314 ? 0.030 6.657 15.079 1.00 98.25 314 ILE A N 1
ATOM 2441 C CA . ILE A 1 314 ? 0.432 5.362 15.657 1.00 98.25 314 ILE A CA 1
ATOM 2442 C C . ILE A 1 314 ? 0.472 4.276 14.579 1.00 98.25 314 ILE A C 1
ATOM 2444 O O . ILE A 1 314 ? 1.441 3.522 14.503 1.00 98.25 314 ILE A O 1
ATOM 2448 N N . THR A 1 315 ? -0.542 4.213 13.713 1.00 98.38 315 THR A N 1
ATOM 2449 C CA . THR A 1 315 ? -0.571 3.245 12.603 1.00 98.38 315 THR A CA 1
ATOM 2450 C C . THR A 1 315 ? 0.625 3.444 11.678 1.00 98.38 315 THR A C 1
ATOM 2452 O O . THR A 1 315 ? 1.276 2.474 11.299 1.00 98.38 315 THR A O 1
ATOM 2455 N N . THR A 1 316 ? 0.962 4.694 11.358 1.00 97.25 316 THR A N 1
ATOM 2456 C CA . THR A 1 316 ? 2.123 5.028 10.523 1.00 97.25 316 THR A CA 1
ATOM 2457 C C . THR A 1 316 ? 3.429 4.592 11.179 1.00 97.25 316 THR A C 1
ATOM 2459 O O . THR A 1 316 ? 4.227 3.914 10.535 1.00 97.25 316 THR A O 1
ATOM 2462 N N . ALA A 1 317 ? 3.624 4.891 12.465 1.00 96.56 317 ALA A N 1
ATOM 2463 C CA . ALA A 1 317 ? 4.805 4.453 13.206 1.00 96.56 317 ALA A CA 1
ATOM 2464 C C . ALA A 1 317 ? 4.938 2.919 13.219 1.00 96.56 317 ALA A C 1
ATOM 2466 O O . ALA A 1 317 ? 6.013 2.387 12.947 1.00 96.56 317 ALA A O 1
ATOM 2467 N N . LEU A 1 318 ? 3.842 2.192 13.456 1.00 96.62 318 LEU A N 1
ATOM 2468 C CA . LEU A 1 318 ? 3.848 0.727 13.427 1.00 96.62 318 LEU A CA 1
ATOM 2469 C C . LEU A 1 318 ? 4.138 0.169 12.032 1.00 96.62 318 LEU A C 1
ATOM 2471 O O . LEU A 1 318 ? 4.892 -0.794 11.918 1.00 96.62 318 LEU A O 1
ATOM 2475 N N . MET A 1 319 ? 3.595 0.769 10.971 1.00 95.38 319 MET A N 1
ATOM 2476 C CA . MET A 1 319 ? 3.911 0.378 9.594 1.00 95.38 319 MET A CA 1
ATOM 2477 C C . MET A 1 319 ? 5.397 0.562 9.265 1.00 95.38 319 MET A C 1
ATOM 2479 O O . MET A 1 319 ? 5.974 -0.295 8.597 1.00 95.38 319 MET A O 1
ATOM 2483 N N . VAL A 1 320 ? 6.022 1.644 9.749 1.00 92.19 320 VAL A N 1
ATOM 2484 C CA . VAL A 1 320 ? 7.470 1.873 9.604 1.00 92.19 320 VAL A CA 1
ATOM 2485 C C . VAL A 1 320 ? 8.254 0.775 10.324 1.00 92.19 320 VAL A C 1
ATOM 2487 O O . VAL A 1 320 ? 9.098 0.126 9.712 1.00 92.19 320 VAL A O 1
ATOM 2490 N N . LEU A 1 321 ? 7.925 0.496 11.589 1.00 89.88 321 LEU A N 1
ATOM 2491 C CA . LEU A 1 321 ? 8.608 -0.530 12.388 1.00 89.88 321 LEU A CA 1
ATOM 2492 C C . LEU A 1 321 ? 8.454 -1.943 11.807 1.00 89.88 321 LEU A C 1
ATOM 2494 O O . LEU A 1 321 ? 9.372 -2.755 11.879 1.00 89.88 321 LEU A O 1
ATOM 2498 N N . THR A 1 322 ? 7.299 -2.244 11.216 1.00 89.31 322 THR A N 1
ATOM 2499 C CA . THR A 1 322 ? 6.997 -3.565 10.640 1.00 89.31 322 THR A CA 1
ATOM 2500 C C . THR A 1 322 ? 7.413 -3.710 9.172 1.00 89.31 322 THR A C 1
ATOM 2502 O O . THR A 1 322 ? 7.244 -4.790 8.598 1.00 89.31 322 THR A O 1
ATOM 2505 N N . ARG A 1 323 ? 7.971 -2.650 8.561 1.00 87.44 323 ARG A N 1
ATOM 2506 C CA . ARG A 1 323 ? 8.283 -2.555 7.120 1.00 87.44 323 ARG A CA 1
ATOM 2507 C C . ARG A 1 323 ? 7.078 -2.844 6.216 1.00 87.44 323 ARG A C 1
ATOM 2509 O O . ARG A 1 323 ? 7.237 -3.338 5.106 1.00 87.44 323 ARG A O 1
ATOM 2516 N N . THR A 1 324 ? 5.867 -2.519 6.666 1.00 93.88 324 THR A N 1
ATOM 2517 C CA . THR A 1 324 ? 4.626 -2.724 5.900 1.00 93.88 324 THR A CA 1
ATOM 2518 C C . THR A 1 324 ? 3.963 -1.404 5.527 1.00 93.88 324 THR A C 1
ATOM 2520 O O . THR A 1 324 ? 2.752 -1.256 5.658 1.00 93.88 324 THR A O 1
ATOM 2523 N N . VAL A 1 325 ? 4.742 -0.403 5.114 1.00 94.81 325 VAL A N 1
ATOM 2524 C CA . VAL A 1 325 ? 4.198 0.918 4.775 1.00 94.81 325 VAL A CA 1
ATOM 2525 C C . VAL A 1 325 ? 3.268 0.815 3.569 1.00 94.81 325 VAL A C 1
ATOM 2527 O O . VAL A 1 325 ? 3.674 0.455 2.468 1.00 94.81 325 VAL A O 1
ATOM 2530 N N . HIS A 1 326 ? 2.006 1.164 3.794 1.00 95.94 326 HIS A N 1
ATOM 2531 C CA . HIS A 1 326 ? 0.980 1.286 2.771 1.00 95.94 326 HIS A CA 1
ATOM 2532 C C . HIS A 1 326 ? 0.076 2.463 3.173 1.00 95.94 326 HIS A C 1
ATOM 2534 O O . HIS A 1 326 ? -0.802 2.308 4.027 1.00 95.94 326 HIS A O 1
ATOM 2540 N N . PRO A 1 327 ? 0.295 3.663 2.600 1.00 95.62 327 PRO A N 1
ATOM 2541 C CA . PRO A 1 327 ? -0.373 4.897 3.025 1.00 95.62 327 PRO A CA 1
ATOM 2542 C C . PRO A 1 327 ? -1.907 4.826 3.180 1.00 95.62 327 PRO A C 1
ATOM 2544 O O . PRO A 1 327 ? -2.423 5.418 4.132 1.00 95.62 327 PRO A O 1
ATOM 2547 N N . PRO A 1 328 ? -2.660 4.075 2.346 1.00 97.25 328 PRO A N 1
ATOM 2548 C CA . PRO A 1 328 ? -4.104 3.900 2.523 1.00 97.25 328 PRO A CA 1
ATOM 2549 C C . PRO A 1 328 ? -4.520 3.381 3.903 1.00 97.25 328 PRO A C 1
ATOM 2551 O O . PRO A 1 328 ? -5.585 3.743 4.399 1.00 97.25 328 PRO A O 1
ATOM 2554 N N . ALA A 1 329 ? -3.682 2.583 4.565 1.00 97.56 329 ALA A N 1
ATOM 2555 C CA . ALA A 1 329 ? -3.959 2.086 5.907 1.00 97.56 329 ALA A CA 1
ATOM 2556 C C . ALA A 1 329 ? -3.969 3.209 6.963 1.00 97.56 329 ALA A C 1
ATOM 2558 O O . ALA A 1 329 ? -4.777 3.173 7.889 1.00 97.56 329 ALA A O 1
ATOM 2559 N N . GLY A 1 330 ? -3.157 4.261 6.796 1.00 97.12 330 GLY A N 1
ATOM 2560 C CA . GLY A 1 330 ? -3.221 5.451 7.655 1.00 97.12 330 GLY A CA 1
ATOM 2561 C C . GLY A 1 330 ? -4.586 6.145 7.569 1.00 97.12 330 GLY A C 1
ATOM 2562 O O . GLY A 1 330 ? -5.180 6.489 8.592 1.00 97.12 330 GLY A O 1
ATOM 2563 N N . ALA A 1 331 ? -5.140 6.249 6.355 1.00 97.31 331 ALA A N 1
ATOM 2564 C CA . ALA A 1 331 ? -6.494 6.759 6.140 1.00 97.31 331 ALA A CA 1
ATOM 2565 C C . ALA A 1 331 ? -7.568 5.833 6.740 1.00 97.31 331 ALA A C 1
ATOM 2567 O O . ALA A 1 331 ? -8.519 6.326 7.340 1.00 97.31 331 ALA A O 1
ATOM 2568 N N . THR A 1 332 ? -7.413 4.506 6.646 1.00 97.69 332 THR A N 1
ATOM 2569 C CA . THR A 1 332 ? -8.310 3.543 7.316 1.00 97.69 332 THR A CA 1
ATOM 2570 C C . THR A 1 332 ? -8.344 3.774 8.829 1.00 97.69 332 THR A C 1
ATOM 2572 O O . THR A 1 332 ? -9.427 3.849 9.406 1.00 97.69 332 THR A O 1
ATOM 2575 N N . ALA A 1 333 ? -7.181 3.921 9.474 1.00 98.00 333 ALA A N 1
ATOM 2576 C CA . ALA A 1 333 ? -7.096 4.145 10.918 1.00 98.00 333 ALA A CA 1
ATOM 2577 C C . ALA A 1 333 ? -7.748 5.471 11.339 1.00 98.00 333 ALA A C 1
ATOM 2579 O O . ALA A 1 333 ? -8.472 5.512 12.332 1.00 98.00 333 ALA A O 1
ATOM 2580 N N . LEU A 1 334 ? -7.550 6.535 10.554 1.00 97.50 334 LEU A N 1
ATOM 2581 C CA . LEU A 1 334 ? -8.198 7.831 10.770 1.00 97.50 334 LEU A CA 1
ATOM 2582 C C . LEU A 1 334 ? -9.724 7.732 10.630 1.00 97.50 334 LEU A C 1
ATOM 2584 O O . LEU A 1 334 ? -10.465 8.237 11.477 1.00 97.50 334 LEU A O 1
ATOM 2588 N N . LEU A 1 335 ? -10.208 7.059 9.582 1.00 96.69 335 LEU A N 1
ATOM 2589 C CA . LEU A 1 335 ? -11.640 6.868 9.342 1.00 96.69 335 LEU A CA 1
ATOM 2590 C C . LEU A 1 335 ? -12.287 5.997 10.420 1.00 96.69 335 LEU A C 1
ATOM 2592 O O . LEU A 1 335 ? -13.425 6.257 10.791 1.00 96.69 335 LEU A O 1
ATOM 2596 N N . ALA A 1 336 ? -11.581 5.013 10.978 1.00 96.69 336 ALA A N 1
ATOM 2597 C CA . ALA A 1 336 ? -12.085 4.181 12.074 1.00 96.69 336 ALA A CA 1
ATOM 2598 C C . ALA A 1 336 ? -12.442 4.980 13.345 1.00 96.69 336 ALA A C 1
ATOM 2600 O O . ALA A 1 336 ? -13.204 4.484 14.172 1.00 96.69 336 ALA A O 1
ATOM 2601 N N . VAL A 1 337 ? -11.919 6.203 13.491 1.00 96.38 337 VAL A N 1
ATOM 2602 C CA . VAL A 1 337 ? -12.209 7.104 14.619 1.00 96.38 337 VAL A CA 1
ATOM 2603 C C . VAL A 1 337 ? -13.154 8.244 14.232 1.00 96.38 337 VAL A C 1
ATOM 2605 O O . VAL A 1 337 ? -13.999 8.634 15.030 1.00 96.38 337 VAL A O 1
ATOM 2608 N N . THR A 1 338 ? -13.014 8.790 13.024 1.00 94.75 338 THR A N 1
ATOM 2609 C CA . THR A 1 338 ? -13.693 10.037 12.617 1.00 94.75 338 THR A CA 1
ATOM 2610 C C . THR A 1 338 ? -15.016 9.820 11.890 1.00 94.75 338 THR A C 1
ATOM 2612 O O . THR A 1 338 ? -15.870 10.703 11.896 1.00 94.75 338 THR A O 1
ATOM 2615 N N . ASN A 1 339 ? -15.214 8.666 11.249 1.00 93.75 339 ASN A N 1
ATOM 2616 C CA . ASN A 1 339 ? -16.425 8.392 10.483 1.00 93.75 339 ASN A CA 1
ATOM 2617 C C . ASN A 1 339 ? -17.429 7.577 11.315 1.00 93.75 339 ASN A C 1
ATOM 2619 O O . ASN A 1 339 ? -17.120 6.511 11.838 1.00 93.75 339 ASN A O 1
ATOM 2623 N N . ALA A 1 340 ? -18.665 8.070 11.416 1.00 90.88 340 ALA A N 1
ATOM 2624 C CA . ALA A 1 340 ? -19.687 7.465 12.270 1.00 90.88 340 ALA A CA 1
ATOM 2625 C C . ALA A 1 340 ? -20.046 6.016 11.879 1.00 90.88 340 ALA A C 1
ATOM 2627 O O . ALA A 1 340 ? -20.303 5.191 12.755 1.00 90.88 340 ALA A O 1
ATOM 2628 N N . GLN A 1 341 ? -20.033 5.673 10.584 1.00 90.62 341 GLN A N 1
ATOM 2629 C CA . GLN A 1 341 ? -20.367 4.319 10.123 1.00 90.62 341 GLN A CA 1
ATOM 2630 C C . GLN A 1 341 ? -19.274 3.317 10.509 1.00 90.62 341 GLN A C 1
ATOM 2632 O O . GLN A 1 341 ? -19.568 2.238 11.019 1.00 90.62 341 GLN A O 1
ATOM 2637 N N . THR A 1 342 ? -18.004 3.672 10.314 1.00 92.69 342 THR A N 1
ATOM 2638 C CA . THR A 1 342 ? -16.859 2.823 10.688 1.00 92.69 342 THR A CA 1
ATOM 2639 C C . THR A 1 342 ? -16.702 2.709 12.203 1.00 92.69 342 THR A C 1
ATOM 2641 O O . THR A 1 342 ? -16.428 1.614 12.695 1.00 92.69 342 THR A O 1
ATOM 2644 N N . VAL A 1 343 ? -16.956 3.786 12.954 1.00 92.62 343 VAL A N 1
ATOM 2645 C CA . VAL A 1 343 ? -17.022 3.756 14.427 1.00 92.62 343 VAL A CA 1
ATOM 2646 C C . VAL A 1 343 ? -18.127 2.803 14.899 1.00 92.62 343 VAL A C 1
ATOM 2648 O O . VAL A 1 343 ? -17.893 1.982 15.791 1.00 92.62 343 VAL A O 1
ATOM 2651 N N . GLY A 1 344 ? -19.305 2.854 14.267 1.00 90.31 344 GLY A N 1
ATOM 2652 C CA . GLY A 1 344 ? -20.440 1.974 14.565 1.00 90.31 344 GLY A CA 1
ATOM 2653 C C . GLY A 1 344 ? -20.148 0.487 14.336 1.00 90.31 344 GLY A C 1
ATOM 2654 O O . GLY A 1 344 ? -20.602 -0.355 15.111 1.00 90.31 344 GLY A O 1
ATOM 2655 N N . LEU A 1 345 ? -19.329 0.150 13.332 1.00 93.31 345 LEU A N 1
ATOM 2656 C CA . LEU A 1 345 ? -18.883 -1.230 13.091 1.00 93.31 345 LEU A CA 1
ATOM 2657 C C . LEU A 1 345 ? -17.951 -1.752 14.193 1.00 93.31 345 LEU A C 1
ATOM 2659 O O . LEU A 1 345 ? -17.954 -2.951 14.494 1.00 93.31 345 LEU A O 1
ATOM 2663 N N . GLY A 1 346 ? -17.136 -0.879 14.791 1.00 94.12 346 GLY A N 1
ATOM 2664 C CA . GLY A 1 346 ? -16.134 -1.258 15.785 1.00 94.12 346 GLY A CA 1
ATOM 2665 C C . GLY A 1 346 ? -15.225 -2.380 15.276 1.00 94.12 346 GLY A C 1
ATOM 2666 O O . GLY A 1 346 ? -14.696 -2.316 14.172 1.00 94.12 346 GLY A O 1
ATOM 2667 N N . TRP A 1 347 ? -15.071 -3.455 16.056 1.00 96.00 347 TRP A N 1
ATOM 2668 C CA . TRP A 1 347 ? -14.215 -4.594 15.688 1.00 96.00 347 TRP A CA 1
ATOM 2669 C C . TRP A 1 347 ? -14.668 -5.336 14.426 1.00 96.00 347 TRP A C 1
ATOM 2671 O O . TRP A 1 347 ? -13.860 -6.016 13.795 1.00 96.00 347 TRP A O 1
ATOM 2681 N N . PHE A 1 348 ? -15.927 -5.171 14.009 1.00 95.75 348 PHE A N 1
ATOM 2682 C CA . PHE A 1 348 ? -16.414 -5.729 12.750 1.00 95.75 348 PHE A CA 1
ATOM 2683 C C . PHE A 1 348 ? -15.801 -5.038 11.518 1.00 95.75 348 PHE A C 1
ATOM 2685 O O . PHE A 1 348 ? -15.856 -5.580 10.418 1.00 95.75 348 PHE A O 1
ATOM 2692 N N . LEU A 1 349 ? -15.132 -3.894 11.689 1.00 95.69 349 LEU A N 1
ATOM 2693 C CA . LEU A 1 349 ? -14.327 -3.277 10.635 1.00 95.69 349 LEU A CA 1
ATOM 2694 C C . LEU A 1 349 ? -13.197 -4.202 10.149 1.00 95.69 349 LEU A C 1
ATOM 2696 O O . LEU A 1 349 ? -12.866 -4.196 8.967 1.00 95.69 349 LEU A O 1
ATOM 2700 N N . PHE A 1 350 ? -12.640 -5.035 11.033 1.00 95.81 350 PHE A N 1
ATOM 2701 C CA . PHE A 1 350 ? -11.532 -5.934 10.707 1.00 95.81 350 PHE A CA 1
ATOM 2702 C C . PHE A 1 350 ? -11.871 -6.924 9.572 1.00 95.81 350 PHE A C 1
ATOM 2704 O O . PHE A 1 350 ? -11.188 -6.895 8.548 1.00 95.81 350 PHE A O 1
ATOM 2711 N N . PRO A 1 351 ? -12.927 -7.764 9.663 1.00 95.25 351 PRO A N 1
ATOM 2712 C CA . PRO A 1 351 ? -13.295 -8.657 8.561 1.00 95.25 351 PRO A CA 1
ATOM 2713 C C . PRO A 1 351 ? -13.715 -7.913 7.283 1.00 95.25 351 PRO A C 1
ATOM 2715 O O . PRO A 1 351 ? -13.452 -8.415 6.191 1.00 95.25 351 PRO A O 1
ATOM 2718 N N . VAL A 1 352 ? -14.310 -6.716 7.392 1.00 95.62 352 VAL A N 1
ATOM 2719 C CA . VAL A 1 352 ? -14.653 -5.875 6.227 1.00 95.62 352 VAL A CA 1
ATOM 2720 C C . VAL A 1 352 ? -13.389 -5.463 5.470 1.00 95.62 352 VAL A C 1
ATOM 2722 O O . VAL A 1 352 ? -13.297 -5.658 4.257 1.00 95.62 352 VAL A O 1
ATOM 2725 N N . MET A 1 353 ? -12.385 -4.951 6.185 1.00 96.75 353 MET A N 1
ATOM 2726 C CA . MET A 1 353 ? -11.130 -4.508 5.578 1.00 96.75 353 MET A CA 1
ATOM 2727 C C . MET A 1 353 ? -10.301 -5.667 5.030 1.00 96.75 353 MET A C 1
ATOM 2729 O O . MET A 1 353 ? -9.746 -5.530 3.942 1.00 96.75 353 MET A O 1
ATOM 2733 N N . ILE A 1 354 ? -10.254 -6.812 5.722 1.00 96.62 354 ILE A N 1
ATOM 2734 C CA . ILE A 1 354 ? -9.554 -8.014 5.240 1.00 96.62 354 ILE A CA 1
ATOM 2735 C C . ILE A 1 354 ? -10.172 -8.536 3.942 1.00 96.62 354 ILE A C 1
ATOM 2737 O O . ILE A 1 354 ? -9.440 -8.848 2.999 1.00 96.62 354 ILE A O 1
ATOM 2741 N N . LEU A 1 355 ? -11.505 -8.600 3.854 1.00 96.75 355 LEU A N 1
ATOM 2742 C CA . LEU A 1 355 ? -12.173 -8.990 2.614 1.00 96.75 355 LEU A CA 1
ATOM 2743 C C . LEU A 1 355 ? -11.867 -7.987 1.495 1.00 96.75 355 LEU A C 1
ATOM 2745 O O . LEU A 1 355 ? -11.461 -8.391 0.406 1.00 96.75 355 LEU A O 1
ATOM 2749 N N . GLY A 1 356 ? -12.002 -6.688 1.776 1.00 97.06 356 GLY A N 1
ATOM 2750 C CA . GLY A 1 356 ? -11.750 -5.628 0.802 1.00 97.06 356 GLY A CA 1
ATOM 2751 C C . GLY A 1 356 ? -10.325 -5.651 0.248 1.00 97.06 356 GLY A C 1
ATOM 2752 O O . GLY A 1 356 ? -10.148 -5.651 -0.970 1.00 97.06 356 GLY A O 1
ATOM 2753 N N . ILE A 1 357 ? -9.304 -5.755 1.109 1.00 97.69 357 ILE A N 1
ATOM 2754 C CA . ILE A 1 357 ? -7.910 -5.786 0.646 1.00 97.69 357 ILE A CA 1
ATOM 2755 C C . ILE A 1 357 ? -7.577 -7.074 -0.113 1.00 97.69 357 ILE A C 1
ATOM 2757 O O . ILE A 1 357 ? -6.842 -7.044 -1.095 1.00 97.69 357 ILE A O 1
ATOM 2761 N N . THR A 1 358 ? -8.171 -8.204 0.274 1.00 97.62 358 THR A N 1
ATOM 2762 C CA . THR A 1 358 ? -7.988 -9.474 -0.445 1.00 97.62 358 THR A CA 1
ATOM 2763 C C . THR A 1 358 ? -8.558 -9.394 -1.861 1.00 97.62 358 THR A C 1
ATOM 2765 O O . THR A 1 358 ? -7.915 -9.841 -2.813 1.00 97.62 358 THR A O 1
ATOM 2768 N N . LEU A 1 359 ? -9.740 -8.794 -2.030 1.00 97.75 359 LEU A N 1
ATOM 2769 C CA . LEU A 1 359 ? -10.350 -8.563 -3.345 1.00 97.75 359 LEU A CA 1
ATOM 2770 C C . LEU A 1 359 ? -9.543 -7.564 -4.185 1.00 97.75 359 LEU A C 1
ATOM 2772 O O . LEU A 1 359 ? -9.388 -7.764 -5.393 1.00 97.75 359 LEU A O 1
ATOM 2776 N N . MET A 1 360 ? -8.997 -6.528 -3.546 1.00 97.38 360 MET A N 1
ATOM 2777 C CA . MET A 1 360 ? -8.099 -5.561 -4.177 1.00 97.38 360 MET A CA 1
ATOM 2778 C C . MET A 1 360 ? -6.847 -6.234 -4.737 1.00 97.38 360 MET A C 1
ATOM 2780 O O . MET A 1 360 ? -6.643 -6.212 -5.952 1.00 97.38 360 MET A O 1
ATOM 2784 N N . ILE A 1 361 ? -6.099 -6.949 -3.889 1.00 97.31 361 ILE A N 1
ATOM 2785 C CA . ILE A 1 361 ? -4.900 -7.695 -4.289 1.00 97.31 361 ILE A CA 1
ATOM 2786 C C . ILE A 1 361 ? -5.248 -8.716 -5.376 1.00 97.31 361 ILE A C 1
ATOM 2788 O O . ILE A 1 361 ? -4.527 -8.830 -6.362 1.00 97.31 361 ILE A O 1
ATOM 2792 N N . SER A 1 362 ? -6.374 -9.427 -5.257 1.00 96.88 362 SER A N 1
ATOM 2793 C CA . SER A 1 362 ? -6.823 -10.379 -6.284 1.00 96.88 362 SER A CA 1
ATOM 2794 C C . SER A 1 362 ? -7.027 -9.700 -7.640 1.00 96.88 362 SER A C 1
ATOM 2796 O O . SER A 1 362 ? -6.607 -10.223 -8.672 1.00 96.88 362 SER A O 1
ATOM 2798 N N . THR A 1 363 ? -7.617 -8.506 -7.652 1.00 97.06 363 THR A N 1
ATOM 2799 C CA . THR A 1 363 ? -7.799 -7.731 -8.884 1.00 97.06 363 THR A CA 1
ATOM 2800 C C . THR A 1 363 ? -6.468 -7.208 -9.419 1.00 97.06 363 THR A C 1
ATOM 2802 O O . THR A 1 363 ? -6.235 -7.269 -10.627 1.00 97.06 363 THR A O 1
ATOM 2805 N N . ALA A 1 364 ? -5.569 -6.753 -8.544 1.00 96.19 364 ALA A N 1
ATOM 2806 C CA . ALA A 1 364 ? -4.215 -6.338 -8.903 1.00 96.19 364 ALA A CA 1
ATOM 2807 C C . ALA A 1 364 ? -3.427 -7.483 -9.550 1.00 96.19 364 ALA A C 1
ATOM 2809 O O . ALA A 1 364 ? -2.822 -7.284 -10.602 1.00 96.19 364 ALA A O 1
ATOM 2810 N N . LEU A 1 365 ? -3.500 -8.698 -8.999 1.00 95.44 365 LEU A N 1
ATOM 2811 C CA . LEU A 1 365 ? -2.889 -9.894 -9.585 1.00 95.44 365 LEU A CA 1
ATOM 2812 C C . LEU A 1 365 ? -3.438 -10.173 -10.985 1.00 95.44 365 LEU A C 1
ATOM 2814 O O . LEU A 1 365 ? -2.664 -10.476 -11.886 1.00 95.44 365 LEU A O 1
ATOM 2818 N N . LEU A 1 366 ? -4.744 -10.039 -11.208 1.00 94.75 366 LEU A N 1
ATOM 2819 C CA . LEU A 1 366 ? -5.336 -10.304 -12.519 1.00 94.75 366 LEU A CA 1
ATOM 2820 C C . LEU A 1 366 ? -4.994 -9.219 -13.543 1.00 94.75 366 LEU A C 1
ATOM 2822 O O . LEU A 1 366 ? -4.462 -9.533 -14.604 1.00 94.75 366 LEU A O 1
ATOM 2826 N N . VAL A 1 367 ? -5.275 -7.951 -13.240 1.00 94.62 367 VAL A N 1
ATOM 2827 C CA . VAL A 1 367 ? -5.172 -6.852 -14.213 1.00 94.62 367 VAL A CA 1
ATOM 2828 C C . VAL A 1 367 ? -3.719 -6.473 -14.475 1.00 94.62 367 VAL A C 1
ATOM 2830 O O . VAL A 1 367 ? -3.319 -6.333 -15.634 1.00 94.62 367 VAL A O 1
ATOM 2833 N N . ASN A 1 368 ? -2.897 -6.345 -13.428 1.00 93.88 368 ASN A N 1
ATOM 2834 C CA . ASN A 1 368 ?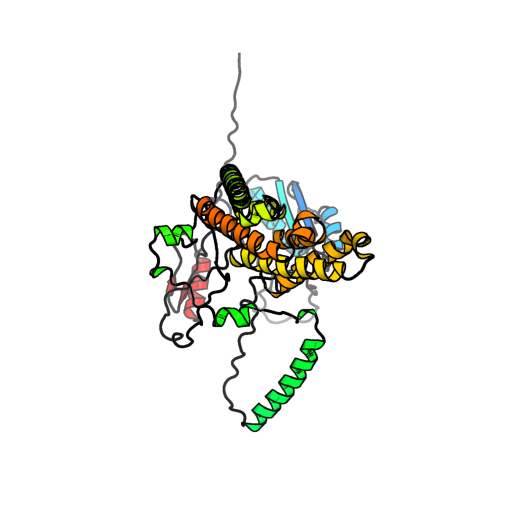 -1.519 -5.906 -13.622 1.00 93.88 368 ASN A CA 1
ATOM 2835 C C . ASN A 1 368 ? -0.691 -6.967 -14.354 1.00 93.88 368 ASN A C 1
ATOM 2837 O O . ASN A 1 368 ? 0.158 -6.589 -15.153 1.00 93.88 368 ASN A O 1
ATOM 2841 N N . ASN A 1 369 ? -0.961 -8.269 -14.196 1.00 92.25 369 ASN A N 1
ATOM 2842 C CA . ASN A 1 369 ? -0.181 -9.308 -14.885 1.00 92.25 369 ASN A CA 1
ATOM 2843 C C . ASN A 1 369 ? -0.526 -9.528 -16.363 1.00 92.25 369 ASN A C 1
ATOM 2845 O O . ASN A 1 369 ? 0.168 -10.315 -17.016 1.00 92.25 369 ASN A O 1
ATOM 2849 N N . ILE A 1 370 ? -1.519 -8.827 -16.928 1.00 90.69 370 ILE A N 1
ATOM 2850 C CA . ILE A 1 370 ? -1.843 -8.934 -18.363 1.00 90.69 370 ILE A CA 1
ATOM 2851 C C . ILE A 1 370 ? -0.674 -8.411 -19.209 1.00 90.69 370 ILE A C 1
ATOM 2853 O O . ILE A 1 370 ? -0.211 -9.096 -20.118 1.00 90.69 370 ILE A O 1
ATOM 2857 N N . GLN A 1 371 ? -0.156 -7.220 -18.890 1.00 88.06 371 GLN A N 1
ATOM 2858 C CA . GLN A 1 371 ? 0.981 -6.614 -19.605 1.00 88.06 371 GLN A CA 1
ATOM 2859 C C . GLN A 1 371 ? 2.122 -6.160 -18.682 1.00 88.06 371 GLN A C 1
ATOM 2861 O O . GLN A 1 371 ? 3.278 -6.156 -19.107 1.00 88.06 371 GLN A O 1
ATOM 2866 N N . ARG A 1 372 ? 1.846 -5.865 -17.406 1.00 88.31 372 ARG A N 1
ATOM 2867 C CA . ARG A 1 372 ? 2.841 -5.469 -16.389 1.00 88.31 372 ARG A CA 1
ATOM 2868 C C . ARG A 1 372 ? 3.168 -6.648 -15.475 1.00 88.31 372 ARG A C 1
ATOM 2870 O O . ARG A 1 372 ? 2.702 -7.751 -15.719 1.00 88.31 372 ARG A O 1
ATOM 2877 N N . ARG A 1 373 ? 3.981 -6.454 -14.441 1.00 87.69 373 ARG A N 1
ATOM 2878 C CA . ARG A 1 373 ? 4.318 -7.502 -13.468 1.00 87.69 373 ARG A CA 1
ATOM 2879 C C . ARG A 1 373 ? 3.874 -7.077 -12.076 1.00 87.69 373 ARG A C 1
ATOM 2881 O O . ARG A 1 373 ? 4.249 -6.000 -11.631 1.00 87.69 373 ARG A O 1
ATOM 2888 N N . TYR A 1 374 ? 3.113 -7.932 -11.400 1.00 89.62 374 TYR A N 1
ATOM 2889 C CA . TYR A 1 374 ? 2.723 -7.739 -10.006 1.00 89.62 374 TYR A CA 1
ATOM 2890 C C . TYR A 1 374 ? 2.488 -9.091 -9.312 1.00 89.62 374 TYR A C 1
ATOM 2892 O O . TYR A 1 374 ? 1.876 -9.973 -9.897 1.00 89.62 374 TYR A O 1
ATOM 2900 N N . PRO A 1 375 ? 2.899 -9.289 -8.060 1.00 90.88 375 PRO A N 1
ATOM 2901 C CA . PRO A 1 375 ? 3.837 -8.460 -7.326 1.00 90.88 375 PRO A CA 1
ATOM 2902 C C . PRO A 1 375 ? 5.265 -8.597 -7.866 1.00 90.88 375 PRO A C 1
ATOM 2904 O O . PRO A 1 375 ? 5.589 -9.520 -8.619 1.00 90.88 375 PRO A O 1
ATOM 2907 N N . LEU A 1 376 ? 6.138 -7.681 -7.456 1.00 87.75 376 LEU A N 1
ATOM 2908 C CA . LEU A 1 376 ? 7.583 -7.841 -7.616 1.00 87.75 376 LEU A CA 1
ATOM 2909 C C . LEU A 1 376 ? 8.117 -8.871 -6.615 1.00 87.75 376 LEU A C 1
ATOM 2911 O O . LEU A 1 376 ? 8.930 -9.723 -6.974 1.00 87.75 376 LEU A O 1
ATOM 2915 N N . TYR A 1 377 ? 7.605 -8.827 -5.385 1.00 85.69 377 TYR A N 1
ATOM 2916 C CA . TYR A 1 377 ? 7.882 -9.786 -4.324 1.00 85.69 377 TYR A CA 1
ATOM 2917 C C . TYR A 1 377 ? 6.678 -9.920 -3.386 1.00 85.69 377 TYR A C 1
ATOM 2919 O O . TYR A 1 377 ? 5.929 -8.974 -3.161 1.00 85.69 377 TYR A O 1
ATOM 2927 N N . TRP A 1 378 ? 6.497 -11.112 -2.816 1.00 85.56 378 TRP A N 1
ATOM 2928 C CA . TRP A 1 378 ? 5.390 -11.382 -1.893 1.00 85.56 378 TRP A CA 1
ATOM 2929 C C . TRP A 1 378 ? 5.698 -10.988 -0.452 1.00 85.56 378 TRP A C 1
ATOM 2931 O O . TRP A 1 378 ? 4.811 -10.491 0.231 1.00 85.56 378 TRP A O 1
ATOM 2941 N N . TRP A 1 379 ? 6.933 -11.220 0.006 1.00 83.75 379 TRP A N 1
ATOM 2942 C CA . TRP A 1 379 ? 7.315 -11.038 1.409 1.00 83.75 379 TRP A CA 1
ATOM 2943 C C . TRP A 1 379 ? 8.415 -9.997 1.609 1.00 83.75 379 TRP A C 1
ATOM 2945 O O . TRP A 1 379 ? 8.263 -9.055 2.379 1.00 83.75 379 TRP A O 1
ATOM 2955 N N . THR A 1 380 ? 9.534 -10.153 0.917 1.00 79.12 380 THR A N 1
ATOM 2956 C CA . THR A 1 380 ? 10.656 -9.220 0.977 1.00 79.12 380 THR A CA 1
ATOM 2957 C C . THR A 1 380 ? 11.354 -9.216 -0.375 1.00 79.12 380 THR A C 1
ATOM 2959 O O . THR A 1 380 ? 11.283 -10.206 -1.111 1.00 79.12 380 THR A O 1
ATOM 2962 N N . SER A 1 381 ? 11.991 -8.099 -0.715 1.00 73.81 381 SER A N 1
ATOM 2963 C CA . SER A 1 381 ? 12.877 -7.998 -1.876 1.00 73.81 381 SER A CA 1
ATOM 2964 C C . SER A 1 381 ? 14.201 -8.733 -1.648 1.00 73.81 381 SER A C 1
ATOM 2966 O O . SER A 1 381 ? 14.875 -9.090 -2.611 1.00 73.81 381 SER A O 1
ATOM 2968 N N . GLN A 1 382 ? 14.566 -8.993 -0.388 1.00 71.56 382 GLN A N 1
ATOM 2969 C CA . GLN A 1 382 ? 15.798 -9.689 -0.040 1.00 71.56 382 GLN A CA 1
ATOM 2970 C C . GLN A 1 382 ? 15.712 -11.196 -0.351 1.00 71.56 382 GLN A C 1
ATOM 2972 O O . GLN A 1 382 ? 14.659 -11.822 -0.195 1.00 71.56 382 GLN A O 1
ATOM 2977 N N . PRO A 1 383 ? 16.814 -11.838 -0.763 1.00 60.81 383 PRO A N 1
ATOM 2978 C CA . PRO A 1 383 ? 16.822 -13.279 -0.965 1.00 60.81 383 PRO A CA 1
ATOM 2979 C C . PRO A 1 383 ? 16.620 -14.014 0.373 1.00 60.81 383 PRO A C 1
ATOM 2981 O O . PRO A 1 383 ? 17.464 -13.964 1.259 1.00 60.81 383 PRO A O 1
ATOM 2984 N N . LEU A 1 384 ? 15.512 -14.755 0.497 1.00 62.88 384 LEU A N 1
ATOM 2985 C CA . LEU A 1 384 ? 15.180 -15.580 1.674 1.00 62.88 384 LEU A CA 1
ATOM 2986 C C . LEU A 1 384 ? 16.056 -16.845 1.814 1.00 62.88 384 LEU A C 1
ATOM 2988 O O . LEU A 1 384 ? 15.910 -17.606 2.768 1.00 62.88 384 LEU A O 1
ATOM 2992 N N . SER A 1 385 ? 16.954 -17.114 0.859 1.00 52.28 385 SER A N 1
ATOM 2993 C CA . SER A 1 385 ? 17.856 -18.264 0.939 1.00 52.28 385 SER A CA 1
ATOM 2994 C C . SER A 1 385 ? 19.060 -17.932 1.808 1.00 52.28 385 SER A C 1
ATOM 2996 O O . SER A 1 385 ? 19.841 -17.040 1.485 1.00 52.28 385 SER A O 1
ATOM 2998 N N . ARG A 1 386 ? 19.276 -18.723 2.863 1.00 44.69 386 ARG A N 1
ATOM 2999 C CA . ARG A 1 386 ? 20.561 -18.761 3.564 1.00 44.69 386 ARG A CA 1
ATOM 3000 C C . ARG A 1 386 ? 21.626 -19.158 2.541 1.00 44.69 386 ARG A C 1
ATOM 3002 O O . ARG A 1 386 ? 21.512 -20.228 1.937 1.00 44.69 386 ARG A O 1
ATOM 3009 N N . ARG A 1 387 ? 22.626 -18.305 2.309 1.00 38.56 387 ARG A N 1
ATOM 3010 C CA . ARG A 1 387 ? 23.832 -18.714 1.582 1.00 38.56 387 ARG A CA 1
ATOM 3011 C C . ARG A 1 387 ? 24.388 -19.915 2.351 1.00 38.56 387 ARG A C 1
ATOM 3013 O O . ARG A 1 387 ? 24.628 -19.822 3.551 1.00 38.56 387 ARG A O 1
ATOM 3020 N N . ARG A 1 388 ? 24.435 -21.086 1.715 1.00 36.16 388 ARG A N 1
ATOM 3021 C CA . ARG A 1 388 ? 25.149 -22.231 2.278 1.00 36.16 388 ARG A CA 1
ATOM 3022 C C . ARG A 1 388 ? 26.623 -21.857 2.166 1.00 36.16 388 ARG A C 1
ATOM 3024 O O . ARG A 1 388 ? 27.121 -21.743 1.053 1.00 36.16 388 ARG A O 1
ATOM 3031 N N . ASP A 1 389 ? 27.298 -21.648 3.290 1.00 41.09 389 ASP A N 1
ATOM 3032 C CA . ASP A 1 389 ? 28.740 -21.355 3.339 1.00 41.09 389 ASP A CA 1
ATOM 3033 C C . ASP A 1 389 ? 29.613 -22.572 2.951 1.00 41.09 389 ASP A C 1
ATOM 3035 O O . ASP A 1 389 ? 30.752 -22.683 3.387 1.00 41.09 389 ASP A O 1
ATOM 3039 N N . THR A 1 390 ? 29.098 -23.520 2.158 1.00 35.06 390 THR A N 1
ATOM 3040 C CA . THR A 1 390 ? 29.819 -24.749 1.789 1.00 35.06 390 THR A CA 1
ATOM 3041 C C . THR A 1 390 ? 30.342 -24.789 0.360 1.00 35.06 390 THR A C 1
ATOM 3043 O O . THR A 1 390 ? 31.075 -25.717 0.055 1.00 35.06 390 THR A O 1
ATOM 3046 N N . ASP A 1 391 ? 30.075 -23.792 -0.486 1.00 36.00 391 ASP A N 1
ATOM 3047 C CA . ASP A 1 391 ? 30.493 -23.848 -1.897 1.00 36.00 391 ASP A CA 1
ATOM 3048 C C . ASP A 1 391 ? 31.304 -22.600 -2.311 1.00 36.00 391 ASP A C 1
ATOM 3050 O O . ASP A 1 391 ? 31.002 -21.955 -3.310 1.00 36.00 391 ASP A O 1
ATOM 3054 N N . ILE A 1 392 ? 32.327 -22.216 -1.530 1.00 43.94 392 ILE A N 1
ATOM 3055 C CA . ILE A 1 392 ? 33.282 -21.158 -1.939 1.00 43.94 392 ILE A CA 1
ATOM 3056 C C . ILE A 1 392 ? 34.419 -21.712 -2.826 1.00 43.94 392 ILE A C 1
ATOM 3058 O O . ILE A 1 392 ? 35.090 -20.936 -3.494 1.00 43.94 392 ILE A O 1
ATOM 3062 N N . GLU A 1 393 ? 34.600 -23.033 -2.939 1.00 42.06 393 GLU A N 1
ATOM 3063 C CA . GLU A 1 393 ? 35.774 -23.600 -3.634 1.00 42.06 393 GLU A CA 1
ATOM 3064 C C . GLU A 1 393 ? 35.528 -24.306 -4.982 1.00 42.06 393 GLU A C 1
ATOM 3066 O O . GLU A 1 393 ? 36.441 -24.962 -5.474 1.00 42.06 393 GLU A O 1
ATOM 3071 N N . SER A 1 394 ? 34.375 -24.184 -5.659 1.00 37.34 394 SER A N 1
ATOM 3072 C CA . SER A 1 394 ? 34.263 -24.837 -6.988 1.00 37.34 394 SER A CA 1
ATOM 3073 C C . SER A 1 394 ? 33.336 -24.218 -8.033 1.00 37.34 394 SER A C 1
ATOM 3075 O O . SER A 1 394 ? 32.815 -24.941 -8.874 1.00 37.34 394 SER A O 1
ATOM 3077 N N . ASP A 1 395 ? 33.167 -22.895 -8.057 1.00 31.06 395 ASP A N 1
ATOM 3078 C CA . ASP A 1 395 ? 32.484 -22.261 -9.199 1.00 31.06 395 ASP A CA 1
ATOM 3079 C C . ASP A 1 395 ? 33.145 -20.927 -9.589 1.00 31.06 395 ASP A C 1
ATOM 3081 O O . ASP A 1 395 ? 32.548 -19.850 -9.572 1.00 31.06 395 ASP A O 1
ATOM 3085 N N . ASN A 1 396 ? 34.433 -21.005 -9.942 1.00 37.94 396 ASN A N 1
ATOM 3086 C CA . ASN A 1 396 ? 35.037 -20.046 -10.867 1.00 37.94 396 ASN A CA 1
ATOM 3087 C C . ASN A 1 396 ? 34.466 -20.355 -12.259 1.00 37.94 396 ASN A C 1
ATOM 3089 O O . ASN A 1 396 ? 35.036 -21.170 -12.969 1.00 37.94 396 ASN A O 1
ATOM 3093 N N . ASP A 1 397 ? 33.281 -19.813 -12.559 1.00 35.75 397 ASP A N 1
ATOM 3094 C CA . ASP A 1 397 ? 32.805 -19.420 -13.899 1.00 35.75 397 ASP A CA 1
ATOM 3095 C C . ASP A 1 397 ? 31.281 -19.215 -13.902 1.00 35.75 397 ASP A C 1
ATOM 3097 O O . ASP A 1 397 ? 30.521 -20.015 -14.450 1.00 35.75 397 ASP A O 1
ATOM 3101 N N . LYS A 1 398 ? 30.825 -18.111 -13.289 1.00 26.30 398 LYS A N 1
ATOM 3102 C CA . LYS A 1 398 ? 29.675 -17.272 -13.710 1.00 26.30 398 LYS A CA 1
ATOM 3103 C C . LYS A 1 398 ? 29.343 -16.252 -12.615 1.00 26.30 398 LYS A C 1
ATOM 3105 O O . LYS A 1 398 ? 28.986 -16.644 -11.506 1.00 26.30 398 LYS A O 1
ATOM 3110 N N . PRO A 1 399 ? 29.374 -14.935 -12.890 1.00 29.45 399 PRO A N 1
ATOM 3111 C CA . PRO A 1 399 ? 28.891 -13.964 -11.921 1.00 29.45 399 PRO A CA 1
ATOM 3112 C C . PRO A 1 399 ? 27.363 -14.065 -11.808 1.00 29.45 399 PRO A C 1
ATOM 3114 O O . PRO A 1 399 ? 26.623 -13.777 -12.750 1.00 29.45 399 PRO A O 1
ATOM 3117 N N . ALA A 1 400 ? 26.899 -14.482 -10.632 1.00 28.41 400 ALA A N 1
ATOM 3118 C CA . ALA A 1 400 ? 25.502 -14.454 -10.235 1.00 28.41 400 ALA A CA 1
ATOM 3119 C C . ALA A 1 400 ? 25.005 -12.998 -10.155 1.00 28.41 400 ALA A C 1
ATOM 3121 O O . ALA A 1 400 ? 25.398 -12.239 -9.273 1.00 28.41 400 ALA A O 1
ATOM 3122 N N . GLN A 1 401 ? 24.122 -12.615 -11.079 1.00 29.91 401 GLN A N 1
ATOM 3123 C CA . GLN A 1 401 ? 23.321 -11.396 -10.985 1.00 29.91 401 GLN A CA 1
ATOM 3124 C C . GLN A 1 401 ? 22.263 -11.571 -9.884 1.00 29.91 401 GLN A C 1
ATOM 3126 O O . GLN A 1 401 ? 21.241 -12.226 -10.089 1.00 29.91 401 GLN A O 1
ATOM 3131 N N . ALA A 1 402 ? 22.504 -10.982 -8.713 1.00 30.39 402 ALA A N 1
ATOM 3132 C CA . ALA A 1 402 ? 21.481 -10.733 -7.702 1.00 30.39 402 ALA A CA 1
ATOM 3133 C C . ALA A 1 402 ? 20.983 -9.292 -7.883 1.00 30.39 402 ALA A C 1
ATOM 3135 O O . ALA A 1 402 ? 21.748 -8.343 -7.747 1.00 30.39 402 ALA A O 1
ATOM 3136 N N . GLY A 1 403 ? 19.721 -9.150 -8.288 1.00 28.45 403 GLY A N 1
ATOM 3137 C CA . GLY A 1 403 ? 19.138 -7.882 -8.710 1.00 28.45 403 GLY A CA 1
ATOM 3138 C C . GLY A 1 403 ? 18.820 -6.929 -7.560 1.00 28.45 403 GLY A C 1
ATOM 3139 O O . GLY A 1 403 ? 17.956 -7.214 -6.735 1.00 28.45 403 GLY A O 1
ATOM 3140 N N . SER A 1 404 ? 19.435 -5.752 -7.608 1.00 28.27 404 SER A N 1
ATOM 3141 C CA . SER A 1 404 ? 18.926 -4.491 -7.067 1.00 28.27 404 SER A CA 1
ATOM 3142 C C . SER A 1 404 ? 18.758 -3.520 -8.242 1.00 28.27 404 SER A C 1
ATOM 3144 O O . SER A 1 404 ? 19.597 -2.665 -8.492 1.00 28.27 404 SER A O 1
ATOM 3146 N N . GLN A 1 405 ? 17.699 -3.703 -9.033 1.00 32.78 405 GLN A N 1
ATOM 3147 C CA . GLN A 1 405 ? 17.334 -2.773 -10.106 1.00 32.78 405 GLN A CA 1
ATOM 3148 C C . GLN A 1 405 ? 16.231 -1.843 -9.598 1.00 32.78 405 GLN A C 1
ATOM 3150 O O . GLN A 1 405 ? 15.051 -2.157 -9.734 1.00 32.78 405 GLN A O 1
ATOM 3155 N N . TYR A 1 406 ? 16.600 -0.711 -9.001 1.00 35.06 406 TYR A N 1
ATOM 3156 C CA . TYR A 1 406 ? 15.688 0.439 -8.907 1.00 35.06 406 TYR A CA 1
ATOM 3157 C C . TYR A 1 406 ? 16.311 1.748 -9.422 1.00 35.06 406 TYR A C 1
ATOM 3159 O O . TYR A 1 406 ? 15.625 2.762 -9.451 1.00 35.06 406 TYR A O 1
ATOM 3167 N N . GLU A 1 407 ? 17.544 1.725 -9.935 1.00 32.81 407 GLU A N 1
ATOM 3168 C CA . GLU A 1 407 ? 18.206 2.904 -10.506 1.00 32.81 407 GLU A CA 1
ATOM 3169 C C .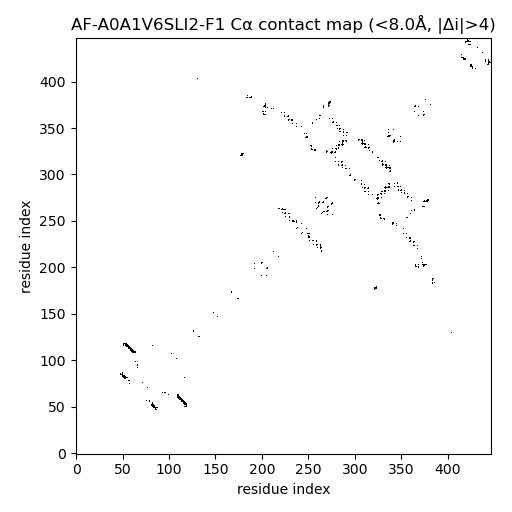 GLU A 1 407 ? 19.001 2.538 -11.765 1.00 32.81 407 GLU A C 1
ATOM 3171 O O . GLU A 1 407 ? 20.212 2.675 -11.818 1.00 32.81 407 GLU A O 1
ATOM 3176 N N . GLU A 1 408 ? 18.333 2.033 -12.807 1.00 30.48 408 GLU A N 1
ATOM 3177 C CA . GLU A 1 408 ? 18.995 1.910 -14.116 1.00 30.48 408 GLU A CA 1
ATOM 3178 C C . GLU A 1 408 ? 17.993 1.902 -15.276 1.00 30.48 408 GLU A C 1
ATOM 3180 O O . GLU A 1 408 ? 17.870 0.968 -16.065 1.00 30.48 408 GLU A O 1
ATOM 3185 N N . SER A 1 409 ? 17.235 2.990 -15.388 1.00 31.19 409 SER A N 1
ATOM 3186 C CA . SER A 1 409 ? 16.789 3.449 -16.700 1.00 31.19 409 SER A CA 1
ATOM 3187 C C . SER A 1 409 ? 17.734 4.561 -17.118 1.00 31.19 409 SER A C 1
ATOM 3189 O O . SER A 1 409 ? 17.407 5.724 -16.910 1.00 31.19 409 SER A O 1
ATOM 3191 N N . LEU A 1 410 ? 18.903 4.177 -17.635 1.00 33.03 410 LEU A N 1
ATOM 3192 C CA . LEU A 1 410 ? 19.657 4.803 -18.728 1.00 33.03 410 LEU A CA 1
ATOM 3193 C C . LEU A 1 410 ? 20.967 3.998 -18.909 1.00 33.03 410 LEU A C 1
ATOM 3195 O O . LEU A 1 410 ? 21.848 4.047 -18.065 1.00 33.03 410 LEU A O 1
ATOM 3199 N N . THR A 1 411 ? 21.062 3.288 -20.042 1.00 33.88 411 THR A N 1
ATOM 3200 C CA . THR A 1 411 ? 22.232 2.596 -20.642 1.00 33.88 411 THR A CA 1
ATOM 3201 C C . THR A 1 411 ? 22.705 1.231 -20.091 1.00 33.88 411 THR A C 1
ATOM 3203 O O . THR A 1 411 ? 23.122 1.113 -18.955 1.00 33.88 411 THR A O 1
ATOM 3206 N N . ASP A 1 412 ? 22.651 0.232 -20.990 1.00 37.78 412 ASP A N 1
ATOM 3207 C CA . ASP A 1 412 ? 23.489 -0.967 -21.196 1.00 37.78 412 ASP A CA 1
ATOM 3208 C C . ASP A 1 412 ? 23.979 -1.870 -20.036 1.00 37.78 412 ASP A C 1
ATOM 3210 O O . ASP A 1 412 ? 24.629 -1.465 -19.086 1.00 37.78 412 ASP A O 1
ATOM 3214 N N . ILE A 1 413 ? 23.791 -3.182 -20.254 1.00 43.25 413 ILE A N 1
ATOM 3215 C CA . ILE A 1 413 ? 24.439 -4.322 -19.573 1.00 43.25 413 ILE A CA 1
ATOM 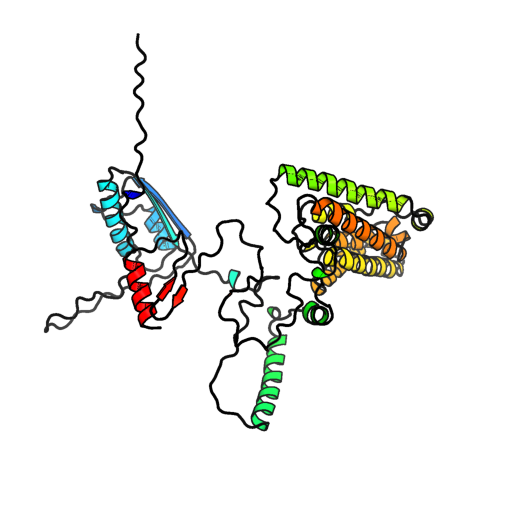3216 C C . ILE A 1 413 ? 25.924 -4.010 -19.279 1.00 43.25 413 ILE A C 1
ATOM 3218 O O . ILE A 1 413 ? 26.625 -3.585 -20.203 1.00 43.25 413 ILE A O 1
ATOM 3222 N N . PRO A 1 414 ? 26.466 -4.295 -18.075 1.00 42.53 414 PRO A N 1
ATOM 3223 C CA . PRO A 1 414 ? 27.860 -3.988 -17.773 1.00 42.53 414 PRO A CA 1
ATOM 3224 C C . PRO A 1 414 ? 28.796 -4.813 -18.668 1.00 42.53 414 PRO A C 1
ATOM 3226 O O . PRO A 1 414 ? 28.916 -6.034 -18.531 1.00 42.53 414 PRO A O 1
ATOM 3229 N N . ARG A 1 415 ? 29.466 -4.145 -19.612 1.00 55.19 415 ARG A N 1
ATOM 3230 C CA . ARG A 1 415 ? 30.489 -4.745 -20.479 1.00 55.19 415 ARG A CA 1
ATOM 3231 C C . ARG A 1 415 ? 31.760 -4.933 -19.651 1.00 55.19 415 ARG A C 1
ATOM 3233 O O . ARG A 1 415 ? 32.484 -3.979 -19.394 1.00 55.19 415 ARG A O 1
ATOM 3240 N N . ARG A 1 416 ? 32.015 -6.157 -19.185 1.00 52.88 416 ARG A N 1
ATOM 3241 C CA . ARG A 1 416 ? 33.168 -6.474 -18.328 1.00 52.88 416 ARG A CA 1
ATOM 3242 C C . ARG A 1 416 ? 34.367 -6.929 -19.164 1.00 52.88 416 ARG A C 1
ATOM 3244 O O . ARG A 1 416 ? 34.271 -7.934 -19.858 1.00 52.88 416 ARG A O 1
ATOM 3251 N N . LEU A 1 417 ? 35.487 -6.215 -19.064 1.00 65.31 417 LEU A N 1
ATOM 3252 C CA . LEU A 1 417 ? 36.789 -6.622 -19.603 1.00 65.31 417 LEU A CA 1
ATOM 3253 C C . LEU A 1 417 ? 37.507 -7.475 -18.546 1.00 65.31 417 LEU A C 1
ATOM 3255 O O . LEU A 1 417 ? 37.572 -7.076 -17.381 1.00 65.31 417 LEU A O 1
ATOM 3259 N N . VAL A 1 418 ? 37.987 -8.662 -18.922 1.00 73.75 418 VAL A N 1
ATOM 3260 C CA . VAL A 1 418 ? 38.638 -9.614 -18.003 1.00 73.75 418 VAL A CA 1
ATOM 3261 C C . VAL A 1 418 ? 40.116 -9.727 -18.375 1.00 73.75 418 VAL A C 1
ATOM 3263 O O . VAL A 1 418 ? 40.444 -9.946 -19.538 1.00 73.75 418 VAL A O 1
ATOM 3266 N N . VAL A 1 419 ? 41.005 -9.539 -17.395 1.00 74.94 419 VAL A N 1
ATOM 3267 C CA . VAL A 1 419 ? 42.464 -9.626 -17.563 1.00 74.94 419 VAL A CA 1
ATOM 3268 C C . VAL A 1 419 ? 42.978 -10.749 -16.672 1.00 74.94 419 VAL A C 1
ATOM 3270 O O . VAL A 1 419 ? 42.888 -10.651 -15.449 1.00 74.94 419 VAL A O 1
ATOM 3273 N N . GLU A 1 420 ? 43.515 -11.796 -17.284 1.00 72.12 420 GLU A N 1
ATOM 3274 C CA . GLU A 1 420 ? 44.143 -12.937 -16.618 1.00 72.12 420 GLU A CA 1
ATOM 3275 C C . GLU A 1 420 ? 45.636 -12.986 -16.954 1.00 72.12 420 GLU A C 1
ATOM 3277 O O . GLU A 1 420 ? 46.130 -12.227 -17.791 1.00 72.12 420 GLU A O 1
ATOM 3282 N N . ARG A 1 421 ? 46.393 -13.847 -16.270 1.00 70.94 421 ARG A N 1
ATOM 3283 C CA . ARG A 1 421 ? 47.847 -13.930 -16.427 1.00 70.94 421 ARG A CA 1
ATOM 3284 C C . ARG A 1 421 ? 48.221 -14.471 -17.810 1.00 70.94 421 ARG A C 1
ATOM 3286 O O . ARG A 1 421 ? 48.124 -15.667 -18.058 1.00 70.94 421 ARG A O 1
ATOM 3293 N N . GLY A 1 422 ? 48.673 -13.588 -18.696 1.00 67.75 422 GLY A N 1
ATOM 3294 C CA . GLY A 1 422 ? 49.003 -13.888 -20.091 1.00 67.75 422 GLY A CA 1
ATOM 3295 C C . GLY A 1 422 ? 47.840 -13.818 -21.090 1.00 67.75 422 GLY A C 1
ATOM 3296 O O . GLY A 1 422 ? 48.085 -14.038 -22.275 1.00 67.75 422 GLY A O 1
ATOM 3297 N N . GLU A 1 423 ? 46.607 -13.501 -20.671 1.00 68.25 423 GLU A N 1
ATOM 3298 C CA . GLU A 1 423 ? 45.448 -13.454 -21.575 1.00 68.25 423 GLU A CA 1
ATOM 3299 C C . GLU A 1 423 ? 44.461 -12.324 -21.220 1.00 68.25 423 GLU A C 1
ATOM 3301 O O . GLU A 1 423 ? 44.188 -12.047 -20.053 1.00 68.25 423 GLU A O 1
ATOM 3306 N N . ILE A 1 424 ? 43.927 -11.637 -22.238 1.00 74.88 424 ILE A N 1
ATOM 3307 C CA . ILE A 1 424 ? 42.989 -10.512 -22.079 1.00 74.88 424 ILE A CA 1
ATOM 3308 C C . ILE A 1 424 ? 41.737 -10.797 -22.894 1.00 74.88 424 ILE A C 1
ATOM 3310 O O . ILE A 1 424 ? 41.797 -10.889 -24.124 1.00 74.88 424 ILE A O 1
ATOM 3314 N N . TRP A 1 425 ? 40.593 -10.852 -22.221 1.00 71.00 425 TRP A N 1
ATOM 3315 C CA . TRP A 1 425 ? 39.300 -11.047 -22.854 1.00 71.00 425 TRP A CA 1
ATOM 3316 C C . TRP A 1 425 ? 38.520 -9.731 -22.943 1.00 71.00 425 TRP A C 1
ATOM 3318 O O . TRP A 1 425 ? 38.169 -9.111 -21.933 1.00 71.00 425 TRP A O 1
ATOM 3328 N N . VAL A 1 426 ? 38.242 -9.310 -24.179 1.00 74.50 426 VAL A N 1
ATOM 3329 C CA . VAL A 1 426 ? 37.513 -8.077 -24.505 1.00 74.50 426 VAL A CA 1
ATOM 3330 C C . VAL A 1 426 ? 36.157 -8.447 -25.125 1.00 74.50 426 VAL A C 1
ATOM 3332 O O . VAL A 1 426 ? 36.138 -9.150 -26.137 1.00 74.50 426 VAL A O 1
ATOM 3335 N N . PRO A 1 427 ? 35.019 -7.988 -24.567 1.00 66.19 427 PRO A N 1
ATOM 3336 C CA . PRO A 1 427 ? 33.700 -8.264 -25.129 1.00 66.19 427 PRO A CA 1
ATOM 3337 C C . PRO A 1 427 ? 33.508 -7.657 -26.523 1.00 66.19 427 PRO A C 1
ATOM 3339 O O . PRO A 1 427 ? 33.987 -6.560 -26.818 1.00 66.19 427 PRO A O 1
ATOM 3342 N N . ASN A 1 428 ? 32.704 -8.321 -27.356 1.00 47.00 428 ASN A N 1
ATOM 3343 C CA . ASN A 1 428 ? 32.338 -7.812 -28.678 1.00 47.00 428 ASN A CA 1
ATOM 3344 C C . ASN A 1 428 ? 31.623 -6.452 -28.567 1.00 47.00 428 ASN A C 1
ATOM 3346 O O . ASN A 1 428 ? 30.612 -6.331 -27.876 1.00 47.00 428 ASN A O 1
ATOM 3350 N N . GLY A 1 429 ? 32.145 -5.437 -29.262 1.00 52.22 429 GLY A N 1
ATOM 3351 C CA . GLY A 1 429 ? 31.621 -4.065 -29.238 1.00 52.22 429 GLY A CA 1
ATOM 3352 C C . GLY A 1 429 ? 32.311 -3.124 -28.242 1.00 52.22 429 GLY A C 1
ATOM 3353 O O . GLY A 1 429 ? 31.879 -1.981 -28.104 1.00 52.22 429 GLY A O 1
ATOM 3354 N N . VAL A 1 430 ? 33.367 -3.574 -27.556 1.00 59.56 430 VAL A N 1
ATOM 3355 C CA . VAL A 1 430 ? 34.308 -2.707 -26.831 1.00 59.56 430 VAL A CA 1
ATOM 3356 C C . VAL A 1 430 ? 35.554 -2.538 -27.696 1.00 59.56 430 VAL A C 1
ATOM 3358 O O . VAL A 1 430 ? 36.287 -3.496 -27.934 1.00 59.56 430 VAL A O 1
ATOM 3361 N N . PHE A 1 431 ? 35.778 -1.324 -28.194 1.00 57.19 431 PHE A N 1
ATOM 3362 C CA . PHE A 1 431 ? 37.004 -0.989 -28.911 1.00 57.19 431 PHE A CA 1
ATOM 3363 C C . PHE A 1 431 ? 38.076 -0.622 -27.891 1.00 57.19 431 PHE A C 1
ATOM 3365 O O . PHE A 1 431 ? 37.937 0.358 -27.169 1.00 57.19 431 PHE A O 1
ATOM 3372 N N . VAL A 1 432 ? 39.116 -1.449 -27.81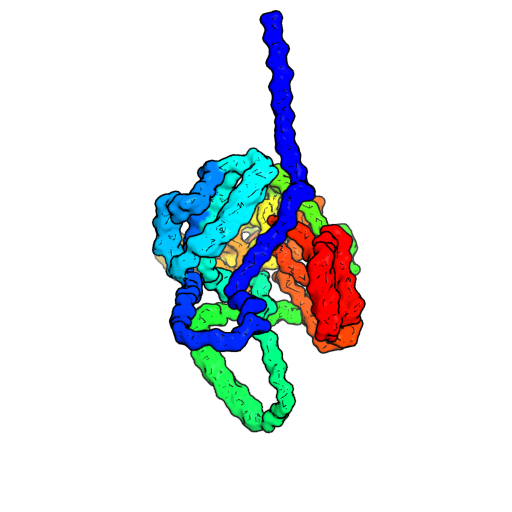7 1.00 70.75 432 VAL A N 1
ATOM 3373 C CA . VAL A 1 432 ? 40.306 -1.198 -27.000 1.00 70.75 432 VAL A CA 1
ATOM 3374 C C . VAL A 1 432 ? 41.376 -0.651 -27.930 1.00 70.75 432 VAL A C 1
ATOM 3376 O O . VAL A 1 432 ? 41.761 -1.320 -28.895 1.00 70.75 432 VAL A O 1
ATOM 3379 N N . SER A 1 433 ? 41.836 0.564 -27.662 1.00 70.44 433 SER A N 1
ATOM 3380 C CA . SER A 1 433 ? 42.894 1.204 -28.440 1.00 70.44 433 SER A CA 1
ATOM 3381 C C . SER A 1 433 ? 44.223 0.446 -28.303 1.00 70.44 433 SER A C 1
ATOM 3383 O O . SER A 1 433 ? 44.451 -0.322 -27.362 1.00 70.44 433 SER A O 1
ATOM 3385 N N . ALA A 1 434 ? 45.144 0.659 -29.247 1.00 67.00 434 ALA A N 1
ATOM 3386 C CA . ALA A 1 434 ? 46.446 -0.015 -29.240 1.00 67.00 434 ALA A CA 1
ATOM 3387 C C . ALA A 1 434 ? 47.278 0.294 -27.979 1.00 67.00 434 ALA A C 1
ATOM 3389 O O . ALA A 1 434 ? 48.117 -0.509 -27.571 1.00 67.00 434 ALA A O 1
ATOM 3390 N N . GLU A 1 435 ? 47.048 1.446 -27.353 1.00 68.06 435 GLU A N 1
ATOM 3391 C CA . GLU A 1 435 ? 47.743 1.866 -26.140 1.00 68.06 435 GLU A CA 1
ATOM 3392 C C . GLU A 1 435 ? 47.140 1.230 -24.882 1.00 68.06 435 GLU A C 1
ATOM 3394 O O . GLU A 1 435 ? 47.878 0.698 -24.048 1.00 68.06 435 GLU A O 1
ATOM 3399 N N . GLU A 1 436 ? 45.811 1.150 -24.797 1.00 66.69 436 GLU A N 1
ATOM 3400 C CA . GLU A 1 436 ? 45.106 0.445 -23.719 1.00 66.69 436 GLU A CA 1
ATOM 3401 C C . GLU A 1 436 ? 45.422 -1.052 -23.728 1.00 66.69 436 GLU A C 1
ATOM 3403 O O . GLU A 1 436 ? 45.681 -1.632 -22.673 1.00 66.69 436 GLU A O 1
ATOM 3408 N N . ARG A 1 437 ? 45.520 -1.670 -24.913 1.00 76.44 437 ARG A N 1
ATOM 3409 C CA . ARG A 1 437 ? 45.945 -3.072 -25.054 1.00 76.44 437 ARG A CA 1
ATOM 3410 C C . ARG A 1 437 ? 47.328 -3.302 -24.431 1.00 76.44 437 ARG A C 1
ATOM 3412 O O . ARG A 1 437 ? 47.484 -4.223 -23.641 1.00 76.44 437 ARG A O 1
ATOM 3419 N N . ARG A 1 438 ? 48.301 -2.415 -24.685 1.00 73.56 438 ARG A N 1
ATOM 3420 C CA . ARG A 1 438 ? 49.668 -2.510 -24.123 1.00 73.56 438 ARG A CA 1
ATOM 3421 C C . ARG A 1 438 ? 49.714 -2.335 -22.607 1.00 73.56 438 ARG A C 1
ATOM 3423 O O . ARG A 1 438 ? 50.598 -2.875 -21.941 1.00 73.56 438 ARG A O 1
ATOM 3430 N N . VAL A 1 439 ? 48.821 -1.524 -22.047 1.00 73.94 439 VAL A N 1
ATOM 3431 C CA . VAL A 1 4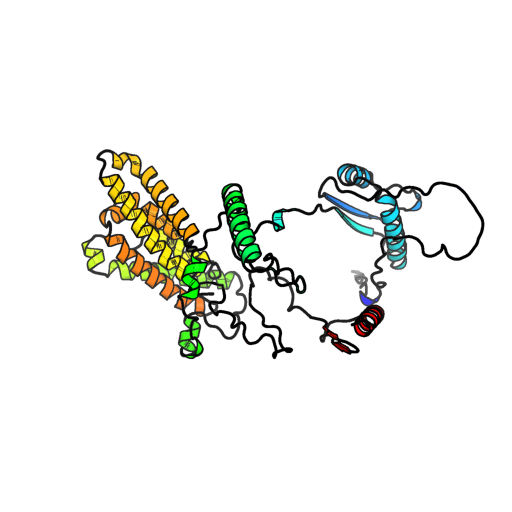39 ? 48.704 -1.361 -20.591 1.00 73.94 439 VAL A CA 1
ATOM 3432 C C . VAL A 1 439 ? 48.096 -2.617 -19.977 1.00 73.94 439 VAL A C 1
ATOM 3434 O O . VAL A 1 439 ? 48.645 -3.136 -19.006 1.00 73.94 439 VAL A O 1
ATOM 3437 N N . LEU A 1 440 ? 47.036 -3.149 -20.580 1.00 76.31 440 LEU A N 1
ATOM 3438 C CA . LEU A 1 440 ? 46.403 -4.388 -20.139 1.00 76.31 440 LEU A CA 1
ATOM 3439 C C . LEU A 1 440 ? 47.359 -5.585 -20.255 1.00 76.31 440 LEU A C 1
ATOM 3441 O O . LEU A 1 440 ? 47.396 -6.400 -19.341 1.00 76.31 440 LEU A O 1
ATOM 3445 N N . ASP A 1 441 ? 48.211 -5.639 -21.285 1.00 75.88 441 ASP A N 1
ATOM 3446 C CA . ASP A 1 441 ? 49.249 -6.672 -21.436 1.00 75.88 441 ASP A CA 1
ATOM 3447 C C . ASP A 1 441 ? 50.317 -6.566 -20.333 1.00 75.88 441 ASP A C 1
ATOM 3449 O O . ASP A 1 441 ? 50.755 -7.571 -19.774 1.00 75.88 441 ASP A O 1
ATOM 3453 N N . ARG A 1 442 ? 50.712 -5.344 -19.944 1.00 75.50 442 ARG A N 1
ATOM 3454 C CA . ARG A 1 442 ? 51.642 -5.131 -18.818 1.00 75.50 442 ARG A CA 1
ATOM 3455 C C . ARG A 1 442 ? 51.034 -5.510 -17.472 1.00 75.50 442 ARG A C 1
ATOM 3457 O O . ARG A 1 442 ? 51.760 -5.988 -16.604 1.00 75.50 442 ARG A O 1
ATOM 3464 N N . ILE A 1 443 ? 49.736 -5.279 -17.287 1.00 72.81 443 ILE A N 1
ATOM 3465 C CA . ILE A 1 443 ? 49.003 -5.680 -16.080 1.00 72.81 443 ILE A CA 1
ATOM 3466 C C . ILE A 1 443 ? 48.856 -7.204 -16.051 1.00 72.81 443 ILE A C 1
ATOM 3468 O O . ILE A 1 443 ? 49.184 -7.822 -15.045 1.00 72.81 443 ILE A O 1
ATOM 3472 N N . SER A 1 444 ? 48.483 -7.813 -17.176 1.00 76.81 444 SER A N 1
ATOM 3473 C CA . SER A 1 444 ? 48.412 -9.263 -17.375 1.00 76.81 444 SER A CA 1
ATOM 3474 C C . SER A 1 444 ? 49.747 -9.967 -17.094 1.00 76.81 444 SER A C 1
ATOM 3476 O O . SER A 1 444 ? 49.761 -11.032 -16.487 1.00 76.81 444 SER A O 1
ATOM 3478 N N . ALA A 1 445 ? 50.879 -9.360 -17.462 1.00 70.06 445 ALA A N 1
ATOM 3479 C CA . ALA A 1 445 ? 52.213 -9.902 -17.187 1.00 70.06 445 ALA A CA 1
ATOM 3480 C C . ALA A 1 445 ? 52.676 -9.743 -15.723 1.00 70.06 445 ALA A C 1
ATOM 3482 O O . ALA A 1 445 ? 53.664 -10.364 -15.323 1.00 70.06 445 ALA A O 1
ATOM 3483 N N . ARG A 1 446 ? 52.017 -8.871 -14.947 1.00 66.62 446 ARG A N 1
ATOM 3484 C CA . ARG A 1 446 ? 52.330 -8.582 -13.535 1.00 66.62 446 ARG A CA 1
ATOM 3485 C C . ARG A 1 446 ? 51.411 -9.301 -12.547 1.00 66.62 446 ARG A C 1
ATOM 3487 O O . ARG A 1 446 ? 51.808 -9.454 -11.392 1.00 66.62 446 ARG A O 1
ATOM 3494 N N . LEU A 1 447 ? 50.217 -9.694 -12.992 1.00 55.06 447 LEU A N 1
ATOM 3495 C CA . LEU A 1 447 ? 49.374 -10.704 -12.347 1.00 55.06 447 LEU A CA 1
ATOM 3496 C C . LEU A 1 447 ? 50.074 -12.073 -12.396 1.00 55.06 447 LEU A C 1
ATOM 3498 O O . LEU A 1 447 ? 49.814 -12.900 -11.496 1.00 55.06 447 LEU A O 1
#